Protein AF-A0A954YT23-F1 (afdb_monomer_lite)

Structure (mmCIF, N/CA/C/O backbone):
data_AF-A0A954YT23-F1
#
_entry.id   AF-A0A954YT23-F1
#
loop_
_atom_site.group_PDB
_atom_site.id
_atom_site.type_symbol
_atom_site.label_atom_id
_atom_site.label_alt_id
_atom_site.label_comp_id
_atom_site.label_asym_id
_atom_site.label_entity_id
_atom_site.label_seq_id
_atom_site.pdbx_PDB_ins_code
_atom_site.Cartn_x
_atom_site.Cartn_y
_atom_site.Cartn_z
_atom_site.occupancy
_atom_site.B_iso_or_equiv
_atom_site.auth_seq_id
_atom_site.auth_comp_id
_atom_site.auth_asym_id
_atom_site.auth_atom_id
_atom_site.pdbx_PDB_model_num
ATOM 1 N N . MET A 1 1 ? 59.603 -16.041 28.342 1.00 40.03 1 MET A N 1
ATOM 2 C CA . MET A 1 1 ? 58.237 -16.015 28.901 1.00 40.03 1 MET A CA 1
ATOM 3 C C . MET A 1 1 ? 57.848 -14.550 28.949 1.00 40.03 1 MET A C 1
ATOM 5 O O . MET A 1 1 ? 58.038 -13.895 29.962 1.00 40.03 1 MET A O 1
ATOM 9 N N . GLU A 1 2 ? 57.457 -14.021 27.795 1.00 35.72 2 GLU A N 1
ATOM 10 C CA . GLU A 1 2 ? 57.083 -12.620 27.596 1.00 35.72 2 GLU A CA 1
ATOM 11 C C . GLU A 1 2 ? 55.642 -12.639 27.084 1.00 35.72 2 GLU A C 1
ATOM 13 O O . GLU A 1 2 ? 55.338 -13.296 26.090 1.00 35.72 2 GLU A O 1
ATOM 18 N N . HIS A 1 3 ? 54.739 -12.027 27.849 1.00 39.66 3 HIS A N 1
ATOM 19 C CA . HIS A 1 3 ? 53.342 -11.850 27.477 1.00 39.66 3 HIS A CA 1
ATOM 20 C C . HIS A 1 3 ? 53.241 -10.593 26.612 1.00 39.66 3 HIS A C 1
ATOM 22 O O . HIS A 1 3 ? 53.186 -9.484 27.139 1.00 39.66 3 HIS A O 1
ATOM 28 N N . GLU A 1 4 ? 53.215 -10.764 25.292 1.00 39.84 4 GLU A N 1
ATOM 29 C CA . GLU A 1 4 ? 52.811 -9.695 24.380 1.00 39.84 4 GLU A CA 1
ATOM 30 C C . GLU A 1 4 ? 51.302 -9.467 24.519 1.00 39.84 4 GLU A C 1
ATOM 32 O O . GLU A 1 4 ? 50.469 -10.325 24.213 1.00 39.84 4 GLU A O 1
ATOM 37 N N . GLY A 1 5 ? 50.956 -8.302 25.065 1.00 36.69 5 GLY A N 1
ATOM 38 C CA . GLY A 1 5 ? 49.588 -7.832 25.186 1.00 36.69 5 GLY A CA 1
ATOM 39 C C . GLY A 1 5 ? 49.016 -7.489 23.816 1.00 36.69 5 GLY A C 1
ATOM 40 O O . GLY A 1 5 ? 49.409 -6.504 23.202 1.00 36.69 5 GLY A O 1
ATOM 41 N N . PHE A 1 6 ? 48.037 -8.273 23.369 1.00 34.19 6 PHE A N 1
ATOM 42 C CA . PHE A 1 6 ? 47.130 -7.888 22.293 1.00 34.19 6 PHE A CA 1
ATOM 43 C C . PHE A 1 6 ? 46.220 -6.756 22.791 1.00 34.19 6 PHE A C 1
ATOM 45 O O . PHE A 1 6 ? 45.156 -6.991 23.371 1.00 34.19 6 PHE A O 1
ATOM 52 N N . THR A 1 7 ? 46.624 -5.508 22.571 1.00 37.56 7 THR A N 1
ATOM 53 C CA . THR A 1 7 ? 45.695 -4.379 22.587 1.00 37.56 7 THR A CA 1
ATOM 54 C C . THR A 1 7 ? 44.791 -4.511 21.366 1.00 37.56 7 THR A C 1
ATOM 56 O O . THR A 1 7 ? 45.209 -4.254 20.241 1.00 37.56 7 THR A O 1
ATOM 59 N N . LYS A 1 8 ? 43.549 -4.963 21.581 1.00 36.44 8 LYS A N 1
ATOM 60 C CA . LYS A 1 8 ? 42.469 -4.848 20.593 1.00 36.44 8 LYS A CA 1
ATOM 61 C C . LYS A 1 8 ? 42.242 -3.362 20.323 1.00 36.44 8 LYS A C 1
ATOM 63 O O . LYS A 1 8 ? 41.551 -2.700 21.094 1.00 36.44 8 LYS A O 1
ATOM 68 N N . GLU A 1 9 ? 42.827 -2.849 19.250 1.00 33.59 9 GLU A N 1
ATOM 69 C CA . GLU A 1 9 ? 42.402 -1.582 18.670 1.00 33.59 9 GLU A CA 1
ATOM 70 C C . GLU A 1 9 ? 40.926 -1.730 18.284 1.00 33.59 9 GLU A C 1
ATOM 72 O O . GLU A 1 9 ? 40.556 -2.577 17.468 1.00 33.59 9 GLU A O 1
ATOM 77 N N . GLN A 1 10 ? 40.054 -0.974 18.955 1.00 39.72 10 GLN A N 1
ATOM 78 C CA . GLN A 1 10 ? 38.671 -0.847 18.520 1.00 39.72 10 GLN A CA 1
ATOM 79 C C . GLN A 1 10 ? 38.675 -0.051 17.210 1.00 39.72 10 GLN A C 1
ATOM 81 O O . GLN A 1 10 ? 39.286 1.019 17.172 1.00 39.72 10 GLN A O 1
ATOM 86 N N . PRO A 1 11 ? 38.027 -0.540 16.141 1.00 44.03 11 PRO A N 1
ATOM 87 C CA . PRO A 1 11 ? 37.955 0.205 14.896 1.00 44.03 11 PRO A CA 1
ATOM 88 C C . PRO A 1 11 ? 37.248 1.541 15.147 1.00 44.03 11 PRO A C 1
ATOM 90 O O . PRO A 1 11 ? 36.108 1.583 15.614 1.00 44.03 11 PRO A O 1
ATOM 93 N N . HIS A 1 12 ? 37.942 2.640 14.853 1.00 40.53 12 HIS A N 1
ATOM 94 C CA . HIS A 1 12 ? 37.338 3.963 14.774 1.00 40.53 12 HIS A CA 1
ATOM 95 C C . HIS A 1 12 ? 36.446 4.002 13.532 1.00 40.53 12 HIS A C 1
ATOM 97 O O . HIS A 1 12 ? 36.913 4.294 12.434 1.00 40.53 12 HIS A O 1
ATOM 103 N N . HIS A 1 13 ? 35.171 3.667 13.708 1.00 47.19 13 HIS A N 1
ATOM 104 C CA . HIS A 1 13 ? 34.159 3.876 12.680 1.00 47.19 13 HIS A CA 1
ATOM 105 C C . HIS A 1 13 ? 34.034 5.370 12.380 1.00 47.19 13 HIS A C 1
ATOM 107 O O . HIS A 1 13 ? 33.992 6.192 13.302 1.00 47.19 13 HIS A O 1
ATOM 113 N N . SER A 1 14 ? 33.991 5.723 11.096 1.00 68.38 14 SER A N 1
ATOM 114 C CA . SER A 1 14 ? 33.697 7.096 10.687 1.00 68.38 14 SER A CA 1
ATOM 115 C C . SER A 1 14 ? 32.284 7.487 11.147 1.00 68.38 14 SER A C 1
ATOM 117 O O . SER A 1 14 ? 31.429 6.630 11.386 1.00 68.38 14 SER A O 1
ATOM 119 N N . GLN A 1 15 ? 32.020 8.787 11.294 1.00 54.94 15 GLN A N 1
ATOM 120 C CA . GLN A 1 15 ? 30.695 9.276 11.692 1.00 54.94 15 GLN A CA 1
ATOM 121 C C . GLN A 1 15 ? 29.591 8.773 10.739 1.00 54.94 15 GLN A C 1
ATOM 123 O O . GLN A 1 15 ? 28.539 8.338 11.201 1.00 54.94 15 GLN A O 1
ATOM 128 N N . ASP A 1 16 ? 29.882 8.707 9.439 1.00 53.34 16 ASP A N 1
ATOM 129 C CA . ASP A 1 16 ? 28.967 8.198 8.410 1.00 53.34 16 ASP A CA 1
ATOM 130 C C . ASP A 1 16 ? 28.669 6.695 8.569 1.00 53.34 16 ASP A C 1
ATOM 132 O O . ASP A 1 16 ? 27.544 6.244 8.346 1.00 53.34 16 ASP A O 1
ATOM 136 N N . GLU A 1 17 ? 29.657 5.894 8.984 1.00 51.69 17 GLU A N 1
ATOM 137 C CA . GLU A 1 17 ? 29.453 4.472 9.287 1.00 51.69 17 GLU A CA 1
ATOM 138 C C . GLU A 1 17 ? 28.584 4.284 10.530 1.00 51.69 17 GLU A C 1
ATOM 140 O O . GLU A 1 17 ? 27.690 3.435 10.535 1.00 51.69 17 GLU A O 1
ATOM 145 N N . LEU A 1 18 ? 28.798 5.097 11.567 1.00 45.12 18 LEU A N 1
ATOM 146 C CA . LEU A 1 18 ? 27.980 5.069 12.778 1.00 45.12 18 LEU A CA 1
ATOM 147 C C . LEU A 1 18 ? 26.531 5.473 12.487 1.00 45.12 18 LEU A C 1
ATOM 149 O O . LEU A 1 18 ? 25.611 4.821 12.985 1.00 45.12 18 LEU A O 1
ATOM 153 N N . GLU A 1 19 ? 26.314 6.489 11.651 1.00 55.75 19 GLU A N 1
ATOM 154 C CA . GLU A 1 19 ? 24.978 6.910 11.218 1.00 55.75 19 GLU A CA 1
ATOM 155 C C . GLU A 1 19 ? 24.288 5.824 10.379 1.00 55.75 19 GLU A C 1
ATOM 157 O O . GLU A 1 19 ? 23.130 5.494 10.643 1.00 55.75 19 GLU A O 1
ATOM 162 N N . ARG A 1 20 ? 24.997 5.172 9.447 1.00 63.09 20 ARG A N 1
ATOM 163 C CA . ARG A 1 20 ? 24.467 4.031 8.674 1.00 63.09 20 ARG A CA 1
ATOM 164 C C . ARG A 1 20 ? 24.094 2.843 9.562 1.00 63.09 20 ARG A C 1
ATOM 166 O O . ARG A 1 20 ? 23.020 2.267 9.391 1.00 63.09 20 ARG A O 1
ATOM 173 N N . VAL A 1 21 ? 24.945 2.485 10.526 1.00 59.12 21 VAL A N 1
ATOM 174 C CA . VAL A 1 21 ? 24.665 1.400 11.481 1.00 59.12 21 VAL A CA 1
ATOM 175 C C . VAL A 1 21 ? 23.443 1.735 12.338 1.00 59.12 21 VAL A C 1
ATOM 177 O O . VAL A 1 21 ? 22.537 0.909 12.440 1.00 59.12 21 VAL A O 1
ATOM 180 N N . CYS A 1 22 ? 23.361 2.954 12.880 1.00 59.62 22 CYS A N 1
ATOM 181 C CA . CYS A 1 22 ? 22.203 3.390 13.664 1.00 59.62 22 CYS A CA 1
ATOM 182 C C . CYS A 1 22 ? 20.912 3.388 12.828 1.00 59.62 22 CYS A C 1
ATOM 184 O O . CYS A 1 22 ? 19.882 2.897 13.291 1.00 59.62 22 CYS A O 1
ATOM 186 N N . ASN A 1 23 ? 20.963 3.870 11.583 1.00 71.81 23 ASN A N 1
ATOM 187 C CA . ASN A 1 23 ? 19.810 3.884 10.680 1.00 71.81 23 ASN A CA 1
ATOM 188 C C . ASN A 1 23 ? 19.323 2.465 10.347 1.00 71.81 23 ASN A C 1
ATOM 190 O O . ASN A 1 23 ? 18.116 2.216 10.319 1.00 71.81 23 ASN A O 1
ATOM 194 N N . ASN A 1 24 ? 20.240 1.508 10.189 1.00 79.38 24 ASN A N 1
ATOM 195 C CA . ASN A 1 24 ? 19.895 0.102 9.973 1.00 79.38 24 ASN A CA 1
ATOM 196 C C . ASN A 1 24 ? 19.242 -0.543 11.208 1.00 79.38 24 ASN A C 1
ATOM 198 O O . ASN A 1 24 ? 18.281 -1.302 11.071 1.00 79.38 24 ASN A O 1
ATOM 202 N N . GLU A 1 25 ? 19.720 -0.238 12.417 1.00 88.12 25 GLU A N 1
ATOM 203 C CA . GLU A 1 25 ? 19.132 -0.753 13.663 1.00 88.12 25 GLU A CA 1
ATOM 204 C C . GLU A 1 25 ? 17.726 -0.186 13.915 1.00 88.12 25 GLU A C 1
ATOM 206 O O . GLU A 1 25 ? 16.824 -0.928 14.316 1.00 88.12 25 GLU A O 1
ATOM 211 N N . ILE A 1 26 ? 17.516 1.107 13.633 1.00 89.56 26 ILE A N 1
ATOM 212 C CA . ILE A 1 26 ? 16.189 1.739 13.668 1.00 89.56 26 ILE A CA 1
ATOM 213 C C . ILE A 1 26 ? 15.263 1.065 12.651 1.00 89.56 26 ILE A C 1
ATOM 215 O O . ILE A 1 26 ? 14.151 0.665 13.004 1.00 89.56 26 ILE A O 1
ATOM 219 N N . GLY A 1 27 ? 15.735 0.872 11.414 1.00 87.19 27 GLY A N 1
ATOM 220 C CA . GLY A 1 27 ? 14.993 0.166 10.370 1.00 87.19 27 GLY A CA 1
ATOM 221 C C . GLY A 1 27 ? 14.576 -1.242 10.803 1.00 87.19 27 GLY A C 1
ATOM 222 O O . GLY A 1 27 ? 13.413 -1.616 10.660 1.00 87.19 27 GLY A O 1
ATOM 223 N N . LEU A 1 28 ? 15.478 -2.003 11.431 1.00 89.06 28 LEU A N 1
ATOM 224 C CA . LEU A 1 28 ? 15.169 -3.333 11.960 1.00 89.06 28 LEU A CA 1
ATOM 225 C C . LEU A 1 28 ? 14.103 -3.293 13.067 1.00 89.06 28 LEU A C 1
ATOM 227 O O . LEU A 1 28 ? 13.179 -4.115 13.067 1.00 89.06 28 LEU A O 1
ATOM 231 N N . ALA A 1 29 ? 14.213 -2.356 14.012 1.00 92.69 29 ALA A N 1
ATOM 232 C CA . ALA A 1 29 ? 13.237 -2.197 15.088 1.00 92.69 29 ALA A CA 1
ATOM 233 C C . ALA A 1 29 ? 11.839 -1.865 14.541 1.00 92.69 29 ALA A C 1
ATOM 235 O O . ALA A 1 29 ? 10.851 -2.488 14.939 1.00 92.69 29 ALA A O 1
ATOM 236 N N . LEU A 1 30 ? 11.762 -0.941 13.582 1.00 90.88 30 LEU A N 1
ATOM 237 C CA . LEU A 1 30 ? 10.529 -0.563 12.892 1.00 90.88 30 LEU A CA 1
ATOM 238 C C . LEU A 1 30 ? 9.939 -1.719 12.076 1.00 90.88 30 LEU A C 1
ATOM 240 O O . LEU A 1 30 ? 8.739 -1.988 12.166 1.00 90.88 30 LEU A O 1
ATOM 244 N N . ALA A 1 31 ? 10.777 -2.463 11.353 1.00 89.38 31 ALA A N 1
ATOM 245 C CA . ALA A 1 31 ? 10.349 -3.636 10.602 1.00 89.38 31 ALA A CA 1
ATOM 246 C C . ALA A 1 31 ? 9.742 -4.715 11.518 1.00 89.38 31 ALA A C 1
ATOM 248 O O . ALA A 1 31 ? 8.705 -5.291 11.188 1.00 89.38 31 ALA A O 1
ATOM 249 N N . LYS A 1 32 ? 10.330 -4.956 12.702 1.00 91.56 32 LYS A N 1
ATOM 250 C CA . LYS A 1 32 ? 9.762 -5.868 13.715 1.00 91.56 32 LYS A CA 1
ATOM 251 C C . LYS A 1 32 ? 8.507 -5.311 14.393 1.00 91.56 32 LYS A C 1
ATOM 253 O O . LYS A 1 32 ? 7.656 -6.092 14.822 1.00 91.56 32 LYS A O 1
ATOM 258 N N . LEU A 1 33 ? 8.362 -3.989 14.485 1.00 91.50 33 LEU A N 1
ATOM 259 C CA . LEU A 1 33 ? 7.154 -3.350 15.007 1.00 91.50 33 LEU A CA 1
ATOM 260 C C . LEU A 1 33 ? 5.967 -3.519 14.051 1.00 91.50 33 LEU A C 1
ATOM 262 O O . LEU A 1 33 ? 4.840 -3.684 14.522 1.00 91.50 33 LEU A O 1
ATOM 266 N N . TYR A 1 34 ? 6.197 -3.511 12.733 1.00 88.94 34 TYR A N 1
ATOM 267 C CA . TYR A 1 34 ? 5.129 -3.505 11.730 1.00 88.94 34 TYR A CA 1
ATOM 268 C C . TYR A 1 34 ? 4.072 -4.607 11.932 1.00 88.94 34 TYR A C 1
ATOM 270 O O . TYR A 1 34 ? 2.902 -4.249 12.082 1.00 88.94 34 TYR A O 1
ATOM 278 N N . PRO A 1 35 ? 4.412 -5.907 12.074 1.00 86.25 35 PRO A N 1
ATOM 279 C CA . PRO A 1 35 ? 3.418 -6.956 12.339 1.00 86.25 35 PRO A CA 1
ATOM 280 C C . PRO A 1 35 ? 2.597 -6.745 13.622 1.00 86.25 35 PRO A C 1
ATOM 282 O O . PRO A 1 35 ? 1.466 -7.222 13.725 1.00 86.25 35 PRO A O 1
ATOM 285 N N . LEU A 1 36 ? 3.147 -6.033 14.612 1.00 87.50 36 LEU A N 1
ATOM 286 C CA . LEU A 1 36 ? 2.493 -5.766 15.895 1.00 87.50 36 LEU A CA 1
ATOM 287 C C . LEU A 1 36 ? 1.497 -4.603 15.814 1.00 87.50 36 LEU A C 1
ATOM 289 O O . LEU A 1 36 ? 0.460 -4.637 16.487 1.00 87.50 36 LEU A O 1
ATOM 293 N N . VAL A 1 37 ? 1.806 -3.573 15.017 1.00 83.75 37 VAL A N 1
ATOM 294 C CA . VAL A 1 37 ? 0.975 -2.360 14.866 1.00 83.75 37 VAL A CA 1
ATOM 295 C C . VAL A 1 37 ? -0.003 -2.449 13.703 1.00 83.75 37 VAL A C 1
ATOM 297 O O . VAL A 1 37 ? -1.108 -1.901 13.808 1.00 83.75 37 VAL A O 1
ATOM 300 N N . ALA A 1 38 ? 0.324 -3.245 12.680 1.00 76.50 38 ALA A N 1
ATOM 301 C CA . ALA A 1 38 ? -0.544 -3.637 11.573 1.00 76.50 38 ALA A CA 1
ATOM 302 C C . ALA A 1 38 ? -1.663 -4.592 12.040 1.00 76.50 38 ALA A C 1
ATOM 304 O O . ALA A 1 38 ? -1.987 -5.597 11.407 1.00 76.50 38 ALA A O 1
ATOM 305 N N . LYS A 1 39 ? -2.305 -4.297 13.177 1.00 62.44 39 LYS A N 1
ATOM 306 C CA . LYS A 1 39 ? -3.475 -5.031 13.648 1.00 62.44 39 LYS A CA 1
ATOM 307 C C . LYS A 1 39 ? -4.628 -4.793 12.695 1.00 62.44 39 LYS A C 1
ATOM 309 O O . LYS A 1 39 ? -5.277 -3.752 12.738 1.00 62.44 39 LYS A O 1
ATOM 314 N N . ASN A 1 40 ? -4.923 -5.829 11.919 1.00 46.44 40 ASN A N 1
ATOM 315 C CA . ASN A 1 40 ? -6.188 -6.143 11.270 1.00 46.44 40 ASN A CA 1
ATOM 316 C C . ASN A 1 40 ? -6.784 -5.093 10.321 1.00 46.44 40 ASN A C 1
ATOM 318 O O . ASN A 1 40 ? -7.538 -5.523 9.487 1.00 46.44 40 ASN A O 1
ATOM 322 N N . ARG A 1 41 ? -6.521 -3.779 10.355 1.00 49.91 41 ARG A N 1
ATOM 323 C CA . ARG A 1 41 ? -7.103 -2.815 9.395 1.00 49.91 41 ARG A CA 1
ATOM 324 C C . ARG A 1 41 ? -6.241 -2.587 8.160 1.00 49.91 41 ARG A C 1
ATOM 326 O O . ARG A 1 41 ? -6.817 -2.559 7.088 1.00 49.91 41 ARG A O 1
ATOM 333 N N . ALA A 1 42 ? -4.915 -2.505 8.278 1.00 43.28 42 ALA A N 1
ATOM 334 C CA . ALA A 1 42 ? -4.019 -2.483 7.117 1.00 43.28 42 ALA A CA 1
ATOM 335 C C . ALA A 1 42 ? -3.947 -3.855 6.435 1.00 43.28 42 ALA A C 1
ATOM 337 O O . ALA A 1 42 ? -4.142 -3.931 5.234 1.00 43.28 42 ALA A O 1
ATOM 338 N N . ALA A 1 43 ? -3.837 -4.946 7.204 1.00 37.47 43 ALA A N 1
ATOM 339 C CA . ALA A 1 43 ? -4.014 -6.301 6.677 1.00 37.47 43 ALA A CA 1
ATOM 340 C C . ALA A 1 43 ? -5.440 -6.534 6.141 1.00 37.47 43 ALA A C 1
ATOM 342 O O . ALA A 1 43 ? -5.586 -7.163 5.102 1.00 37.47 43 ALA A O 1
ATOM 343 N N . LYS A 1 44 ? -6.498 -5.980 6.771 1.00 40.75 44 LYS A N 1
ATOM 344 C CA . LYS A 1 44 ? -7.832 -5.949 6.143 1.00 40.75 44 LYS A CA 1
ATOM 345 C C . LYS A 1 44 ? -7.881 -5.040 4.938 1.00 40.75 44 LYS A C 1
ATOM 347 O O . LYS A 1 44 ? -8.734 -5.343 4.144 1.00 40.75 44 LYS A O 1
ATOM 352 N N . LYS A 1 45 ? -7.066 -3.986 4.791 1.00 50.72 45 LYS A N 1
ATOM 353 C CA . LYS A 1 45 ? -6.996 -3.157 3.578 1.00 50.72 45 LYS A CA 1
ATOM 354 C C . LYS A 1 45 ? -6.357 -3.994 2.475 1.00 50.72 45 LYS A C 1
ATOM 356 O O . LYS A 1 45 ? -7.042 -4.292 1.529 1.00 50.72 45 LYS A O 1
ATOM 361 N N . THR A 1 46 ? -5.206 -4.623 2.700 1.00 43.78 46 THR A N 1
ATOM 362 C CA . THR A 1 46 ? -4.599 -5.579 1.752 1.00 43.78 46 THR A CA 1
ATOM 363 C C . THR A 1 46 ? -5.510 -6.774 1.404 1.00 43.78 46 THR A C 1
ATOM 365 O O . THR A 1 46 ? -5.636 -7.139 0.240 1.00 43.78 46 THR A O 1
ATOM 368 N N . VAL A 1 47 ? -6.207 -7.371 2.381 1.00 38.75 47 VAL A N 1
ATOM 369 C CA . VAL A 1 47 ? -7.217 -8.429 2.155 1.00 38.75 47 VAL A CA 1
ATOM 370 C C . VAL A 1 47 ? -8.484 -7.870 1.509 1.00 38.75 47 VAL A C 1
ATOM 372 O O . VAL A 1 47 ? -9.112 -8.558 0.720 1.00 38.75 47 VAL A O 1
ATOM 375 N N . HIS A 1 48 ? -8.869 -6.636 1.816 1.00 45.84 48 HIS A N 1
ATOM 376 C CA . HIS A 1 48 ? -9.952 -5.904 1.169 1.00 45.84 48 HIS A CA 1
ATOM 377 C C . HIS A 1 48 ? -9.601 -5.583 -0.275 1.00 45.84 48 HIS A C 1
ATOM 379 O O . HIS A 1 48 ? -10.478 -5.663 -1.111 1.00 45.84 48 HIS A O 1
ATOM 385 N N . ASP A 1 49 ? -8.347 -5.296 -0.584 1.00 53.22 49 ASP A N 1
ATOM 386 C CA . ASP A 1 49 ? -7.860 -4.999 -1.923 1.00 53.22 49 ASP A CA 1
ATOM 387 C C . ASP A 1 49 ? -7.810 -6.305 -2.734 1.00 53.22 49 ASP A C 1
ATOM 389 O O . ASP A 1 49 ? -8.274 -6.351 -3.872 1.00 53.22 49 ASP A O 1
ATOM 393 N N . ALA A 1 50 ? -7.423 -7.420 -2.098 1.00 45.72 50 ALA A N 1
ATOM 394 C CA . ALA A 1 50 ? -7.627 -8.772 -2.629 1.00 45.72 50 ALA A CA 1
ATOM 395 C C . ALA A 1 50 ? -9.124 -9.156 -2.742 1.00 45.72 50 ALA A C 1
ATOM 397 O O . ALA A 1 50 ? -9.533 -9.910 -3.626 1.00 45.72 50 ALA A O 1
ATOM 398 N N . TRP A 1 51 ? -9.987 -8.623 -1.874 1.00 41.91 51 TRP A N 1
ATOM 399 C CA . TRP A 1 51 ? -11.433 -8.851 -1.901 1.00 41.91 51 TRP A CA 1
ATOM 400 C C . TRP A 1 51 ? -12.141 -7.991 -2.957 1.00 41.91 51 TRP A C 1
ATOM 402 O O . TRP A 1 51 ? -13.063 -8.492 -3.598 1.00 41.91 51 TRP A O 1
ATOM 412 N N . LEU A 1 52 ? -11.687 -6.760 -3.215 1.00 50.56 52 LEU A N 1
ATOM 413 C CA . LEU A 1 52 ? -12.115 -5.892 -4.314 1.00 50.56 52 LEU A CA 1
ATOM 414 C C . LEU A 1 52 ? -11.870 -6.581 -5.654 1.00 50.56 52 LEU A C 1
ATOM 416 O O . LEU A 1 52 ? -12.748 -6.569 -6.515 1.00 50.56 52 LEU A O 1
ATOM 420 N N . GLN A 1 53 ? -10.749 -7.292 -5.794 1.00 51.25 53 GLN A N 1
ATOM 421 C CA . GLN A 1 53 ? -10.487 -8.162 -6.947 1.00 51.25 53 GLN A CA 1
ATOM 422 C C . GLN A 1 53 ? -11.503 -9.309 -7.046 1.00 51.25 53 GLN A C 1
ATOM 424 O O . GLN A 1 53 ? -12.017 -9.606 -8.124 1.00 51.25 53 GLN A O 1
ATOM 429 N N . SER A 1 54 ? -11.836 -9.954 -5.922 1.00 51.19 54 SER A N 1
ATOM 430 C CA . SER A 1 54 ? -12.822 -11.042 -5.910 1.00 51.19 54 SER A CA 1
ATOM 431 C C . SER A 1 54 ? -14.244 -10.560 -6.220 1.00 51.19 54 SER A C 1
ATOM 433 O O . SER A 1 54 ? -15.026 -11.301 -6.816 1.00 51.19 54 SER A O 1
ATOM 435 N N . ARG A 1 55 ? -14.581 -9.321 -5.836 1.00 49.03 55 ARG A N 1
ATOM 436 C CA . ARG A 1 55 ? -15.910 -8.738 -6.010 1.00 49.03 55 ARG A CA 1
ATOM 437 C C . ARG A 1 55 ? -16.087 -8.163 -7.408 1.00 49.03 55 ARG A C 1
ATOM 439 O O . ARG A 1 55 ? -17.055 -8.555 -8.036 1.00 49.03 55 ARG A O 1
ATOM 446 N N . THR A 1 56 ? -15.137 -7.385 -7.938 1.00 53.16 56 THR A N 1
ATOM 447 C CA . THR A 1 56 ? -15.154 -6.939 -9.353 1.00 53.16 56 THR A CA 1
ATOM 448 C C . THR A 1 56 ? -15.322 -8.118 -10.313 1.00 53.16 56 THR A C 1
ATOM 450 O O . THR A 1 56 ? -16.175 -8.076 -11.195 1.00 53.16 56 THR A O 1
ATOM 453 N N . ARG A 1 57 ? -14.619 -9.236 -10.073 1.00 54.50 57 ARG A N 1
ATOM 454 C CA . ARG A 1 57 ? -14.790 -10.468 -10.867 1.00 54.50 57 ARG A CA 1
ATOM 455 C C . ARG A 1 57 ? -16.158 -11.145 -10.704 1.00 54.50 57 ARG A C 1
ATOM 457 O O . ARG A 1 57 ? -16.617 -11.782 -11.643 1.00 54.50 57 ARG A O 1
ATOM 464 N N . LYS A 1 58 ? -16.799 -11.055 -9.533 1.00 54.09 58 LYS A N 1
ATOM 465 C CA . LYS A 1 58 ? -18.089 -11.720 -9.248 1.00 54.09 58 LYS A CA 1
ATOM 466 C C . LYS A 1 58 ? -19.315 -10.866 -9.567 1.00 54.09 58 LYS A C 1
ATOM 468 O O . LYS A 1 58 ? -20.360 -11.426 -9.872 1.00 54.09 58 LYS A O 1
ATOM 473 N N . SER A 1 59 ? -19.218 -9.544 -9.458 1.00 53.84 59 SER A N 1
ATOM 474 C CA . SER A 1 59 ? -20.341 -8.622 -9.648 1.00 53.84 59 SER A CA 1
ATOM 475 C C . SER A 1 59 ? -20.451 -8.080 -11.069 1.00 53.84 59 SER A C 1
ATOM 477 O O . SER A 1 59 ? -21.368 -7.310 -11.331 1.00 53.84 59 SER A O 1
ATOM 479 N N . GLY A 1 60 ? -19.517 -8.427 -11.966 1.00 59.19 60 GLY A N 1
ATOM 480 C CA . GLY A 1 60 ? -19.461 -7.856 -13.316 1.00 59.19 60 GLY A CA 1
ATOM 481 C C . GLY A 1 60 ? -19.260 -6.338 -13.317 1.00 59.19 60 GLY A C 1
ATOM 482 O O . GLY A 1 60 ? -19.532 -5.692 -14.322 1.00 59.19 60 GLY A O 1
ATOM 483 N N . VAL A 1 61 ? -18.825 -5.764 -12.188 1.00 64.44 61 VAL A N 1
ATOM 484 C CA . VAL A 1 61 ? -18.554 -4.330 -12.080 1.00 64.44 61 VAL A CA 1
ATOM 485 C C . VAL A 1 61 ? -17.250 -4.081 -12.811 1.00 64.44 61 VAL A C 1
ATOM 487 O O . VAL A 1 61 ? -16.200 -4.601 -12.421 1.00 64.44 61 VAL A O 1
ATOM 490 N N . GLU A 1 62 ? -17.357 -3.326 -13.898 1.00 69.94 62 GLU A N 1
ATOM 491 C CA . GLU A 1 62 ? -16.220 -2.901 -14.694 1.00 69.94 62 GLU A CA 1
ATOM 492 C C . GLU A 1 62 ? -15.254 -2.110 -13.812 1.00 69.94 62 GLU A C 1
ATOM 494 O O . GLU A 1 62 ? -15.662 -1.339 -12.938 1.00 69.94 62 GLU A O 1
ATOM 499 N N . ARG A 1 63 ? -13.957 -2.361 -13.989 1.00 78.06 63 ARG A N 1
ATOM 500 C CA . ARG A 1 63 ? -12.941 -1.635 -13.234 1.00 78.06 63 ARG A CA 1
ATOM 501 C C . ARG A 1 63 ? -12.973 -0.175 -13.608 1.00 78.06 63 ARG A C 1
ATOM 503 O O . ARG A 1 63 ? -13.182 0.160 -14.770 1.00 78.06 63 ARG A O 1
ATOM 510 N N . TYR A 1 64 ? -12.664 0.665 -12.631 1.00 84.88 64 TYR A N 1
ATOM 511 C CA . TYR A 1 64 ? -12.383 2.050 -12.927 1.00 84.88 64 TYR A CA 1
ATOM 512 C C . TYR A 1 64 ? -11.219 2.150 -13.925 1.00 84.88 64 TYR A C 1
ATOM 514 O O . TYR A 1 64 ? -10.110 1.698 -13.640 1.00 84.88 64 TYR A O 1
ATOM 522 N N . SER A 1 65 ? -11.502 2.739 -15.083 1.00 89.94 65 SER A N 1
ATOM 523 C CA . SER A 1 65 ? -10.518 3.159 -16.077 1.00 89.94 65 SER A CA 1
ATOM 524 C C . SER A 1 65 ? -10.421 4.672 -16.011 1.00 89.94 65 SER A C 1
ATOM 526 O O . SER A 1 65 ? -11.448 5.354 -15.950 1.00 89.94 65 SER A O 1
ATOM 528 N N . LEU A 1 66 ? -9.201 5.205 -16.049 1.00 91.88 66 LEU A N 1
ATOM 529 C CA . LEU A 1 66 ? -9.022 6.652 -16.139 1.00 91.88 66 LEU A CA 1
ATOM 530 C C . LEU A 1 66 ? -9.597 7.198 -17.444 1.00 91.88 66 LEU A C 1
ATOM 532 O O . LEU A 1 66 ? -9.642 6.510 -18.469 1.00 91.88 66 LEU A O 1
ATOM 536 N N . ASP A 1 67 ? -9.975 8.474 -17.401 1.00 94.75 67 ASP A N 1
ATOM 537 C CA . ASP A 1 67 ? -10.265 9.234 -18.608 1.00 94.75 67 ASP A CA 1
ATOM 538 C C . ASP A 1 67 ? -9.038 9.221 -19.549 1.00 94.75 67 ASP A C 1
ATOM 540 O O . ASP A 1 67 ? -7.900 9.371 -19.078 1.00 94.75 67 ASP A O 1
ATOM 544 N N . PRO A 1 68 ? -9.223 9.059 -20.874 1.00 95.88 68 PRO A N 1
ATOM 545 C CA . PRO A 1 68 ? -8.111 8.996 -21.817 1.00 95.88 68 PRO A CA 1
ATOM 546 C C . PRO A 1 68 ? -7.172 10.207 -21.774 1.00 95.88 68 PRO A C 1
ATOM 548 O O . PRO A 1 68 ? -5.976 10.043 -22.021 1.00 95.88 68 PRO A O 1
ATOM 551 N N . GLN A 1 69 ? -7.675 11.407 -21.462 1.00 96.69 69 GLN A N 1
ATOM 552 C CA . GLN A 1 69 ? -6.850 12.614 -21.361 1.00 96.69 69 GLN A CA 1
ATOM 553 C C . GLN A 1 69 ? -5.940 12.551 -20.136 1.00 96.69 69 GLN A C 1
ATOM 555 O O . GLN A 1 69 ? -4.757 12.878 -20.234 1.00 96.69 69 GLN A O 1
ATOM 560 N N . GLU A 1 70 ? -6.458 12.065 -19.010 1.00 95.44 70 GLU A N 1
ATOM 561 C CA . GLU A 1 70 ? -5.679 11.904 -17.782 1.00 95.44 70 GLU A CA 1
ATOM 562 C C . GLU A 1 70 ? -4.636 10.792 -17.927 1.00 95.44 70 GLU A C 1
ATOM 564 O O . GLU A 1 70 ? -3.460 10.982 -17.608 1.00 95.44 70 GLU A O 1
ATOM 569 N N . ALA A 1 71 ? -5.017 9.661 -18.527 1.00 95.94 71 ALA A N 1
ATOM 570 C CA . ALA A 1 71 ? -4.067 8.608 -18.874 1.00 95.94 71 ALA A CA 1
ATOM 571 C C . ALA A 1 71 ? -2.963 9.131 -19.811 1.00 95.94 71 ALA A C 1
ATOM 573 O O . ALA A 1 71 ? -1.787 8.796 -19.649 1.00 95.94 71 ALA A O 1
ATOM 574 N N . GLN A 1 72 ? -3.311 9.988 -20.776 1.00 97.06 72 GLN A N 1
ATOM 575 C CA . GLN A 1 72 ? -2.331 10.608 -21.662 1.00 97.06 72 GLN A CA 1
ATOM 576 C C . GLN A 1 72 ? -1.421 11.600 -20.925 1.00 97.06 72 GLN A C 1
ATOM 578 O O . GLN A 1 72 ? -0.214 11.590 -21.172 1.00 97.06 72 GLN A O 1
ATOM 583 N N . ARG A 1 73 ? -1.948 12.407 -19.993 1.00 97.12 73 ARG A N 1
ATOM 584 C CA . ARG A 1 73 ? -1.150 13.305 -19.139 1.00 97.12 73 ARG A CA 1
ATOM 585 C C . ARG A 1 73 ? -0.079 12.527 -18.377 1.00 97.12 73 ARG A C 1
ATOM 587 O O . ARG A 1 73 ? 1.084 12.922 -18.394 1.00 97.12 73 ARG A O 1
ATOM 594 N N . LEU A 1 74 ? -0.450 11.403 -17.763 1.00 96.75 74 LEU A N 1
ATOM 595 C CA . LEU A 1 74 ? 0.469 10.554 -16.997 1.00 96.75 74 LEU A CA 1
ATOM 596 C C . LEU A 1 74 ? 1.544 9.905 -17.878 1.00 96.75 74 LEU A C 1
ATOM 598 O O . LEU A 1 74 ? 2.711 9.851 -17.489 1.00 96.75 74 LEU A O 1
ATOM 602 N N . ARG A 1 75 ? 1.188 9.470 -19.094 1.00 96.62 75 ARG A N 1
ATOM 603 C CA . ARG A 1 75 ? 2.174 8.978 -20.075 1.00 96.62 75 ARG A CA 1
ATOM 604 C C . ARG A 1 75 ? 3.158 10.068 -20.481 1.00 96.62 75 ARG A C 1
ATOM 606 O O . ARG A 1 75 ? 4.351 9.798 -20.548 1.00 96.62 75 ARG A O 1
ATOM 613 N N . MET A 1 76 ? 2.673 11.285 -20.728 1.00 96.94 76 MET A N 1
ATOM 614 C CA . MET A 1 76 ? 3.524 12.426 -21.080 1.00 96.94 76 MET A CA 1
ATOM 615 C C . MET A 1 76 ? 4.450 12.828 -19.930 1.00 96.94 76 MET A C 1
ATOM 617 O O . MET A 1 76 ? 5.622 13.106 -20.171 1.00 96.94 76 MET A O 1
ATOM 621 N N . LEU A 1 77 ? 3.949 12.809 -18.690 1.00 96.12 77 LEU A N 1
ATOM 622 C CA . LEU A 1 77 ? 4.750 13.047 -17.490 1.00 96.12 77 LEU A CA 1
ATOM 623 C C . LEU A 1 77 ? 5.905 12.042 -17.392 1.00 96.12 77 LEU A C 1
ATOM 625 O O . LEU A 1 77 ? 7.055 12.443 -17.238 1.00 96.12 77 LEU A O 1
ATOM 629 N N . ALA A 1 78 ? 5.607 10.748 -17.537 1.00 94.69 78 ALA A N 1
ATOM 630 C CA . ALA A 1 78 ? 6.621 9.700 -17.483 1.00 94.69 78 ALA A CA 1
ATOM 631 C C . ALA A 1 78 ? 7.612 9.779 -18.656 1.00 94.69 78 ALA A C 1
ATOM 633 O O . ALA A 1 78 ? 8.813 9.643 -18.452 1.00 94.69 78 ALA A O 1
ATOM 634 N N . ALA A 1 79 ? 7.134 10.054 -19.873 1.00 94.06 79 ALA A N 1
ATOM 635 C CA . ALA A 1 79 ? 7.982 10.200 -21.057 1.00 94.06 79 ALA A CA 1
ATOM 636 C C . ALA A 1 79 ? 8.959 11.386 -20.965 1.00 94.06 79 ALA A C 1
ATOM 638 O O . ALA A 1 79 ? 9.993 11.369 -21.628 1.00 94.06 79 ALA A O 1
ATOM 639 N N . GLY A 1 80 ? 8.647 12.402 -20.151 1.00 90.62 80 GLY A N 1
ATOM 640 C CA . GLY A 1 80 ? 9.537 13.534 -19.892 1.00 90.62 80 GLY A CA 1
ATOM 641 C C . GLY A 1 80 ? 10.762 13.189 -19.039 1.00 90.62 80 GLY A C 1
ATOM 642 O O . GLY A 1 80 ? 11.696 13.983 -18.993 1.00 90.62 80 GLY A O 1
ATOM 643 N N . GLY A 1 81 ? 10.771 12.032 -18.368 1.00 88.31 81 GLY A N 1
ATOM 644 C CA . GLY A 1 81 ? 11.905 11.569 -17.565 1.00 88.31 81 GLY A CA 1
ATOM 645 C C . GLY A 1 81 ? 12.182 12.376 -16.288 1.00 88.31 81 GLY A C 1
ATOM 646 O O . GLY A 1 81 ? 13.210 12.170 -15.646 1.00 88.31 81 GLY A O 1
ATOM 647 N N . ASP A 1 82 ? 11.291 13.296 -15.901 1.00 89.75 82 ASP A N 1
ATOM 648 C CA . ASP A 1 82 ? 11.446 14.119 -14.697 1.00 89.75 82 ASP A CA 1
ATOM 649 C C . ASP A 1 82 ? 11.108 13.299 -13.442 1.00 89.75 82 ASP A C 1
ATOM 651 O O . ASP A 1 82 ? 9.957 13.224 -12.998 1.00 89.75 82 ASP A O 1
ATOM 655 N N . VAL A 1 83 ? 12.142 12.685 -12.862 1.00 87.31 83 VAL A N 1
ATOM 656 C CA . VAL A 1 83 ? 12.072 11.871 -11.638 1.00 87.31 83 VAL A CA 1
ATOM 657 C C . VAL A 1 83 ? 11.392 12.622 -10.492 1.00 87.31 83 VAL A C 1
ATOM 659 O O . VAL A 1 83 ? 10.581 12.037 -9.776 1.00 87.31 83 VAL A O 1
ATOM 662 N N . LEU A 1 84 ? 11.660 13.923 -10.330 1.00 85.75 84 LEU A N 1
ATOM 663 C CA . LEU A 1 84 ? 11.085 14.717 -9.244 1.00 85.75 84 LEU A CA 1
ATOM 664 C C . LEU A 1 84 ? 9.594 14.969 -9.466 1.00 85.75 84 LEU A C 1
ATOM 666 O O . LEU A 1 84 ? 8.811 14.916 -8.516 1.00 85.75 84 LEU A O 1
ATOM 670 N N . ALA A 1 85 ? 9.183 15.254 -10.702 1.00 90.06 85 ALA A N 1
ATOM 671 C CA . ALA A 1 85 ? 7.771 15.426 -11.022 1.00 90.06 85 ALA A CA 1
ATOM 672 C C . ALA A 1 85 ? 6.989 14.120 -10.855 1.00 90.06 85 ALA A C 1
ATOM 674 O O . ALA A 1 85 ? 5.893 14.140 -10.296 1.00 90.06 85 ALA A O 1
ATOM 675 N N . ILE A 1 86 ? 7.570 12.988 -11.255 1.00 90.00 86 ILE A N 1
ATOM 676 C CA . ILE A 1 86 ? 6.953 11.674 -11.062 1.00 90.00 86 ILE A CA 1
ATOM 677 C C . ILE A 1 86 ? 6.895 11.314 -9.573 1.00 90.00 86 ILE A C 1
ATOM 679 O O . ILE A 1 86 ? 5.857 10.860 -9.099 1.00 90.00 86 ILE A O 1
ATOM 683 N N . GLY A 1 87 ? 7.961 11.572 -8.812 1.00 84.25 87 GLY A N 1
ATOM 684 C CA . GLY A 1 87 ? 7.980 11.362 -7.364 1.00 84.25 87 GLY A CA 1
ATOM 685 C C . GLY A 1 87 ? 6.896 12.172 -6.647 1.00 84.25 87 GLY A C 1
ATOM 686 O O . GLY A 1 87 ? 6.185 11.632 -5.801 1.00 84.25 87 GLY A O 1
ATOM 687 N N . ARG A 1 88 ? 6.693 13.441 -7.035 1.00 84.88 88 ARG A N 1
ATOM 688 C CA . ARG A 1 88 ? 5.575 14.266 -6.536 1.00 84.88 88 ARG A CA 1
ATOM 689 C C . ARG A 1 88 ? 4.215 13.677 -6.902 1.00 84.88 88 ARG A C 1
ATOM 691 O O . ARG A 1 88 ? 3.325 13.650 -6.061 1.00 84.88 88 ARG A O 1
ATOM 698 N N . GLU A 1 89 ? 4.048 13.193 -8.129 1.00 90.19 89 GLU A N 1
ATOM 699 C CA . GLU A 1 89 ? 2.804 12.552 -8.564 1.00 90.19 89 GLU A CA 1
ATOM 700 C C . GLU A 1 89 ? 2.511 11.289 -7.739 1.00 90.19 89 GLU A C 1
ATOM 702 O O . GLU A 1 89 ? 1.409 11.132 -7.225 1.00 90.19 89 GLU A O 1
ATOM 707 N N . ILE A 1 90 ? 3.508 10.427 -7.524 1.00 84.00 90 ILE A N 1
ATOM 708 C CA . ILE A 1 90 ? 3.380 9.229 -6.680 1.00 84.00 90 ILE A CA 1
ATOM 709 C C . ILE A 1 90 ? 3.030 9.609 -5.241 1.00 84.00 90 ILE A C 1
ATOM 711 O O . ILE A 1 90 ? 2.144 8.993 -4.650 1.00 84.00 90 ILE A O 1
ATOM 715 N N . GLN A 1 91 ? 3.675 10.639 -4.684 1.00 78.00 91 GLN A N 1
ATOM 716 C CA . GLN A 1 91 ? 3.331 11.158 -3.360 1.00 78.00 91 GLN A CA 1
ATOM 717 C C . GLN A 1 91 ? 1.875 11.630 -3.308 1.00 78.00 91 GLN A C 1
ATOM 719 O O . GLN A 1 91 ? 1.159 11.231 -2.397 1.00 78.00 91 GLN A O 1
ATOM 724 N N . ASN A 1 92 ? 1.406 12.379 -4.308 1.00 82.12 92 ASN A N 1
ATOM 725 C CA . ASN A 1 92 ? 0.016 12.835 -4.380 1.00 82.12 92 ASN A CA 1
ATOM 726 C C . ASN A 1 92 ? -0.992 11.675 -4.460 1.00 82.12 92 ASN A C 1
ATOM 728 O O . ASN A 1 92 ? -2.114 11.809 -3.980 1.00 82.12 92 ASN A O 1
ATOM 732 N N . ILE A 1 93 ? -0.620 10.549 -5.079 1.00 80.94 93 ILE A N 1
ATOM 733 C CA . ILE A 1 93 ? -1.501 9.379 -5.202 1.00 80.94 93 ILE A CA 1
ATOM 734 C C . ILE A 1 93 ? -1.512 8.538 -3.918 1.00 80.94 93 ILE A C 1
ATOM 736 O O . ILE A 1 93 ? -2.552 7.990 -3.552 1.00 80.94 93 ILE A O 1
ATOM 740 N N . LEU A 1 94 ? -0.352 8.369 -3.276 1.00 70.81 94 LEU A N 1
ATOM 741 C CA . LEU A 1 94 ? -0.142 7.348 -2.242 1.00 70.81 94 LEU A CA 1
ATOM 742 C C . LEU A 1 94 ? -0.074 7.887 -0.814 1.00 70.81 94 LEU A C 1
ATOM 744 O O . LEU A 1 94 ? -0.280 7.122 0.134 1.00 70.81 94 LEU A O 1
ATOM 748 N N . VAL A 1 95 ? 0.261 9.163 -0.646 1.00 64.69 95 VAL A N 1
ATOM 749 C CA . VAL A 1 95 ? 0.399 9.808 0.656 1.00 64.69 95 VAL A CA 1
ATOM 750 C C . VAL A 1 95 ? -0.849 10.657 0.880 1.00 64.69 95 VAL A C 1
ATOM 752 O O . VAL A 1 95 ? -1.006 11.714 0.276 1.00 64.69 95 VAL A O 1
ATOM 755 N N . ASP A 1 96 ? -1.744 10.180 1.752 1.00 57.16 96 ASP A N 1
ATOM 756 C CA . ASP A 1 96 ? -2.808 11.011 2.338 1.00 57.16 96 ASP A CA 1
ATOM 757 C C . ASP A 1 96 ? -2.196 12.284 2.963 1.00 57.16 96 ASP A C 1
ATOM 759 O O . ASP A 1 96 ? -1.002 12.305 3.268 1.00 57.16 96 ASP A O 1
ATOM 763 N N . GLU A 1 97 ? -2.997 13.331 3.205 1.00 54.66 97 GLU A N 1
ATOM 764 C CA . GLU A 1 97 ? -2.536 14.580 3.836 1.00 54.66 97 GLU A CA 1
ATOM 765 C C . GLU A 1 97 ? -1.575 14.314 5.010 1.00 54.66 97 GLU A C 1
ATOM 767 O O . GLU A 1 97 ? -1.953 13.775 6.057 1.00 54.66 97 GLU A O 1
ATOM 772 N N . LEU A 1 98 ? -0.301 14.688 4.830 1.00 58.44 98 LEU A N 1
ATOM 773 C CA . LEU A 1 98 ? 0.671 14.643 5.913 1.00 58.44 98 LEU A CA 1
ATOM 774 C C . LEU A 1 98 ? 0.198 15.575 7.040 1.00 58.44 98 LEU A C 1
ATOM 776 O O . LEU A 1 98 ? -0.340 16.647 6.752 1.00 58.44 98 LEU A O 1
ATOM 780 N N . PRO A 1 99 ? 0.476 15.244 8.314 1.00 62.19 99 PRO A N 1
ATOM 781 C CA . PRO A 1 99 ? 0.155 16.124 9.427 1.00 62.19 99 PRO A CA 1
ATOM 782 C C . PRO A 1 99 ? 0.688 17.545 9.204 1.00 62.19 99 PRO A C 1
ATOM 784 O O . PRO A 1 99 ? 1.779 17.701 8.624 1.00 62.19 99 PRO A O 1
ATOM 787 N N . PRO A 1 100 ? -0.005 18.569 9.724 1.00 68.44 100 PRO A N 1
ATOM 788 C CA . PRO A 1 100 ? 0.544 19.910 9.877 1.00 68.44 100 PRO A CA 1
ATOM 789 C C . PRO A 1 100 ? 1.924 19.888 10.555 1.00 68.44 100 PRO A C 1
ATOM 791 O O . PRO A 1 100 ? 2.210 19.026 11.389 1.00 68.44 100 PRO A O 1
ATOM 794 N N . ALA A 1 101 ? 2.813 20.811 10.181 1.00 71.31 101 ALA A N 1
ATOM 795 C CA . ALA A 1 101 ? 4.204 20.810 10.647 1.00 71.31 101 ALA A CA 1
ATOM 796 C C . ALA A 1 101 ? 4.336 20.916 12.181 1.00 71.31 101 ALA A C 1
ATOM 798 O O . ALA A 1 101 ? 5.216 20.287 12.769 1.00 71.31 101 ALA A O 1
ATOM 799 N N . ASP A 1 102 ? 3.431 21.648 12.827 1.00 75.56 102 ASP A N 1
ATOM 800 C CA . ASP A 1 102 ? 3.328 21.788 14.282 1.00 75.56 102 ASP A CA 1
ATOM 801 C C . ASP A 1 102 ? 2.937 20.479 14.990 1.00 75.56 102 ASP A C 1
ATOM 803 O O . ASP A 1 102 ? 3.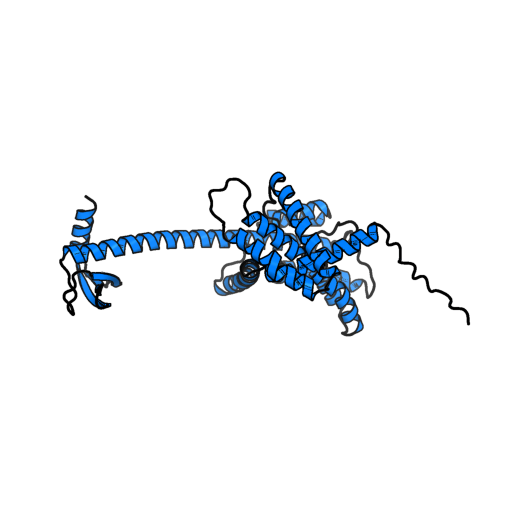302 20.266 16.147 1.00 75.56 102 ASP A O 1
ATOM 807 N N . GLU A 1 103 ? 2.271 19.557 14.291 1.00 70.62 103 GLU A N 1
ATOM 808 C CA 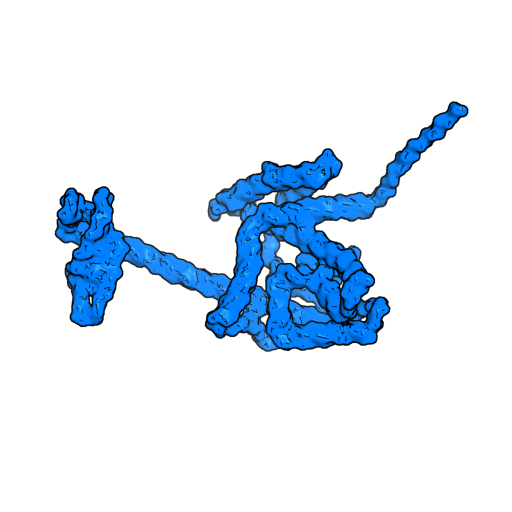. GLU A 1 103 ? 1.983 18.210 14.795 1.00 70.62 103 GLU A CA 1
ATOM 809 C C . GLU A 1 103 ? 3.134 17.219 14.544 1.00 70.62 103 GLU A C 1
ATOM 811 O O . GLU A 1 103 ? 3.245 16.214 15.254 1.00 70.62 103 GLU A O 1
ATOM 816 N N . ARG A 1 104 ? 4.033 17.505 13.587 1.00 75.69 104 ARG A N 1
ATOM 817 C CA . ARG A 1 104 ? 5.184 16.638 13.265 1.00 75.69 104 ARG A CA 1
ATOM 818 C C . ARG A 1 104 ? 6.297 16.712 14.300 1.00 75.69 104 ARG A C 1
ATOM 820 O O . ARG A 1 104 ? 6.913 15.691 14.580 1.00 75.69 104 ARG A O 1
ATOM 827 N N . GLN A 1 105 ? 6.570 17.881 14.879 1.00 82.19 105 GLN A N 1
ATOM 828 C CA . GLN A 1 105 ? 7.669 18.014 15.842 1.00 82.19 105 GLN A CA 1
ATOM 829 C C . GLN A 1 105 ? 7.463 17.137 17.098 1.00 82.19 105 GLN A C 1
ATOM 831 O O . GLN A 1 105 ? 8.348 16.333 17.395 1.00 82.19 105 GLN A O 1
ATOM 836 N N . PRO A 1 106 ? 6.305 17.179 17.790 1.00 78.25 106 PRO A N 1
ATOM 837 C CA . PRO A 1 106 ? 6.054 16.288 18.924 1.00 78.25 106 PRO A CA 1
ATOM 838 C C . PRO A 1 106 ? 6.072 14.805 18.536 1.00 78.25 106 PRO A C 1
ATOM 840 O O . PRO A 1 106 ? 6.430 13.953 19.350 1.00 78.25 106 PRO A O 1
ATOM 843 N N . PHE A 1 107 ? 5.678 14.487 17.295 1.00 81.44 107 PHE A N 1
ATOM 844 C CA . PHE A 1 107 ? 5.815 13.140 16.752 1.00 81.44 107 PHE A CA 1
ATOM 845 C C . PHE A 1 107 ? 7.280 12.725 16.652 1.00 81.44 107 PHE A C 1
ATOM 847 O O . PHE A 1 107 ? 7.642 11.699 17.218 1.00 81.44 107 PHE A O 1
ATOM 854 N N . ASN A 1 108 ? 8.119 13.534 16.007 1.00 84.38 108 ASN A N 1
ATOM 855 C CA . ASN A 1 108 ? 9.537 13.243 15.811 1.00 84.38 108 ASN A CA 1
ATOM 856 C C . ASN A 1 108 ? 10.272 13.058 17.145 1.00 84.38 108 ASN A C 1
ATOM 858 O O . ASN A 1 108 ? 11.081 12.145 17.270 1.00 84.38 108 ASN A O 1
ATOM 862 N N . GLU A 1 109 ? 9.959 13.872 18.156 1.00 86.94 109 GLU A N 1
ATOM 863 C CA . GLU A 1 109 ? 10.541 13.754 19.499 1.00 86.94 109 GLU A CA 1
ATOM 864 C C . GLU A 1 109 ? 10.156 12.426 20.175 1.00 86.94 109 GLU A C 1
ATOM 866 O O . GLU A 1 109 ? 11.024 11.671 20.622 1.00 86.94 109 GLU A O 1
ATOM 871 N N . ALA A 1 110 ? 8.859 12.097 20.216 1.00 86.31 110 ALA A N 1
ATOM 872 C CA . ALA A 1 110 ? 8.382 10.853 20.821 1.00 86.31 110 ALA A CA 1
ATOM 873 C C . ALA A 1 110 ? 8.883 9.614 20.060 1.00 86.31 110 ALA A C 1
ATOM 875 O O . ALA A 1 110 ? 9.338 8.643 20.668 1.00 86.31 110 ALA A O 1
ATOM 876 N N . PHE A 1 111 ? 8.831 9.669 18.729 1.00 87.25 111 PHE A N 1
ATOM 877 C CA . PHE A 1 111 ? 9.326 8.630 17.838 1.00 87.25 111 PHE A CA 1
ATOM 878 C C . PHE A 1 111 ? 10.828 8.406 18.027 1.00 87.25 111 PHE A C 1
ATOM 880 O O . PHE A 1 111 ? 11.252 7.272 18.248 1.00 87.25 111 PHE A O 1
ATOM 887 N N . GLY A 1 112 ? 11.623 9.480 18.033 1.00 89.56 112 GLY A N 1
ATOM 888 C CA . GLY A 1 112 ? 13.065 9.428 18.257 1.00 89.56 112 GLY A CA 1
ATOM 889 C C . GLY A 1 112 ? 13.417 8.800 19.604 1.00 89.56 112 GLY A C 1
ATOM 890 O O . GLY A 1 112 ? 14.286 7.927 19.669 1.00 89.56 112 GLY A O 1
ATOM 891 N N . GLN A 1 113 ? 12.690 9.149 20.671 1.00 91.56 113 GLN A N 1
ATOM 892 C CA . GLN A 1 113 ? 12.895 8.540 21.986 1.00 91.56 113 GLN A CA 1
ATOM 893 C C . GLN A 1 113 ? 12.601 7.034 21.981 1.00 91.56 113 GLN A C 1
ATOM 895 O O . GLN A 1 113 ? 13.360 6.254 22.560 1.00 91.56 113 GLN A O 1
ATOM 900 N N . TRP A 1 114 ? 11.518 6.593 21.336 1.00 91.81 114 TRP A N 1
ATOM 901 C CA . TRP A 1 114 ? 11.220 5.162 21.260 1.00 91.81 114 TRP A CA 1
ATOM 902 C C . TRP A 1 114 ? 12.218 4.397 20.425 1.00 91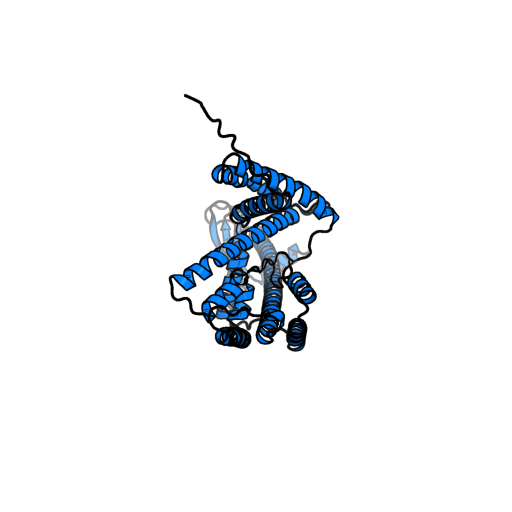.81 114 TRP A C 1
ATOM 904 O O . TRP A 1 114 ? 12.596 3.301 20.825 1.00 91.81 114 TRP A O 1
ATOM 914 N N . MET A 1 115 ? 12.642 4.951 19.291 1.00 92.88 115 MET A N 1
ATOM 915 C CA . MET A 1 115 ? 13.630 4.293 18.446 1.00 92.88 115 MET A CA 1
ATOM 916 C C . MET A 1 115 ? 14.977 4.216 19.161 1.00 92.88 115 MET A C 1
ATOM 918 O O . MET A 1 115 ? 15.595 3.157 19.165 1.00 92.88 115 MET A O 1
ATOM 922 N N . THR A 1 116 ? 15.362 5.259 19.899 1.00 93.31 116 THR A N 1
ATOM 923 C CA . THR A 1 116 ? 16.539 5.223 20.781 1.00 93.31 116 THR A CA 1
ATOM 924 C C . THR A 1 116 ? 16.426 4.103 21.819 1.00 93.31 116 THR A C 1
ATOM 926 O O . THR A 1 116 ? 17.353 3.312 21.988 1.00 93.31 116 THR A O 1
ATOM 929 N N . ASN A 1 117 ? 15.272 3.976 22.482 1.00 94.88 117 ASN A N 1
ATOM 930 C CA . ASN A 1 117 ? 15.043 2.919 23.470 1.00 94.88 117 ASN A CA 1
ATOM 931 C C . ASN A 1 117 ? 15.019 1.518 22.838 1.00 94.88 117 ASN A C 1
ATOM 933 O O . ASN A 1 117 ? 15.543 0.576 23.431 1.00 94.88 117 ASN A O 1
ATOM 937 N N . ALA A 1 118 ? 14.455 1.379 21.636 1.00 94.06 118 ALA A N 1
ATOM 938 C CA . ALA A 1 118 ? 14.423 0.127 20.888 1.00 94.06 118 ALA A CA 1
ATOM 939 C C . ALA A 1 118 ? 15.836 -0.317 20.488 1.00 94.06 118 ALA A C 1
ATOM 941 O O . ALA A 1 118 ? 16.207 -1.468 20.713 1.00 94.06 118 ALA A O 1
ATOM 942 N N . VAL A 1 119 ? 16.650 0.606 19.970 1.00 93.75 119 VAL A N 1
ATOM 943 C CA . VAL A 1 119 ? 18.060 0.357 19.643 1.00 93.75 119 VAL A CA 1
ATOM 944 C C . VAL A 1 119 ? 18.846 -0.002 20.905 1.00 93.75 119 VAL A C 1
ATOM 946 O O . VAL A 1 119 ? 19.612 -0.961 20.903 1.00 93.75 119 VAL A O 1
ATOM 949 N N . HIS A 1 120 ? 18.614 0.689 22.022 1.00 95.19 120 HIS A N 1
ATOM 950 C CA . HIS A 1 120 ? 19.243 0.347 23.299 1.00 95.19 120 HIS A CA 1
ATOM 951 C C . HIS A 1 120 ? 18.840 -1.054 23.798 1.00 95.19 120 HIS A C 1
ATOM 953 O O . HIS A 1 120 ? 19.684 -1.808 24.285 1.00 95.19 120 HIS A O 1
ATOM 959 N N . ALA A 1 121 ? 17.567 -1.438 23.653 1.00 95.38 121 ALA A N 1
ATOM 960 C CA . ALA A 1 121 ? 17.097 -2.786 23.967 1.00 95.38 121 ALA A CA 1
ATOM 961 C C . ALA A 1 121 ? 17.777 -3.843 23.080 1.00 95.38 121 ALA A C 1
ATOM 963 O O . ALA A 1 121 ? 18.254 -4.852 23.604 1.00 95.38 121 ALA A O 1
ATOM 964 N N . LEU A 1 122 ? 17.887 -3.573 21.773 1.00 95.06 122 LEU A N 1
ATOM 965 C CA . LEU A 1 122 ? 18.578 -4.429 20.807 1.00 95.06 122 LEU A CA 1
ATOM 966 C C . LEU A 1 122 ? 20.064 -4.599 21.152 1.00 95.06 122 LEU A C 1
ATOM 968 O O . LEU A 1 122 ? 20.553 -5.724 21.203 1.00 95.06 122 LEU A O 1
ATOM 972 N N . ARG A 1 123 ? 20.780 -3.508 21.440 1.00 93.38 123 ARG A N 1
ATOM 973 C CA . ARG A 1 123 ? 22.220 -3.545 21.744 1.00 93.38 123 ARG A CA 1
ATOM 974 C C . ARG A 1 123 ? 22.534 -4.271 23.055 1.00 93.38 123 ARG A C 1
ATOM 976 O O . ARG A 1 123 ? 23.530 -4.979 23.133 1.00 93.38 123 ARG A O 1
ATOM 983 N N . ASN A 1 124 ? 21.677 -4.140 24.068 1.00 94.75 124 ASN A N 1
ATOM 984 C CA . ASN A 1 124 ? 21.929 -4.718 25.395 1.00 94.75 124 ASN A CA 1
ATOM 985 C C . ASN A 1 124 ? 21.417 -6.147 25.589 1.00 94.75 124 ASN A C 1
ATOM 987 O O . ASN A 1 124 ? 21.791 -6.797 26.563 1.00 94.75 124 ASN A O 1
ATOM 991 N N . GLY A 1 125 ? 20.499 -6.621 24.748 1.00 91.81 125 GLY A N 1
ATOM 992 C CA . GLY A 1 125 ? 19.888 -7.940 24.929 1.00 91.81 125 GLY A CA 1
ATOM 993 C C . GLY A 1 125 ? 19.466 -8.625 23.637 1.00 91.81 125 GLY A C 1
ATOM 994 O O . GLY A 1 125 ? 18.662 -9.554 23.680 1.00 91.81 125 GLY A O 1
ATOM 995 N N . GLY A 1 126 ? 19.974 -8.167 22.495 1.00 94.06 126 GLY A N 1
ATOM 996 C CA . GLY A 1 126 ? 19.693 -8.750 21.193 1.00 94.06 126 GLY A CA 1
ATOM 997 C C . GLY A 1 126 ? 18.222 -8.660 20.788 1.00 94.06 126 GLY A C 1
ATOM 998 O O . GLY A 1 126 ? 17.451 -7.820 21.262 1.00 94.06 126 GLY A O 1
ATOM 999 N N . GLN A 1 127 ? 17.830 -9.547 19.872 1.00 93.94 127 GLN A N 1
ATOM 1000 C CA . GLN A 1 127 ? 16.479 -9.554 19.310 1.00 93.94 127 GLN A CA 1
ATOM 1001 C C . GLN A 1 127 ? 15.400 -9.859 20.354 1.00 93.94 127 GLN A C 1
ATOM 1003 O O . GLN A 1 127 ? 14.323 -9.277 20.279 1.00 93.94 127 GLN A O 1
ATOM 1008 N N . GLU A 1 128 ? 15.681 -10.721 21.333 1.00 95.25 128 GLU A N 1
ATOM 1009 C CA . GLU A 1 128 ? 14.715 -11.087 22.377 1.00 95.25 128 GLU A CA 1
ATOM 1010 C C . GLU A 1 128 ? 14.302 -9.870 23.208 1.00 95.25 128 GLU A C 1
ATOM 1012 O O . GLU A 1 128 ? 13.113 -9.620 23.414 1.00 95.25 128 GLU A O 1
ATOM 1017 N N . ARG A 1 129 ? 15.278 -9.057 23.631 1.00 96.00 129 ARG A N 1
ATOM 1018 C CA . ARG A 1 129 ? 15.006 -7.858 24.428 1.00 96.00 129 ARG A CA 1
ATOM 1019 C C . ARG A 1 129 ? 14.348 -6.750 23.615 1.00 96.00 129 ARG A C 1
ATOM 1021 O O . ARG A 1 129 ? 13.486 -6.051 24.145 1.00 96.00 129 ARG A O 1
ATOM 1028 N N . LEU A 1 130 ? 14.709 -6.609 22.337 1.00 96.12 130 LEU A N 1
ATOM 1029 C CA . LEU A 1 130 ? 13.982 -5.739 21.413 1.00 96.12 130 LEU A CA 1
ATOM 1030 C C . LEU A 1 130 ? 12.514 -6.170 21.306 1.00 96.12 130 LEU A C 1
ATOM 1032 O O . LEU A 1 130 ? 11.620 -5.340 21.425 1.00 96.12 130 LEU A O 1
ATOM 1036 N N . GLU A 1 131 ? 12.244 -7.460 21.110 1.00 94.69 131 GLU A N 1
ATOM 1037 C CA . GLU A 1 131 ? 10.875 -7.957 20.986 1.00 94.69 131 GLU A CA 1
ATOM 1038 C C . GLU A 1 131 ? 10.049 -7.758 22.254 1.00 94.69 131 GLU A C 1
ATOM 1040 O O . GLU A 1 131 ? 8.886 -7.370 22.140 1.00 94.69 131 GLU A O 1
ATOM 1045 N N . ALA A 1 132 ? 10.640 -7.975 23.432 1.00 96.50 132 ALA A N 1
ATOM 1046 C CA . ALA A 1 132 ? 10.003 -7.670 24.709 1.00 96.50 132 ALA A CA 1
ATOM 1047 C C . ALA A 1 132 ? 9.648 -6.178 24.799 1.00 96.50 132 ALA A C 1
ATOM 1049 O O . ALA A 1 132 ? 8.486 -5.840 24.993 1.00 96.50 132 ALA A O 1
ATOM 1050 N N . PHE A 1 133 ? 10.595 -5.275 24.518 1.00 97.00 133 PHE A N 1
ATOM 1051 C CA . PHE A 1 133 ? 10.327 -3.831 24.503 1.00 97.00 133 PHE A CA 1
ATOM 1052 C C . PHE A 1 133 ? 9.185 -3.454 23.541 1.00 97.00 133 PHE A C 1
ATOM 1054 O O . PHE A 1 133 ? 8.260 -2.718 23.896 1.00 97.00 133 PHE A O 1
ATOM 1061 N N . LEU A 1 134 ? 9.204 -3.980 22.311 1.00 95.19 134 LEU A N 1
ATOM 1062 C CA . LEU A 1 134 ? 8.166 -3.679 21.324 1.00 95.19 134 LEU A CA 1
ATOM 1063 C C . LEU A 1 134 ? 6.785 -4.199 21.761 1.00 95.19 134 LEU A C 1
ATOM 1065 O O . LEU A 1 134 ? 5.789 -3.496 21.574 1.00 95.19 134 LEU A O 1
ATOM 1069 N N . LYS A 1 135 ? 6.706 -5.414 22.322 1.00 93.94 135 LYS A N 1
ATOM 1070 C CA . LYS A 1 135 ? 5.445 -6.080 22.702 1.00 93.94 135 LYS A CA 1
ATOM 1071 C C . LYS A 1 135 ? 4.881 -5.591 24.034 1.00 93.94 135 LYS A C 1
ATOM 1073 O O . LYS A 1 135 ? 3.664 -5.422 24.123 1.00 93.94 135 LYS A O 1
ATOM 1078 N N . ASP A 1 136 ? 5.741 -5.357 25.017 1.00 94.88 136 ASP A N 1
ATOM 1079 C CA . ASP A 1 136 ? 5.353 -5.143 26.412 1.00 94.88 136 ASP A CA 1
ATOM 1080 C C . ASP A 1 136 ? 5.336 -3.656 26.790 1.00 94.88 136 ASP A C 1
ATOM 1082 O O . ASP A 1 136 ? 4.503 -3.246 27.598 1.00 94.88 136 ASP A O 1
ATOM 1086 N N . ASP A 1 137 ? 6.158 -2.822 26.142 1.00 93.19 137 ASP A N 1
ATOM 1087 C CA . ASP A 1 137 ? 6.233 -1.386 26.440 1.00 93.19 137 ASP A CA 1
ATOM 1088 C C . ASP A 1 137 ? 5.575 -0.535 25.345 1.00 93.19 137 ASP A C 1
ATOM 1090 O O . ASP A 1 137 ? 4.603 0.194 25.587 1.00 93.19 137 ASP A O 1
ATOM 1094 N N . LEU A 1 138 ? 6.076 -0.633 24.108 1.00 90.94 138 LEU A N 1
ATOM 1095 C CA . LEU A 1 138 ? 5.673 0.268 23.025 1.00 90.94 138 LEU A CA 1
ATOM 1096 C C . LEU A 1 138 ? 4.260 -0.034 22.508 1.00 90.94 138 LEU A C 1
ATOM 1098 O O . LEU A 1 138 ? 3.438 0.871 22.338 1.00 90.94 138 LEU A O 1
ATOM 1102 N N . LEU A 1 139 ? 3.937 -1.304 22.266 1.00 90.31 139 LEU A N 1
ATOM 1103 C CA . LEU A 1 139 ? 2.640 -1.686 21.717 1.00 90.31 139 LEU A CA 1
ATOM 1104 C C . LEU A 1 139 ? 1.460 -1.340 22.655 1.00 90.31 139 LEU A C 1
ATOM 1106 O O . LEU A 1 139 ? 0.462 -0.804 22.153 1.00 90.31 139 LEU A O 1
ATOM 1110 N N . PRO A 1 140 ? 1.503 -1.593 23.980 1.00 89.38 140 PRO A N 1
ATOM 1111 C CA . PRO A 1 140 ? 0.432 -1.188 24.891 1.00 89.38 140 PRO A CA 1
ATOM 1112 C C . PRO A 1 140 ? 0.265 0.329 24.949 1.00 89.38 140 PRO A C 1
ATOM 1114 O O . PRO A 1 140 ? -0.870 0.819 24.983 1.00 89.38 140 PRO A O 1
ATOM 1117 N N . TRP A 1 141 ? 1.372 1.075 24.877 1.00 85.25 141 TRP A N 1
ATOM 1118 C CA . TRP A 1 141 ? 1.341 2.529 24.756 1.00 85.25 141 TRP A CA 1
ATOM 1119 C C . TRP A 1 141 ? 0.562 2.939 23.501 1.00 85.25 141 TRP A C 1
ATOM 1121 O O . TRP A 1 141 ? -0.458 3.617 23.617 1.00 85.25 141 TRP A O 1
ATOM 1131 N N . LEU A 1 142 ? 0.933 2.438 22.317 1.00 84.56 142 LEU A N 1
ATOM 1132 C CA . LEU A 1 142 ? 0.248 2.757 21.054 1.00 84.56 142 LEU A CA 1
ATOM 1133 C C . LEU A 1 142 ? -1.244 2.378 21.086 1.00 84.56 142 LEU A C 1
ATOM 1135 O O . LEU A 1 142 ? -2.105 3.131 20.621 1.00 84.56 142 LEU A O 1
ATOM 1139 N N . GLN A 1 143 ? -1.590 1.239 21.694 1.00 83.19 143 GLN A N 1
ATOM 1140 C CA . GLN A 1 143 ? -2.983 0.806 21.844 1.00 83.19 143 GLN A CA 1
ATOM 1141 C C . GLN A 1 143 ? -3.808 1.731 22.748 1.00 83.19 143 GLN A C 1
ATOM 1143 O O . GLN A 1 143 ? -4.988 1.965 22.464 1.00 83.19 143 GLN A O 1
ATOM 1148 N N . LYS A 1 144 ? -3.210 2.276 23.814 1.00 79.25 144 LYS A N 1
ATOM 1149 C CA . LYS A 1 144 ? -3.869 3.234 24.714 1.00 79.25 144 LYS A CA 1
ATOM 1150 C C . LYS A 1 144 ? -4.310 4.490 23.962 1.00 79.25 144 LYS A C 1
ATOM 1152 O O . LYS A 1 144 ? -5.430 4.956 24.175 1.00 79.25 144 LYS A O 1
ATOM 1157 N N . TYR A 1 145 ? -3.479 4.998 23.053 1.00 71.31 145 TYR A N 1
ATOM 1158 C CA . TYR A 1 145 ? -3.816 6.167 22.232 1.00 71.31 145 TYR A CA 1
ATOM 1159 C C . TYR A 1 145 ? -4.845 5.851 21.145 1.00 71.31 145 TYR A C 1
ATOM 1161 O O . TYR A 1 145 ? -5.713 6.678 20.876 1.00 71.31 145 TYR A O 1
ATOM 1169 N N . ARG A 1 146 ? -4.850 4.625 20.603 1.00 70.00 146 ARG A N 1
ATOM 1170 C CA . ARG A 1 146 ? -5.852 4.190 19.612 1.00 70.00 146 ARG A CA 1
ATOM 1171 C C . ARG A 1 146 ? -7.278 4.110 20.179 1.00 70.00 146 ARG A C 1
ATOM 1173 O O . ARG A 1 146 ? -8.233 4.325 19.441 1.00 70.00 146 ARG A O 1
ATOM 1180 N N . ARG A 1 147 ? -7.438 3.790 21.473 1.00 64.19 147 ARG A N 1
ATOM 1181 C CA . ARG A 1 147 ? -8.754 3.618 22.134 1.00 64.19 147 ARG A CA 1
ATOM 1182 C C . ARG A 1 147 ? -9.409 4.924 22.597 1.00 64.19 147 ARG A C 1
ATOM 1184 O O . ARG A 1 147 ? -10.623 4.954 22.740 1.00 64.19 147 ARG A O 1
ATOM 1191 N N . ARG A 1 148 ? -8.641 5.993 22.828 1.00 57.72 148 ARG A N 1
ATOM 1192 C CA . ARG A 1 148 ? -9.131 7.276 23.381 1.00 57.72 148 ARG A CA 1
ATOM 1193 C C . ARG A 1 148 ? -9.636 8.265 22.320 1.00 57.72 148 ARG A C 1
ATOM 1195 O O . ARG A 1 148 ? -9.606 9.466 22.555 1.00 57.72 148 ARG A O 1
ATOM 1202 N N . GLY A 1 149 ? -10.056 7.778 21.152 1.00 48.62 149 GLY A N 1
ATOM 1203 C CA . GLY A 1 149 ? -10.567 8.602 20.053 1.00 48.62 149 GLY A CA 1
ATOM 1204 C C . GLY A 1 149 ? -11.924 9.229 20.374 1.00 48.62 149 GLY A C 1
ATOM 1205 O O . GLY A 1 149 ? -12.928 8.821 19.803 1.00 48.62 149 GLY A O 1
ATOM 1206 N N . ASP A 1 150 ? -11.943 10.194 21.287 1.00 42.88 150 ASP A N 1
ATOM 1207 C CA . ASP A 1 150 ? -13.102 11.017 21.602 1.00 42.88 150 ASP A CA 1
ATOM 1208 C C . ASP A 1 150 ? -13.000 12.338 20.819 1.00 42.88 150 ASP A C 1
ATOM 1210 O O . ASP A 1 150 ? -11.994 13.048 20.880 1.00 42.88 150 ASP A O 1
ATOM 1214 N N . GLN A 1 151 ? -14.031 12.641 20.027 1.00 48.75 151 GLN A N 1
ATOM 1215 C CA . GLN A 1 151 ? -14.043 13.618 18.920 1.00 48.75 151 GLN A CA 1
ATOM 1216 C C . GLN A 1 151 ? -13.935 15.103 19.332 1.00 48.75 151 GLN A C 1
ATOM 1218 O O . GLN A 1 151 ? -14.106 15.987 18.495 1.00 48.75 151 GLN A O 1
ATOM 1223 N N . LYS A 1 152 ? -13.674 15.416 20.607 1.00 46.06 152 LYS A N 1
ATOM 1224 C CA . LYS A 1 152 ? -13.761 16.791 21.137 1.00 46.06 152 LYS A CA 1
ATOM 1225 C C . LYS A 1 152 ? -12.420 17.464 21.437 1.00 46.06 152 LYS A C 1
ATOM 1227 O O . LYS A 1 152 ? -12.402 18.666 21.701 1.00 46.06 152 LYS A O 1
ATOM 1232 N N . ALA A 1 153 ? -11.299 16.748 21.377 1.00 45.72 153 ALA A N 1
ATOM 1233 C CA . ALA A 1 153 ? -9.988 17.351 21.608 1.00 45.72 153 ALA A CA 1
ATOM 1234 C C . ALA A 1 153 ? -9.464 18.012 20.321 1.00 45.72 153 ALA A C 1
ATOM 1236 O O . ALA A 1 153 ? -8.896 17.356 19.455 1.00 45.72 153 ALA A O 1
ATOM 1237 N N . LYS A 1 154 ? -9.640 19.336 20.218 1.00 47.47 154 LYS A N 1
ATOM 1238 C CA . LYS A 1 154 ? -9.078 20.207 19.164 1.00 47.47 154 LYS A CA 1
ATOM 1239 C C . LYS A 1 154 ? -7.540 20.268 19.135 1.00 47.47 154 LYS A C 1
ATOM 1241 O O . LYS A 1 154 ? -6.988 21.024 18.349 1.00 47.47 154 LYS A O 1
ATOM 1246 N N . SER A 1 155 ? -6.838 19.517 19.976 1.00 48.09 155 SER A N 1
ATOM 1247 C CA . SER A 1 155 ? -5.380 19.495 19.998 1.00 48.09 155 SER A CA 1
ATOM 1248 C C . SER A 1 155 ? -4.875 18.057 20.080 1.00 48.09 155 SER A C 1
ATOM 1250 O O . SER A 1 155 ? -5.134 17.348 21.051 1.00 48.09 155 SER A O 1
ATOM 1252 N N . ARG A 1 156 ? -4.113 17.661 19.052 1.00 56.62 156 ARG A N 1
ATOM 1253 C CA . ARG A 1 156 ? -3.335 16.415 18.945 1.00 56.62 156 ARG A CA 1
ATOM 1254 C C . ARG A 1 156 ? -4.185 15.171 18.740 1.00 56.62 156 ARG A C 1
ATOM 1256 O O . ARG A 1 156 ? -4.535 14.480 19.690 1.00 56.62 156 ARG A O 1
ATOM 1263 N N . ASN A 1 157 ? -4.463 14.856 17.478 1.00 65.56 157 ASN A N 1
ATOM 1264 C CA . ASN A 1 157 ? -5.172 13.648 17.074 1.00 65.56 157 ASN A CA 1
ATOM 1265 C C . ASN A 1 157 ? -4.300 12.393 17.317 1.00 65.56 157 ASN A C 1
ATOM 1267 O O . ASN A 1 157 ? -3.424 12.087 16.505 1.00 65.56 157 ASN A O 1
ATOM 1271 N N . PRO A 1 158 ? -4.530 11.597 18.381 1.00 68.25 158 PRO A N 1
ATOM 1272 C CA . PRO A 1 158 ? -3.674 10.451 18.689 1.00 68.25 158 PRO A CA 1
ATOM 1273 C C . PRO A 1 158 ? -3.750 9.353 17.628 1.00 68.25 158 PRO A C 1
ATOM 1275 O O . PRO A 1 158 ? -2.849 8.527 17.505 1.00 68.25 158 PRO A O 1
ATOM 1278 N N . ARG A 1 159 ? -4.828 9.350 16.835 1.00 69.69 159 ARG A N 1
ATOM 1279 C CA . ARG A 1 159 ? -4.990 8.449 15.699 1.00 69.69 159 ARG A CA 1
ATOM 1280 C C . ARG A 1 159 ? -3.996 8.778 14.590 1.00 69.69 159 ARG A C 1
ATOM 1282 O O . ARG A 1 159 ? -3.405 7.851 14.045 1.00 69.69 159 ARG A O 1
ATOM 1289 N N . LEU A 1 160 ? -3.795 10.064 14.292 1.00 71.12 160 LEU A N 1
ATOM 1290 C CA . LEU A 1 160 ? -2.821 10.506 13.294 1.00 71.12 160 LEU A CA 1
ATOM 1291 C C . LEU A 1 160 ? -1.416 10.065 13.696 1.00 71.12 160 LEU A C 1
ATOM 1293 O O . LEU A 1 160 ? -0.726 9.422 12.915 1.00 71.12 160 LEU A O 1
ATOM 1297 N N . PHE A 1 161 ? -1.074 10.274 14.965 1.00 75.25 161 PHE A N 1
ATOM 1298 C CA . PHE A 1 161 ? 0.177 9.805 15.540 1.00 75.25 161 PHE A CA 1
ATOM 1299 C C . PHE A 1 161 ? 0.363 8.285 15.340 1.00 75.25 161 PHE A C 1
ATOM 1301 O O . PHE A 1 161 ? 1.389 7.841 14.831 1.00 75.25 161 PHE A O 1
ATOM 1308 N N . THR A 1 162 ? -0.635 7.460 15.691 1.00 77.94 162 THR A N 1
ATOM 1309 C CA . THR A 1 162 ? -0.525 6.002 15.489 1.00 77.94 162 THR A CA 1
ATOM 1310 C C . THR A 1 162 ? -0.429 5.600 14.017 1.00 77.94 162 THR A C 1
ATOM 1312 O O . THR A 1 162 ? 0.244 4.620 13.711 1.00 77.94 162 THR A O 1
ATOM 1315 N N . ASN A 1 163 ? -1.070 6.346 13.111 1.00 75.81 163 ASN A N 1
ATOM 1316 C CA . ASN A 1 163 ? -0.993 6.094 11.674 1.00 75.81 163 ASN A CA 1
ATOM 1317 C C . ASN A 1 163 ? 0.409 6.394 11.129 1.00 75.81 163 ASN A C 1
ATOM 1319 O O . ASN A 1 163 ? 0.904 5.632 10.307 1.00 75.81 163 ASN A O 1
ATOM 1323 N N . MET A 1 164 ? 1.059 7.459 11.608 1.00 77.44 164 MET A N 1
ATOM 1324 C CA . MET A 1 164 ? 2.434 7.786 11.222 1.00 77.44 164 MET A CA 1
ATOM 1325 C C . MET A 1 164 ? 3.417 6.702 11.672 1.00 77.44 164 MET A C 1
ATOM 1327 O O . MET A 1 164 ? 4.219 6.242 10.870 1.00 77.44 164 MET A O 1
ATOM 1331 N N . VAL A 1 165 ? 3.315 6.217 12.918 1.00 83.69 165 VAL A N 1
ATOM 1332 C CA . VAL A 1 165 ? 4.157 5.094 13.381 1.00 83.69 165 VAL A CA 1
ATOM 1333 C C . VAL A 1 165 ? 3.928 3.843 12.530 1.00 83.69 165 VAL A C 1
ATOM 1335 O O . VAL A 1 165 ? 4.879 3.155 12.171 1.00 83.69 165 VAL A O 1
ATOM 1338 N N . GLU A 1 166 ? 2.670 3.534 12.200 1.00 81.56 166 GLU A N 1
ATOM 1339 C CA . GLU A 1 166 ? 2.325 2.398 11.338 1.00 81.56 166 GLU A CA 1
ATOM 1340 C C . GLU A 1 166 ? 2.906 2.560 9.921 1.00 81.56 166 GLU A C 1
ATOM 1342 O O . GLU A 1 166 ? 3.387 1.580 9.350 1.00 81.56 166 GLU A O 1
ATOM 1347 N N . TYR A 1 167 ? 2.914 3.783 9.382 1.00 77.75 167 TYR A N 1
ATOM 1348 C CA . TYR A 1 167 ? 3.533 4.115 8.099 1.00 77.75 167 TYR A CA 1
ATOM 1349 C C . TYR A 1 167 ? 5.051 3.899 8.121 1.00 77.75 167 TYR A C 1
ATOM 1351 O O . TYR A 1 167 ? 5.553 3.150 7.286 1.00 77.75 167 TYR A O 1
ATOM 1359 N N . GLU A 1 168 ? 5.764 4.473 9.093 1.00 81.06 168 GLU A N 1
ATOM 1360 C CA . GLU A 1 168 ? 7.223 4.318 9.229 1.00 81.06 168 GLU A CA 1
ATOM 1361 C C . GLU A 1 168 ? 7.618 2.847 9.415 1.00 81.06 168 GLU A C 1
ATOM 1363 O O . GLU A 1 168 ? 8.527 2.339 8.759 1.00 81.06 168 GLU A O 1
ATOM 1368 N N . ALA A 1 169 ? 6.871 2.117 10.251 1.00 85.69 169 ALA A N 1
ATOM 1369 C CA . ALA A 1 169 ? 7.068 0.685 10.447 1.00 85.69 169 ALA A CA 1
ATOM 1370 C C . ALA A 1 169 ? 6.877 -0.106 9.142 1.00 85.69 169 ALA A C 1
ATOM 1372 O O . ALA A 1 169 ? 7.669 -0.998 8.835 1.00 85.69 169 ALA A O 1
ATOM 1373 N N . ARG A 1 170 ? 5.849 0.235 8.352 1.00 81.94 170 ARG A N 1
ATOM 1374 C CA . ARG A 1 170 ? 5.595 -0.380 7.043 1.00 81.94 170 ARG A CA 1
ATOM 1375 C C . ARG A 1 170 ? 6.733 -0.110 6.067 1.00 81.94 170 ARG A C 1
ATOM 1377 O O . ARG A 1 170 ? 7.189 -1.052 5.429 1.00 81.94 170 ARG A O 1
ATOM 1384 N N . VAL A 1 171 ? 7.172 1.144 5.947 1.00 77.50 171 VAL A N 1
ATOM 1385 C CA . VAL A 1 171 ? 8.275 1.525 5.054 1.00 77.50 171 VAL A CA 1
ATOM 1386 C C . VAL A 1 171 ? 9.528 0.748 5.432 1.00 77.50 171 VAL A C 1
ATOM 1388 O O . VAL A 1 171 ? 10.084 0.075 4.574 1.00 77.50 171 VAL A O 1
ATOM 1391 N N . ALA A 1 172 ? 9.904 0.727 6.712 1.00 83.31 172 ALA A N 1
ATOM 1392 C CA . ALA A 1 172 ? 11.067 -0.024 7.175 1.00 83.31 172 ALA A CA 1
ATOM 1393 C C . ALA A 1 172 ? 10.952 -1.535 6.906 1.00 83.31 172 ALA A C 1
ATOM 1395 O O . ALA A 1 172 ? 11.903 -2.153 6.427 1.00 83.31 172 ALA A O 1
ATOM 1396 N N . PHE A 1 173 ? 9.780 -2.136 7.151 1.00 84.81 173 PHE A N 1
ATOM 1397 C CA . PHE A 1 173 ? 9.527 -3.538 6.807 1.00 84.81 173 PHE A CA 1
ATOM 1398 C C . PHE A 1 173 ? 9.695 -3.787 5.304 1.00 84.81 173 PHE A C 1
ATOM 1400 O O . PHE A 1 173 ? 10.313 -4.772 4.904 1.00 84.81 173 PHE A O 1
ATOM 1407 N N . TYR A 1 174 ? 9.182 -2.876 4.476 1.00 80.69 174 TYR A N 1
ATOM 1408 C CA . TYR A 1 174 ? 9.321 -2.932 3.028 1.00 80.69 174 TYR A CA 1
ATOM 1409 C C . TYR A 1 174 ? 10.797 -2.827 2.636 1.00 80.69 174 TYR A C 1
ATOM 1411 O O . TYR A 1 174 ? 11.285 -3.725 1.961 1.00 80.69 174 TYR A O 1
ATOM 1419 N N . CYS A 1 175 ? 11.548 -1.857 3.153 1.00 78.12 175 CYS A N 1
ATOM 1420 C CA . CYS A 1 175 ? 12.991 -1.752 2.924 1.00 78.12 175 CYS A CA 1
ATOM 1421 C C . CYS A 1 175 ? 13.732 -3.054 3.262 1.00 78.12 175 CYS A C 1
ATOM 1423 O O . CYS A 1 175 ? 14.500 -3.561 2.445 1.00 78.12 175 CYS A O 1
ATOM 1425 N N . CYS A 1 176 ? 13.464 -3.656 4.426 1.00 81.00 176 CYS A N 1
ATOM 1426 C CA . CYS A 1 176 ? 14.058 -4.943 4.793 1.00 81.00 176 CYS A CA 1
ATOM 1427 C C . CYS A 1 176 ? 13.679 -6.065 3.812 1.00 81.00 176 CYS A C 1
ATOM 1429 O O . CYS A 1 176 ? 14.528 -6.883 3.458 1.00 81.00 176 CYS A O 1
ATOM 1431 N N . PHE A 1 177 ? 12.422 -6.104 3.364 1.00 82.94 177 PHE A N 1
ATOM 1432 C CA . PHE A 1 177 ? 11.949 -7.075 2.380 1.00 82.94 177 PHE A CA 1
ATOM 1433 C C . PHE A 1 177 ? 12.631 -6.892 1.017 1.00 82.94 177 PHE A C 1
ATOM 1435 O O . PHE A 1 177 ? 13.119 -7.870 0.458 1.00 82.94 177 PHE A O 1
ATOM 1442 N N . ALA A 1 178 ? 12.731 -5.661 0.508 1.00 81.06 178 ALA A N 1
ATOM 1443 C CA . ALA A 1 178 ? 13.458 -5.340 -0.723 1.00 81.06 178 ALA A CA 1
ATOM 1444 C C . ALA A 1 178 ? 14.932 -5.759 -0.639 1.00 81.06 178 ALA A C 1
ATOM 1446 O O . ALA A 1 178 ? 15.436 -6.456 -1.519 1.00 81.06 178 ALA A O 1
ATOM 1447 N N . ASN A 1 179 ? 15.605 -5.423 0.464 1.00 80.44 179 ASN A N 1
ATOM 1448 C CA . ASN A 1 179 ? 17.006 -5.787 0.685 1.00 80.44 179 ASN A CA 1
ATOM 1449 C C . ASN A 1 179 ? 17.222 -7.308 0.703 1.00 80.44 179 ASN A C 1
ATOM 1451 O O . ASN A 1 179 ? 18.246 -7.791 0.222 1.00 80.44 179 ASN A O 1
ATOM 1455 N N . ALA A 1 180 ? 16.256 -8.085 1.204 1.00 84.31 180 ALA A N 1
ATOM 1456 C CA . ALA A 1 180 ? 16.327 -9.542 1.126 1.00 84.31 180 ALA A CA 1
ATOM 1457 C C . ALA A 1 180 ? 16.327 -10.036 -0.332 1.00 84.31 180 ALA A C 1
ATOM 1459 O O . ALA A 1 180 ? 17.060 -10.968 -0.664 1.00 84.31 180 ALA A O 1
ATOM 1460 N N . TRP A 1 181 ? 15.564 -9.393 -1.220 1.00 86.38 181 TRP A N 1
ATOM 1461 C CA . TRP A 1 181 ? 15.549 -9.724 -2.647 1.00 86.38 181 TRP A CA 1
ATOM 1462 C C . TRP A 1 181 ? 16.827 -9.326 -3.378 1.00 86.38 181 TRP A C 1
ATOM 1464 O O . TRP A 1 181 ? 17.262 -10.078 -4.246 1.00 86.38 181 TRP A O 1
ATOM 1474 N N . VAL A 1 182 ? 17.481 -8.231 -2.982 1.00 82.50 182 VAL A N 1
ATOM 1475 C CA . VAL A 1 182 ? 18.811 -7.862 -3.507 1.00 82.50 182 VAL A CA 1
ATOM 1476 C C . VAL A 1 182 ? 19.829 -8.988 -3.285 1.00 82.50 182 VAL A C 1
ATOM 1478 O O . VAL A 1 182 ? 20.678 -9.226 -4.138 1.00 82.5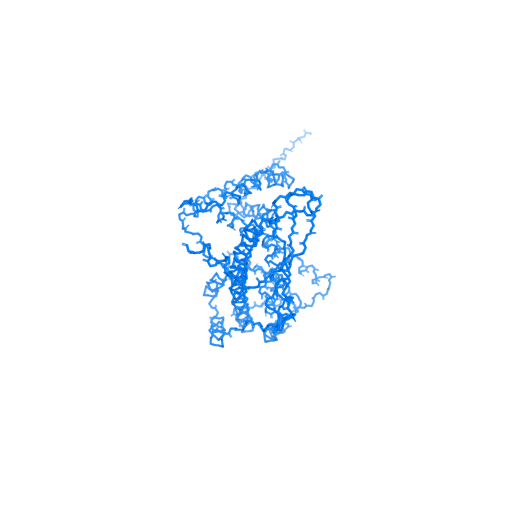0 182 VAL A O 1
ATOM 1481 N N . LEU A 1 183 ? 19.721 -9.724 -2.174 1.00 84.25 183 LEU A N 1
ATOM 1482 C CA . LEU A 1 183 ? 20.565 -10.892 -1.895 1.00 84.25 183 LEU A CA 1
ATOM 1483 C C . LEU A 1 183 ? 20.052 -12.171 -2.576 1.00 84.25 183 LEU A C 1
ATOM 1485 O O . LEU A 1 183 ? 20.843 -12.993 -3.041 1.00 84.25 183 LEU A O 1
ATOM 1489 N N . LEU A 1 184 ? 18.731 -12.355 -2.636 1.00 88.19 184 LEU A N 1
ATOM 1490 C CA . LEU A 1 184 ? 18.116 -13.577 -3.151 1.00 88.19 184 LEU A CA 1
ATOM 1491 C C . LEU A 1 184 ? 18.184 -13.683 -4.679 1.00 88.19 184 LEU A C 1
ATOM 1493 O O . LEU A 1 184 ? 18.374 -14.781 -5.196 1.00 88.19 184 LEU A O 1
ATOM 1497 N N . VAL A 1 185 ? 18.039 -12.576 -5.410 1.00 87.75 185 VAL A N 1
ATOM 1498 C CA . VAL A 1 185 ? 18.044 -12.579 -6.881 1.00 87.75 185 VAL A CA 1
ATOM 1499 C C . VAL A 1 185 ? 19.375 -13.105 -7.448 1.00 87.75 185 VAL A C 1
ATOM 1501 O O . VAL A 1 185 ? 19.326 -14.052 -8.239 1.00 87.75 185 VAL A O 1
ATOM 1504 N N . PRO A 1 186 ? 20.559 -12.621 -7.014 1.00 86.06 186 PRO A N 1
ATOM 1505 C CA . PRO A 1 186 ? 21.837 -13.200 -7.428 1.00 86.06 186 PRO A CA 1
ATOM 1506 C C . PRO A 1 186 ? 21.956 -14.688 -7.088 1.00 86.06 186 PRO A C 1
ATOM 1508 O O . PRO A 1 186 ? 22.424 -15.467 -7.918 1.00 86.06 186 PRO A O 1
ATOM 1511 N N . TRP A 1 187 ? 21.485 -15.098 -5.905 1.00 9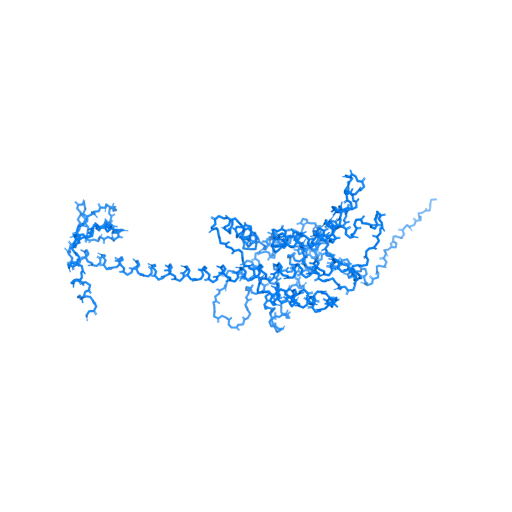2.25 187 TRP A N 1
ATOM 1512 C CA . TRP A 1 187 ? 21.507 -16.503 -5.498 1.00 92.25 187 TRP A CA 1
ATOM 1513 C C . TRP A 1 187 ? 20.643 -17.378 -6.416 1.00 92.25 187 TRP A C 1
ATOM 1515 O O . TRP A 1 187 ? 21.089 -18.440 -6.845 1.00 92.25 187 TRP A O 1
ATOM 1525 N N . LEU A 1 188 ? 19.431 -16.928 -6.762 1.00 92.44 188 LEU A N 1
ATOM 1526 C CA . LEU A 1 188 ? 18.531 -17.621 -7.689 1.00 92.44 188 LEU A CA 1
ATOM 1527 C C . LEU A 1 188 ? 19.128 -17.718 -9.097 1.00 92.44 188 LEU A C 1
ATOM 1529 O O . LEU A 1 188 ? 18.997 -18.753 -9.746 1.00 92.44 188 LEU A O 1
ATOM 1533 N N . ARG A 1 189 ? 19.805 -16.668 -9.563 1.00 90.44 189 ARG A N 1
ATOM 1534 C CA . ARG A 1 189 ? 20.533 -16.689 -10.835 1.00 90.44 189 ARG A CA 1
ATOM 1535 C C . ARG A 1 189 ? 21.632 -17.745 -10.844 1.00 90.44 189 ARG A C 1
ATOM 1537 O O . ARG A 1 189 ? 21.723 -18.503 -11.799 1.00 90.44 189 ARG A O 1
ATOM 1544 N N . GLU A 1 190 ? 22.430 -17.814 -9.784 1.00 91.81 190 GLU A N 1
ATOM 1545 C CA . GLU A 1 190 ? 23.552 -18.753 -9.688 1.00 91.81 190 GLU A CA 1
ATOM 1546 C C . GLU A 1 190 ? 23.102 -20.208 -9.467 1.00 91.81 190 GLU A C 1
ATOM 1548 O O . GLU A 1 190 ? 23.702 -21.126 -10.017 1.00 91.81 190 GLU A O 1
ATOM 1553 N N . HIS A 1 191 ? 22.041 -20.432 -8.685 1.00 96.12 191 HIS A N 1
ATOM 1554 C CA . HIS A 1 191 ? 21.688 -21.772 -8.196 1.00 96.12 191 HIS A CA 1
ATOM 1555 C C . HIS A 1 191 ? 20.402 -22.356 -8.798 1.00 96.12 191 HIS A C 1
ATOM 1557 O O . HIS A 1 191 ? 20.096 -23.524 -8.548 1.00 96.12 191 HIS A O 1
ATOM 1563 N N . ARG A 1 192 ? 19.591 -21.561 -9.509 1.00 94.50 192 ARG A N 1
ATOM 1564 C CA . ARG A 1 192 ? 18.245 -21.952 -9.979 1.00 94.50 192 ARG A CA 1
ATOM 1565 C C . ARG A 1 192 ? 17.960 -21.582 -11.438 1.00 94.50 192 ARG A C 1
ATOM 1567 O O . ARG A 1 192 ? 16.792 -21.578 -11.819 1.00 94.50 192 ARG A O 1
ATOM 1574 N N . ASP A 1 193 ? 18.987 -21.281 -12.233 1.00 90.25 193 ASP A N 1
ATOM 1575 C CA . ASP A 1 193 ? 18.868 -20.936 -13.661 1.00 90.25 193 ASP A CA 1
ATOM 1576 C C . ASP A 1 193 ? 17.827 -19.834 -13.938 1.00 90.25 193 ASP A C 1
ATOM 1578 O O . ASP A 1 193 ? 17.046 -19.896 -14.899 1.00 90.25 193 ASP A O 1
ATOM 1582 N N . LEU A 1 194 ? 17.782 -18.822 -13.061 1.00 90.19 194 LEU A N 1
ATOM 1583 C CA . LEU A 1 194 ? 16.853 -17.704 -13.190 1.00 90.19 194 LEU A CA 1
ATOM 1584 C C . LEU A 1 194 ? 17.076 -16.996 -14.533 1.00 90.19 194 LEU A C 1
ATOM 1586 O O . LEU A 1 194 ? 18.149 -16.462 -14.803 1.00 90.19 194 LEU A O 1
ATOM 1590 N N . GLN A 1 195 ? 16.044 -16.993 -15.375 1.00 87.75 195 GLN A N 1
ATOM 1591 C CA . GLN A 1 195 ? 16.116 -16.378 -16.697 1.00 87.75 195 GLN A CA 1
ATOM 1592 C C . GLN A 1 195 ? 16.284 -14.854 -16.578 1.00 87.75 195 GLN A C 1
ATOM 1594 O O . GLN A 1 195 ? 15.663 -14.261 -15.692 1.00 87.75 195 GLN A O 1
ATOM 1599 N N . PRO A 1 196 ? 17.003 -14.186 -17.502 1.00 84.06 196 PRO A N 1
ATOM 1600 C CA . PRO A 1 196 ? 17.226 -12.738 -17.435 1.00 84.06 196 PRO A CA 1
ATOM 1601 C C . PRO A 1 196 ? 15.933 -11.919 -17.317 1.00 84.06 196 PRO A C 1
ATOM 1603 O O . PRO A 1 196 ? 15.848 -10.992 -16.520 1.00 84.06 196 PRO A O 1
ATOM 1606 N N . ALA A 1 197 ? 14.878 -12.289 -18.049 1.00 84.31 197 ALA A N 1
ATOM 1607 C CA . ALA A 1 197 ? 13.583 -11.618 -17.934 1.00 84.31 197 ALA A CA 1
ATOM 1608 C C . ALA A 1 197 ? 12.952 -11.775 -16.535 1.00 84.31 197 ALA A C 1
ATOM 1610 O O . ALA A 1 197 ? 12.315 -10.849 -16.039 1.00 84.31 197 ALA A O 1
ATOM 1611 N N . SER A 1 198 ? 13.132 -12.932 -15.889 1.00 88.25 198 SER A N 1
ATOM 1612 C CA . SER A 1 198 ? 12.635 -13.199 -14.536 1.00 88.25 198 SER A CA 1
ATOM 1613 C C . SER A 1 198 ? 13.461 -12.484 -13.470 1.00 88.25 198 SER A C 1
ATOM 1615 O O . SER A 1 198 ? 12.875 -11.916 -12.557 1.00 88.25 198 SER A O 1
ATOM 1617 N N . GLU A 1 199 ? 14.790 -12.453 -13.609 1.00 86.88 199 GLU A N 1
ATOM 1618 C CA . GLU A 1 199 ? 15.694 -11.641 -12.780 1.00 86.88 199 GLU A CA 1
ATOM 1619 C C . GLU A 1 199 ? 15.244 -10.182 -12.772 1.00 86.88 199 GLU A C 1
ATOM 1621 O O . GLU A 1 199 ? 14.989 -9.616 -11.716 1.00 86.88 199 GLU A O 1
ATOM 1626 N N . ARG A 1 200 ? 15.012 -9.611 -13.954 1.00 82.25 200 ARG A N 1
ATOM 1627 C CA . ARG A 1 200 ? 14.617 -8.207 -14.105 1.00 82.25 200 ARG A CA 1
ATOM 1628 C C . ARG A 1 200 ? 13.206 -7.918 -13.630 1.00 82.25 200 ARG A C 1
ATOM 1630 O O . ARG A 1 200 ? 12.951 -6.842 -13.099 1.00 82.25 200 ARG A O 1
ATOM 1637 N N . LEU A 1 201 ? 12.287 -8.867 -13.798 1.00 87.50 201 LEU A N 1
ATOM 1638 C CA . LEU A 1 201 ? 10.964 -8.753 -13.201 1.00 87.50 201 LEU A CA 1
ATOM 1639 C C . LEU A 1 201 ? 11.063 -8.739 -11.674 1.00 87.50 201 LEU A C 1
ATOM 1641 O O . LEU A 1 201 ? 10.421 -7.907 -11.048 1.00 87.50 201 LEU A O 1
ATOM 1645 N N . LEU A 1 202 ? 11.861 -9.627 -11.076 1.00 87.94 202 LEU A N 1
ATOM 1646 C CA . LEU A 1 202 ? 12.054 -9.664 -9.626 1.00 87.94 202 LEU A CA 1
ATOM 1647 C C . LEU A 1 202 ? 12.736 -8.393 -9.121 1.00 87.94 202 LEU A C 1
ATOM 1649 O O . LEU A 1 202 ? 12.276 -7.823 -8.139 1.00 87.94 202 LEU A O 1
ATOM 1653 N N . GLU A 1 203 ? 13.763 -7.906 -9.814 1.00 82.62 203 GLU A N 1
ATOM 1654 C CA . GLU A 1 203 ? 14.387 -6.621 -9.502 1.00 82.62 203 GLU A CA 1
ATOM 1655 C C . GLU A 1 203 ? 13.373 -5.482 -9.578 1.00 82.62 203 GLU A C 1
ATOM 1657 O O . GLU A 1 203 ? 13.220 -4.776 -8.602 1.00 82.62 203 GLU A O 1
ATOM 1662 N N . LEU A 1 204 ? 12.602 -5.343 -10.659 1.00 83.69 204 LEU A N 1
ATOM 1663 C CA . LEU A 1 204 ? 11.558 -4.315 -10.764 1.00 83.69 204 LEU A CA 1
ATOM 1664 C C . LEU A 1 204 ? 10.508 -4.422 -9.645 1.00 83.69 204 LEU A C 1
ATOM 1666 O O . LEU A 1 204 ? 10.013 -3.419 -9.141 1.00 83.69 204 LEU A O 1
ATOM 1670 N N . MET A 1 205 ? 10.113 -5.646 -9.298 1.00 84.75 205 MET A N 1
ATOM 1671 C CA . MET A 1 205 ? 9.038 -5.899 -8.341 1.00 84.75 205 MET A CA 1
ATOM 1672 C C . MET A 1 205 ? 9.461 -5.682 -6.893 1.00 84.75 205 MET A C 1
ATOM 1674 O O . MET A 1 205 ? 8.611 -5.385 -6.046 1.00 84.75 205 MET A O 1
ATOM 1678 N N . HIS A 1 206 ? 10.749 -5.864 -6.615 1.00 80.56 206 HIS A N 1
ATOM 1679 C CA . HIS A 1 206 ? 11.298 -5.891 -5.268 1.00 80.56 206 HIS A CA 1
ATOM 1680 C C . HIS A 1 206 ? 12.355 -4.824 -5.011 1.00 80.56 206 HIS A C 1
ATOM 1682 O O . HIS A 1 206 ? 12.769 -4.682 -3.862 1.00 80.56 206 HIS A O 1
ATOM 1688 N N . SER A 1 207 ? 12.788 -4.070 -6.020 1.00 71.19 207 SER A N 1
ATOM 1689 C CA . SER A 1 207 ? 13.714 -2.974 -5.807 1.00 71.19 207 SER A CA 1
ATOM 1690 C C . SER A 1 207 ? 13.020 -1.852 -5.047 1.00 71.19 207 SER A C 1
ATOM 1692 O O . SER A 1 207 ? 11.911 -1.414 -5.347 1.00 71.19 207 SER A O 1
ATOM 1694 N N . GLN A 1 208 ? 13.713 -1.392 -4.020 1.00 65.19 208 GLN A N 1
ATOM 1695 C CA . GLN A 1 208 ? 13.766 0.021 -3.710 1.00 65.19 208 GLN A CA 1
ATOM 1696 C C . GLN A 1 208 ? 15.152 0.408 -4.197 1.00 65.19 208 GLN A C 1
ATOM 1698 O O . GLN A 1 208 ? 16.129 -0.119 -3.662 1.00 65.19 208 GLN A O 1
ATOM 1703 N N . ASN A 1 209 ? 15.275 1.190 -5.267 1.00 53.12 209 ASN A N 1
ATOM 1704 C CA . ASN A 1 209 ? 16.593 1.584 -5.747 1.00 53.12 209 ASN A CA 1
ATOM 1705 C C . ASN A 1 209 ? 17.185 2.537 -4.705 1.00 53.12 209 ASN A C 1
ATOM 1707 O O . ASN A 1 209 ? 17.002 3.749 -4.744 1.00 53.12 209 ASN A O 1
ATOM 1711 N N . ALA A 1 210 ? 17.884 1.977 -3.725 1.00 44.50 210 ALA A N 1
ATOM 1712 C CA . ALA A 1 210 ? 18.749 2.719 -2.835 1.00 44.50 210 ALA A CA 1
ATOM 1713 C C . ALA A 1 210 ? 19.983 3.135 -3.632 1.00 44.50 210 ALA A C 1
ATOM 1715 O O . ALA A 1 210 ? 21.059 2.563 -3.493 1.00 44.50 210 ALA A O 1
ATOM 1716 N N . ASN A 1 211 ? 19.818 4.127 -4.502 1.00 44.75 211 ASN A N 1
ATOM 1717 C CA . ASN A 1 211 ? 20.947 4.979 -4.809 1.00 44.75 211 ASN A CA 1
ATOM 1718 C C . ASN A 1 211 ? 21.175 5.847 -3.570 1.00 44.75 211 ASN A C 1
ATOM 1720 O O . ASN A 1 211 ? 20.221 6.406 -3.026 1.00 44.75 211 ASN A O 1
ATOM 1724 N N . ASP A 1 212 ? 22.432 5.993 -3.150 1.00 40.78 212 ASP A N 1
ATOM 1725 C CA . ASP A 1 212 ? 22.841 6.887 -2.055 1.00 40.78 212 ASP A CA 1
ATOM 1726 C C . ASP A 1 212 ? 22.366 8.351 -2.271 1.00 40.78 212 ASP A C 1
ATOM 1728 O O . ASP A 1 212 ? 22.386 9.150 -1.339 1.00 40.78 212 ASP A O 1
ATOM 1732 N N . SER A 1 213 ? 21.898 8.704 -3.480 1.00 48.88 213 SER A N 1
ATOM 1733 C CA . SER A 1 213 ? 21.306 10.001 -3.835 1.00 48.88 213 SER A CA 1
ATOM 1734 C C . SER A 1 213 ? 19.803 10.151 -3.542 1.00 48.88 213 SER A C 1
ATOM 1736 O O . SER A 1 213 ? 19.293 11.265 -3.624 1.00 48.88 213 SER A O 1
ATOM 1738 N N . GLY A 1 214 ? 19.071 9.080 -3.205 1.00 47.91 214 GLY A N 1
ATOM 1739 C CA . GLY A 1 214 ? 17.629 9.150 -2.914 1.00 47.91 214 GLY A CA 1
ATOM 1740 C C . GLY A 1 214 ? 16.717 9.405 -4.128 1.00 47.91 214 GLY A C 1
ATOM 1741 O O . GLY A 1 214 ? 15.544 9.725 -3.953 1.00 47.91 214 GLY A O 1
ATOM 1742 N N . GLU A 1 215 ? 17.224 9.261 -5.355 1.00 54.12 215 GLU A N 1
ATOM 1743 C CA . GLU A 1 215 ? 16.512 9.596 -6.602 1.00 54.12 215 GLU A CA 1
ATOM 1744 C C . GLU A 1 215 ? 15.834 8.383 -7.268 1.00 54.12 215 GLU A C 1
ATOM 1746 O O . GLU A 1 215 ? 15.900 8.210 -8.485 1.00 54.12 215 GLU A O 1
ATOM 1751 N N . ASP A 1 216 ? 15.183 7.515 -6.487 1.00 69.19 216 ASP A N 1
ATOM 1752 C CA . ASP A 1 216 ? 14.320 6.476 -7.058 1.00 69.19 216 ASP A CA 1
ATOM 1753 C C . ASP A 1 216 ? 12.878 6.956 -7.178 1.00 69.19 216 ASP A C 1
ATOM 1755 O O . ASP A 1 216 ? 12.266 7.419 -6.214 1.00 69.19 216 ASP A O 1
ATOM 1759 N N . ILE A 1 217 ? 12.310 6.765 -8.364 1.00 75.00 217 ILE A N 1
ATOM 1760 C CA . ILE A 1 217 ? 10.926 7.112 -8.676 1.00 75.00 217 ILE A CA 1
ATOM 1761 C C . ILE A 1 217 ? 9.959 6.338 -7.771 1.00 75.00 217 ILE A C 1
ATOM 1763 O O . ILE A 1 217 ? 8.945 6.884 -7.343 1.00 75.00 217 ILE A O 1
ATOM 1767 N N . PHE A 1 218 ? 10.276 5.081 -7.447 1.00 73.88 218 PHE A N 1
ATOM 1768 C CA . PHE A 1 218 ? 9.427 4.215 -6.624 1.00 73.88 218 PHE A CA 1
ATOM 1769 C C . PHE A 1 218 ? 9.924 4.081 -5.181 1.00 73.88 218 PHE A C 1
ATOM 1771 O O . PHE A 1 218 ? 9.601 3.105 -4.502 1.00 73.88 218 PHE A O 1
ATOM 1778 N N . TRP A 1 219 ? 10.679 5.061 -4.674 1.00 69.50 219 TRP A N 1
ATOM 1779 C CA . TRP A 1 219 ? 11.187 5.020 -3.304 1.00 69.50 219 TRP A CA 1
ATOM 1780 C C . TRP A 1 219 ? 10.070 4.771 -2.274 1.00 69.50 219 TRP A C 1
ATOM 1782 O O . TRP A 1 219 ? 9.031 5.436 -2.261 1.00 69.50 219 TRP A O 1
ATOM 1792 N N . GLY A 1 220 ? 10.275 3.776 -1.405 1.00 64.69 220 GLY A N 1
ATOM 1793 C CA . GLY A 1 220 ? 9.283 3.347 -0.413 1.00 64.69 220 GLY A CA 1
ATOM 1794 C C . GLY A 1 220 ? 8.091 2.557 -0.977 1.00 64.69 220 GLY A C 1
ATOM 1795 O O . GLY A 1 220 ? 7.258 2.092 -0.196 1.00 64.69 220 GLY A O 1
ATOM 1796 N N . GLN A 1 221 ? 8.014 2.349 -2.297 1.00 74.25 221 GLN A N 1
ATOM 1797 C CA . GLN A 1 221 ? 6.931 1.641 -2.983 1.00 74.25 221 GLN A CA 1
ATOM 1798 C C . GLN A 1 221 ? 7.419 0.319 -3.570 1.00 74.25 221 GLN A C 1
ATOM 1800 O O . GLN A 1 221 ? 7.904 0.246 -4.693 1.00 74.25 221 GLN A O 1
ATOM 1805 N N . ILE A 1 222 ? 7.234 -0.765 -2.818 1.00 77.38 222 ILE A N 1
ATOM 1806 C CA . ILE A 1 222 ? 7.532 -2.106 -3.326 1.00 77.38 222 ILE A CA 1
ATOM 1807 C C . ILE A 1 222 ? 6.341 -2.597 -4.124 1.00 77.38 222 ILE A C 1
ATOM 1809 O O . ILE A 1 222 ? 5.316 -2.963 -3.541 1.00 77.38 222 ILE A O 1
ATOM 1813 N N . LEU A 1 223 ? 6.484 -2.642 -5.448 1.00 80.31 223 LEU A N 1
ATOM 1814 C CA . LEU A 1 223 ? 5.413 -3.069 -6.346 1.00 80.31 223 LEU A CA 1
ATOM 1815 C C . LEU A 1 223 ? 4.868 -4.448 -5.958 1.00 80.31 223 LEU A C 1
ATOM 1817 O O . LEU A 1 223 ? 3.656 -4.621 -5.912 1.00 80.31 223 LEU A O 1
ATOM 1821 N N . SER A 1 224 ? 5.715 -5.402 -5.558 1.00 79.56 224 SER A N 1
ATOM 1822 C CA . SER A 1 224 ? 5.260 -6.737 -5.137 1.00 79.56 224 SER A CA 1
ATOM 1823 C C . SER A 1 224 ? 4.344 -6.764 -3.916 1.00 79.56 224 SER A C 1
ATOM 1825 O O . SER A 1 224 ? 3.709 -7.783 -3.656 1.00 79.56 224 SER A O 1
ATOM 1827 N N . MET A 1 225 ? 4.318 -5.695 -3.124 1.00 76.12 225 MET A N 1
ATOM 1828 C CA . MET A 1 225 ? 3.468 -5.584 -1.938 1.00 76.12 225 MET A CA 1
ATOM 1829 C C . MET A 1 225 ? 2.441 -4.463 -2.050 1.00 76.12 225 MET A C 1
ATOM 1831 O O . MET A 1 225 ? 1.518 -4.402 -1.236 1.00 76.12 225 MET A O 1
ATOM 1835 N N . HIS A 1 226 ? 2.571 -3.590 -3.048 1.00 77.62 226 HIS A N 1
ATOM 1836 C CA . HIS A 1 226 ? 1.629 -2.513 -3.260 1.00 77.62 226 HIS A CA 1
ATOM 1837 C C . HIS A 1 226 ? 0.375 -3.045 -3.979 1.00 77.62 226 HIS A C 1
ATOM 1839 O O . HIS A 1 226 ? 0.501 -3.625 -5.060 1.00 77.62 226 HIS A O 1
ATOM 1845 N N . PRO A 1 227 ? -0.845 -2.840 -3.443 1.00 75.00 227 PRO A N 1
ATOM 1846 C CA . PRO A 1 227 ? -2.070 -3.384 -4.035 1.00 75.00 227 PRO A CA 1
ATOM 1847 C C . PRO A 1 227 ? -2.323 -2.962 -5.489 1.00 75.00 227 PRO A C 1
ATOM 1849 O O . PRO A 1 227 ? -2.853 -3.746 -6.275 1.00 75.00 227 PRO A O 1
ATOM 1852 N N . SER A 1 228 ? -1.899 -1.755 -5.872 1.00 81.06 228 SER A N 1
ATOM 1853 C CA . SER A 1 228 ? -2.029 -1.254 -7.250 1.00 81.06 228 SER A CA 1
ATOM 1854 C C . SER A 1 228 ? -1.223 -2.052 -8.282 1.00 81.06 228 SER A C 1
ATOM 1856 O O . SER A 1 228 ? -1.534 -1.983 -9.468 1.00 81.06 228 SER A O 1
ATOM 1858 N N . SER A 1 229 ? -0.225 -2.848 -7.874 1.00 83.50 229 SER A N 1
ATOM 1859 C CA . SER A 1 229 ? 0.491 -3.731 -8.806 1.00 83.50 229 SER A CA 1
ATOM 1860 C C . SER A 1 229 ? -0.461 -4.677 -9.526 1.00 83.50 229 SER A C 1
ATOM 1862 O O . SER A 1 229 ? -0.266 -5.002 -10.692 1.00 83.50 229 SER A O 1
ATOM 1864 N N . VAL A 1 230 ? -1.566 -5.048 -8.885 1.00 83.50 230 VAL A N 1
ATOM 1865 C CA . VAL A 1 230 ? -2.580 -5.891 -9.505 1.00 83.50 230 VAL A CA 1
ATOM 1866 C C . VAL A 1 230 ? -3.254 -5.206 -10.706 1.00 83.50 230 VAL A C 1
ATOM 1868 O O . VAL A 1 230 ? -3.506 -5.864 -11.715 1.00 83.50 230 VAL A O 1
ATOM 1871 N N . TRP A 1 231 ? -3.444 -3.883 -10.678 1.00 86.69 231 TRP A N 1
ATOM 1872 C CA . TRP A 1 231 ? -3.945 -3.114 -11.827 1.00 86.69 231 TRP A CA 1
ATOM 1873 C C . TRP A 1 231 ? -2.942 -3.104 -12.983 1.00 86.69 231 TRP A C 1
ATOM 1875 O O . TRP A 1 23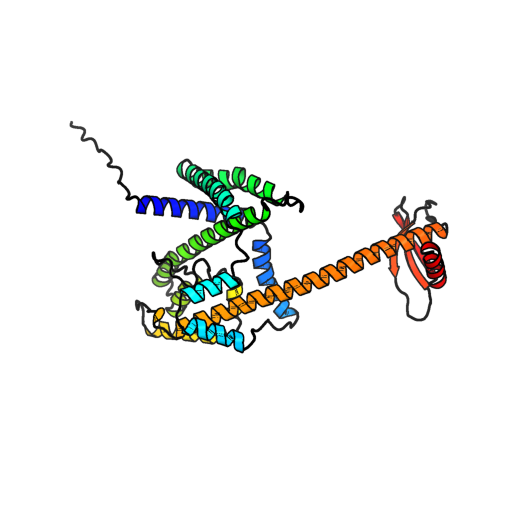1 ? -3.331 -3.203 -14.150 1.00 86.69 231 TRP A O 1
ATOM 1885 N N . LEU A 1 232 ? -1.647 -3.067 -12.667 1.00 88.56 232 LEU A N 1
ATOM 1886 C CA . LEU A 1 232 ? -0.587 -3.211 -13.661 1.00 88.56 232 LEU A CA 1
ATOM 1887 C C . LEU A 1 232 ? -0.608 -4.612 -14.305 1.00 88.56 232 LEU A C 1
ATOM 1889 O O . LEU A 1 232 ? -0.485 -4.732 -15.521 1.00 88.56 232 LEU A O 1
ATOM 1893 N N . PHE A 1 233 ? -0.796 -5.676 -13.517 1.00 87.94 233 PHE A N 1
ATOM 1894 C CA . PHE A 1 233 ? -0.730 -7.056 -14.018 1.00 87.94 233 PHE A CA 1
ATOM 1895 C C . PHE A 1 233 ? -2.003 -7.569 -14.683 1.00 87.94 233 PHE A C 1
ATOM 1897 O O . PHE A 1 233 ? -1.937 -8.519 -15.460 1.00 87.94 233 PHE A O 1
ATOM 1904 N N . GLU A 1 234 ? -3.168 -7.005 -14.396 1.00 86.75 234 GLU A N 1
ATOM 1905 C CA . GLU A 1 234 ? -4.414 -7.507 -14.981 1.00 86.75 234 GLU A CA 1
ATOM 1906 C C . GLU A 1 234 ? -4.823 -6.764 -16.251 1.00 86.75 234 GLU A C 1
ATOM 1908 O O . GLU A 1 234 ? -5.450 -7.374 -17.120 1.00 86.75 234 GLU A O 1
ATOM 1913 N N . SER A 1 235 ? -4.408 -5.505 -16.420 1.00 89.56 235 SER A N 1
ATOM 1914 C CA . SER A 1 235 ? -4.614 -4.774 -17.672 1.00 89.56 235 SER A CA 1
ATOM 1915 C C . SER A 1 235 ? -3.778 -5.396 -18.808 1.00 89.56 235 SER A C 1
ATOM 1917 O O . SER A 1 235 ? -2.552 -5.510 -18.685 1.00 89.56 235 SER A O 1
ATOM 1919 N N . PRO A 1 236 ? -4.396 -5.832 -19.927 1.00 92.81 236 PRO A N 1
ATOM 1920 C CA . PRO A 1 236 ? -3.662 -6.336 -21.089 1.00 92.81 236 PRO A CA 1
ATOM 1921 C C . PRO A 1 236 ? -2.675 -5.308 -21.654 1.00 92.81 236 PRO A C 1
ATOM 1923 O O . PRO A 1 236 ? -1.551 -5.671 -22.002 1.00 92.81 236 PRO A O 1
ATOM 1926 N N . ASP A 1 237 ? -3.061 -4.033 -21.672 1.00 93.25 237 ASP A N 1
ATOM 1927 C CA . ASP A 1 237 ? -2.236 -2.949 -22.201 1.00 93.25 237 ASP A CA 1
ATOM 1928 C C . ASP A 1 237 ? -1.012 -2.699 -21.317 1.00 93.25 237 ASP A C 1
ATOM 1930 O O . ASP A 1 237 ? 0.113 -2.606 -21.816 1.00 93.25 237 ASP A O 1
ATOM 1934 N N . HIS A 1 238 ? -1.205 -2.673 -19.995 1.00 93.69 238 HIS A N 1
ATOM 1935 C CA . HIS A 1 238 ? -0.107 -2.536 -19.036 1.00 93.69 238 HIS A CA 1
ATOM 1936 C C . HIS A 1 238 ? 0.845 -3.736 -19.094 1.00 93.69 238 HIS A C 1
ATOM 1938 O O . HIS A 1 238 ? 2.063 -3.558 -19.138 1.00 93.69 238 HIS A O 1
ATOM 1944 N N . ARG A 1 239 ? 0.315 -4.961 -19.204 1.00 93.56 239 ARG A N 1
ATOM 1945 C CA . ARG A 1 239 ? 1.140 -6.161 -19.411 1.00 93.56 239 ARG A CA 1
ATOM 1946 C C . ARG A 1 239 ? 1.929 -6.118 -20.712 1.00 93.56 239 ARG A C 1
ATOM 1948 O O . ARG A 1 239 ? 3.076 -6.559 -20.731 1.00 93.56 239 ARG A O 1
ATOM 1955 N N . ALA A 1 240 ? 1.352 -5.588 -21.788 1.00 95.50 240 ALA A N 1
ATOM 1956 C CA . ALA A 1 240 ? 2.065 -5.429 -23.048 1.00 95.50 240 ALA A CA 1
ATOM 1957 C C . ALA A 1 240 ? 3.227 -4.429 -22.912 1.00 95.50 240 ALA A C 1
ATOM 1959 O O . ALA A 1 240 ? 4.305 -4.669 -23.454 1.00 95.50 240 ALA A O 1
ATOM 1960 N N . VAL A 1 241 ? 3.042 -3.337 -22.160 1.00 95.31 241 VAL A N 1
ATOM 1961 C CA . VAL A 1 241 ? 4.120 -2.388 -21.827 1.00 95.31 241 VAL A CA 1
ATOM 1962 C C . VAL A 1 241 ? 5.217 -3.067 -21.004 1.00 95.31 241 VAL A C 1
ATOM 1964 O O . VAL A 1 241 ? 6.386 -2.994 -21.383 1.00 95.31 241 VAL A O 1
ATOM 1967 N N . LEU A 1 242 ? 4.848 -3.776 -19.934 1.00 92.94 242 LEU A N 1
ATOM 1968 C CA . LEU A 1 242 ? 5.790 -4.520 -19.096 1.00 92.94 242 LEU A CA 1
ATOM 1969 C C . LEU A 1 242 ? 6.577 -5.552 -19.916 1.00 92.94 242 LEU A C 1
ATOM 1971 O O . LEU A 1 242 ? 7.799 -5.613 -19.822 1.00 92.94 242 LEU A O 1
ATOM 1975 N N . GLY A 1 243 ? 5.899 -6.320 -20.771 1.00 92.69 243 GLY A N 1
ATOM 1976 C CA . GLY A 1 243 ? 6.533 -7.295 -21.656 1.00 92.69 243 GLY A CA 1
ATOM 1977 C C . GLY A 1 243 ? 7.528 -6.654 -22.625 1.00 92.69 243 GLY A C 1
ATOM 1978 O O . GLY A 1 243 ? 8.625 -7.180 -22.800 1.00 92.69 243 GLY A O 1
ATOM 1979 N N . ARG A 1 244 ? 7.197 -5.489 -23.205 1.00 92.69 244 ARG A N 1
ATOM 1980 C CA . ARG A 1 244 ? 8.128 -4.727 -24.059 1.00 92.69 244 ARG A CA 1
ATOM 1981 C C . ARG A 1 244 ? 9.357 -4.253 -23.292 1.00 92.69 244 ARG A C 1
ATOM 1983 O O . ARG A 1 244 ? 10.461 -4.354 -23.820 1.00 92.69 244 ARG A O 1
ATOM 1990 N N . TYR A 1 245 ? 9.181 -3.775 -22.061 1.00 91.12 245 TYR A N 1
ATOM 1991 C CA . TYR A 1 245 ? 10.304 -3.424 -21.197 1.00 91.12 245 TYR A CA 1
ATOM 1992 C C . TYR A 1 245 ? 11.192 -4.645 -20.943 1.00 91.12 245 TYR A C 1
ATOM 1994 O O . TYR A 1 245 ? 12.353 -4.625 -21.339 1.00 91.12 245 TYR A O 1
ATOM 2002 N N . LEU A 1 246 ? 10.645 -5.747 -20.425 1.00 89.62 246 LEU A N 1
ATOM 2003 C CA . LEU A 1 246 ? 11.409 -6.974 -20.152 1.00 89.62 246 LEU A CA 1
ATOM 2004 C C . LEU A 1 246 ? 12.118 -7.523 -21.406 1.00 89.62 246 LEU A C 1
ATOM 2006 O O . LEU A 1 246 ? 13.258 -7.989 -21.326 1.00 89.62 246 LEU A O 1
ATOM 2010 N N . ALA A 1 247 ? 11.485 -7.422 -22.579 1.00 88.06 247 ALA A N 1
ATOM 2011 C CA . ALA A 1 247 ? 12.087 -7.801 -23.855 1.00 88.06 247 ALA A CA 1
ATOM 2012 C C . ALA A 1 247 ? 13.253 -6.881 -24.262 1.00 88.06 247 ALA A C 1
ATOM 2014 O O . ALA A 1 247 ? 14.293 -7.390 -24.672 1.00 88.06 247 ALA A O 1
ATOM 2015 N N . SER A 1 248 ? 13.120 -5.555 -24.098 1.00 84.94 248 SER A N 1
ATOM 2016 C CA . SER A 1 248 ? 14.199 -4.586 -24.388 1.00 84.94 248 SER A CA 1
ATOM 2017 C C . SER A 1 248 ? 15.451 -4.813 -23.542 1.00 84.94 248 SER A C 1
ATOM 2019 O O . SER A 1 248 ? 16.566 -4.505 -23.953 1.00 84.94 248 SER A O 1
ATOM 2021 N N . VAL A 1 249 ? 15.261 -5.378 -22.353 1.00 74.50 249 VAL A N 1
ATOM 2022 C CA . VAL A 1 249 ? 16.346 -5.687 -21.431 1.00 74.50 249 VAL A CA 1
ATOM 2023 C C . VAL A 1 249 ? 17.009 -7.017 -21.777 1.00 74.50 249 VAL A C 1
ATOM 2025 O O . VAL A 1 249 ? 18.228 -7.150 -21.695 1.00 74.50 249 VAL A O 1
ATOM 2028 N N . SER A 1 250 ? 16.216 -8.002 -22.201 1.00 70.44 250 SER A N 1
ATOM 2029 C CA . SER A 1 250 ? 16.706 -9.347 -22.525 1.00 70.44 250 SER A CA 1
ATOM 2030 C C . SER A 1 250 ? 17.725 -9.350 -23.675 1.00 70.44 250 SER A C 1
ATOM 2032 O O . SER A 1 250 ? 18.558 -10.249 -23.748 1.00 70.44 250 SER A O 1
ATOM 2034 N N . SER A 1 251 ? 17.719 -8.327 -24.538 1.00 69.25 251 SER A N 1
ATOM 2035 C CA . SER A 1 251 ? 18.700 -8.159 -25.619 1.00 69.25 251 SER A CA 1
ATOM 2036 C C . SER A 1 251 ? 20.100 -7.713 -25.170 1.00 69.25 251 SER A C 1
ATOM 2038 O O . SER A 1 251 ? 21.019 -7.760 -25.982 1.00 69.25 251 SER A O 1
ATOM 2040 N N . LEU A 1 252 ? 20.289 -7.295 -23.912 1.00 63.53 252 LEU A N 1
ATOM 2041 C CA . LEU A 1 252 ? 21.575 -6.783 -23.405 1.00 63.53 252 LEU A CA 1
ATOM 2042 C C . LEU A 1 252 ? 22.516 -7.877 -22.858 1.00 63.53 252 LEU A C 1
ATOM 2044 O O . LEU A 1 252 ? 23.676 -7.594 -22.570 1.00 63.53 252 LEU A O 1
ATOM 2048 N N . GLY A 1 253 ? 22.049 -9.128 -22.749 1.00 63.31 253 GLY A N 1
ATOM 2049 C CA . GLY A 1 253 ? 22.836 -10.257 -22.236 1.00 63.31 253 GLY A CA 1
ATOM 2050 C C . GLY A 1 253 ? 23.058 -10.242 -20.714 1.00 63.31 253 GLY A C 1
ATOM 2051 O O . GLY A 1 253 ? 22.657 -9.318 -20.004 1.00 63.31 253 GLY A O 1
ATOM 2052 N N . ALA A 1 254 ? 23.685 -11.303 -20.194 1.00 57.12 254 ALA A N 1
ATOM 2053 C CA . ALA A 1 254 ? 24.009 -11.426 -18.773 1.00 57.12 254 ALA A CA 1
ATOM 2054 C C . ALA A 1 254 ? 25.138 -10.447 -18.397 1.00 57.12 254 ALA A C 1
ATOM 2056 O O . ALA A 1 254 ? 26.267 -10.598 -18.856 1.00 57.12 254 ALA A O 1
ATOM 2057 N N . GLY A 1 255 ? 24.828 -9.441 -17.574 1.00 57.88 255 GLY A N 1
ATOM 2058 C CA . GLY A 1 255 ? 25.797 -8.451 -17.080 1.00 57.88 255 GLY A CA 1
ATOM 2059 C C . GLY A 1 255 ? 25.714 -7.061 -17.719 1.00 57.88 255 GLY A C 1
ATOM 2060 O O . GLY A 1 255 ? 26.440 -6.168 -17.291 1.00 57.88 255 GLY A O 1
ATOM 2061 N N . GLY A 1 256 ? 24.821 -6.842 -18.690 1.00 62.62 256 GLY A N 1
ATOM 2062 C CA . GLY A 1 256 ? 24.551 -5.500 -19.206 1.00 62.62 256 GLY A CA 1
ATOM 2063 C C . GLY A 1 256 ? 23.919 -4.609 -18.131 1.00 62.62 256 GLY A C 1
ATOM 2064 O O . GLY A 1 256 ? 22.865 -4.945 -17.581 1.00 62.62 256 GLY A O 1
ATOM 2065 N N . THR A 1 257 ? 24.553 -3.476 -17.828 1.00 65.69 257 THR A N 1
ATOM 2066 C CA . THR A 1 257 ? 23.925 -2.390 -17.070 1.00 65.69 257 THR A CA 1
ATOM 2067 C C . THR A 1 257 ? 22.961 -1.646 -17.981 1.00 65.69 257 THR A C 1
ATOM 2069 O O . THR A 1 257 ? 23.295 -1.264 -19.102 1.00 65.69 257 THR A O 1
ATOM 2072 N N . ILE A 1 258 ? 21.732 -1.472 -17.507 1.00 68.12 258 ILE A N 1
ATOM 2073 C CA . ILE A 1 258 ? 20.688 -0.773 -18.248 1.00 68.12 258 ILE A CA 1
ATOM 2074 C C . ILE A 1 258 ? 20.712 0.664 -17.784 1.00 68.12 258 ILE A C 1
ATOM 2076 O O . ILE A 1 258 ? 20.493 0.944 -16.606 1.00 68.12 258 ILE A O 1
ATOM 2080 N N . ASP A 1 259 ? 20.928 1.570 -18.722 1.00 78.94 259 ASP A N 1
ATOM 2081 C CA . ASP A 1 259 ? 20.605 2.961 -18.488 1.00 78.94 259 ASP A CA 1
ATOM 2082 C C . ASP A 1 259 ? 19.084 3.138 -18.607 1.00 78.94 259 ASP A C 1
ATOM 2084 O O . ASP A 1 259 ? 18.543 3.387 -19.687 1.00 78.94 259 ASP A O 1
ATOM 2088 N N . ASN A 1 260 ? 18.382 2.945 -17.486 1.00 81.75 260 ASN A N 1
ATOM 2089 C CA . ASN A 1 260 ? 16.934 3.143 -17.415 1.00 81.75 260 ASN A CA 1
ATOM 2090 C C . ASN A 1 260 ? 16.539 4.571 -17.816 1.00 81.75 260 ASN A C 1
ATOM 2092 O O . ASN A 1 260 ? 15.482 4.747 -18.421 1.00 81.75 260 ASN A O 1
ATOM 2096 N N . ALA A 1 261 ? 17.391 5.570 -17.554 1.00 82.00 261 ALA A N 1
ATOM 2097 C CA . ALA A 1 261 ? 17.110 6.957 -17.912 1.00 82.00 261 ALA A CA 1
ATOM 2098 C C . ALA A 1 261 ? 17.035 7.147 -19.434 1.00 82.00 261 ALA A C 1
ATOM 2100 O O . ALA A 1 261 ? 16.204 7.915 -19.918 1.00 82.00 261 ALA A O 1
ATOM 2101 N N . SER A 1 262 ? 17.821 6.383 -20.193 1.00 83.75 262 SER A N 1
ATOM 2102 C CA . SER A 1 262 ? 17.818 6.418 -21.659 1.00 83.75 262 SER A CA 1
ATOM 2103 C C . SER A 1 262 ? 16.891 5.385 -22.313 1.00 83.75 262 SER A C 1
ATOM 2105 O O . SER A 1 262 ? 16.817 5.342 -23.540 1.00 83.75 262 SER A O 1
ATOM 2107 N N . ASN A 1 263 ? 16.178 4.545 -21.549 1.00 87.62 263 ASN A N 1
ATOM 2108 C CA . ASN A 1 263 ? 15.333 3.479 -22.098 1.00 87.62 263 ASN A CA 1
ATOM 2109 C C . ASN A 1 263 ? 13.859 3.925 -22.242 1.00 87.62 263 ASN A C 1
ATOM 2111 O O . ASN A 1 263 ? 13.135 3.996 -21.247 1.00 87.62 263 ASN A O 1
ATOM 2115 N N . PRO A 1 264 ? 13.324 4.123 -23.465 1.00 92.00 264 PRO A N 1
ATOM 2116 C CA . PRO A 1 264 ? 11.924 4.514 -23.645 1.00 92.00 264 PRO A CA 1
ATOM 2117 C C . PRO A 1 264 ? 10.927 3.469 -23.128 1.00 92.00 264 PRO A C 1
ATOM 2119 O O . PRO A 1 264 ? 9.819 3.810 -22.713 1.00 92.00 264 PRO A O 1
ATOM 2122 N N . ALA A 1 265 ? 11.287 2.182 -23.145 1.00 91.88 265 ALA A N 1
ATOM 2123 C CA . ALA A 1 265 ? 10.425 1.128 -22.622 1.00 91.88 265 ALA A CA 1
ATOM 2124 C C . ALA A 1 265 ? 10.291 1.208 -21.093 1.00 91.88 265 ALA A C 1
ATOM 2126 O O . ALA A 1 265 ? 9.215 0.912 -20.572 1.00 91.88 265 ALA A O 1
ATOM 2127 N N . TYR A 1 266 ? 11.338 1.666 -20.397 1.00 90.94 266 TYR A N 1
ATOM 2128 C CA . TYR A 1 266 ? 11.295 1.938 -18.961 1.00 90.94 266 TYR A CA 1
ATOM 2129 C C . TYR A 1 266 ? 10.322 3.080 -18.648 1.00 90.94 266 TYR A C 1
ATOM 2131 O O . TYR A 1 266 ? 9.409 2.906 -17.847 1.00 90.94 266 TYR A O 1
ATOM 2139 N N . TRP A 1 267 ? 10.425 4.214 -19.344 1.00 93.44 267 TRP A N 1
ATOM 2140 C CA . TRP A 1 267 ? 9.517 5.347 -19.119 1.00 93.44 267 TRP A CA 1
ATOM 2141 C C . TRP A 1 267 ? 8.060 5.035 -19.467 1.00 93.44 267 TRP A C 1
ATOM 2143 O O . TRP A 1 267 ? 7.144 5.448 -18.756 1.00 93.44 267 TRP A O 1
ATOM 2153 N N . ASN A 1 268 ? 7.825 4.226 -20.502 1.00 95.31 268 ASN A N 1
ATOM 2154 C CA . ASN A 1 268 ? 6.486 3.715 -20.792 1.00 95.31 268 ASN A CA 1
ATOM 2155 C C . ASN A 1 268 ? 5.940 2.855 -19.644 1.00 95.31 268 ASN A C 1
ATOM 2157 O O . ASN A 1 268 ? 4.763 2.974 -19.300 1.00 95.31 268 ASN A O 1
ATOM 2161 N N . LEU A 1 269 ? 6.781 2.004 -19.046 1.00 93.81 269 LEU A N 1
ATOM 2162 C CA . LEU A 1 269 ? 6.416 1.211 -17.874 1.00 93.81 269 LEU A CA 1
ATOM 2163 C C . LEU A 1 269 ? 6.109 2.108 -16.671 1.00 93.81 269 LEU A C 1
ATOM 2165 O O . LEU A 1 269 ? 5.087 1.897 -16.027 1.00 93.81 269 LEU A O 1
ATOM 2169 N N . VAL A 1 270 ? 6.920 3.135 -16.407 1.00 92.81 270 VAL A N 1
ATOM 2170 C CA . VAL A 1 270 ? 6.641 4.119 -15.348 1.00 92.81 270 VAL A CA 1
ATOM 2171 C C . VAL A 1 270 ? 5.268 4.766 -15.561 1.00 92.81 270 VAL A C 1
ATOM 2173 O O . VAL A 1 270 ? 4.461 4.801 -14.635 1.00 92.81 270 VAL A O 1
ATOM 2176 N N . GLY A 1 271 ? 4.949 5.189 -16.788 1.00 95.50 271 GLY A N 1
ATOM 2177 C CA . GLY A 1 271 ? 3.635 5.745 -17.126 1.00 95.50 271 GLY A CA 1
ATOM 2178 C C . GLY A 1 271 ? 2.479 4.763 -16.904 1.00 95.50 271 GLY A C 1
ATOM 2179 O O . GLY A 1 271 ? 1.455 5.140 -16.336 1.00 95.50 271 GLY A O 1
ATOM 2180 N N . ALA A 1 272 ? 2.642 3.495 -17.294 1.00 95.50 272 ALA A N 1
ATOM 2181 C CA . ALA A 1 272 ? 1.649 2.447 -17.037 1.00 95.50 272 ALA A CA 1
ATOM 2182 C C . ALA A 1 272 ? 1.442 2.201 -15.531 1.00 95.50 272 ALA A C 1
ATOM 2184 O O . ALA A 1 272 ? 0.312 2.027 -15.078 1.00 95.50 272 ALA A O 1
ATOM 2185 N N . THR A 1 273 ? 2.517 2.245 -14.742 1.00 92.31 273 THR A N 1
ATOM 2186 C CA . THR A 1 273 ? 2.453 2.124 -13.281 1.00 92.31 273 THR A CA 1
ATOM 2187 C C . THR A 1 273 ? 1.714 3.305 -12.647 1.00 92.31 273 THR A C 1
ATOM 2189 O O . THR A 1 273 ? 0.860 3.086 -11.791 1.00 92.31 273 THR A O 1
ATOM 2192 N N . LEU A 1 274 ? 1.963 4.543 -13.094 1.00 93.38 274 LEU A N 1
ATOM 2193 C CA . LEU A 1 274 ? 1.231 5.726 -12.615 1.00 93.38 274 LEU A CA 1
ATOM 2194 C C . LEU A 1 274 ? -0.271 5.637 -12.905 1.00 93.38 274 LEU A C 1
ATOM 2196 O O . LEU A 1 274 ? -1.082 5.931 -12.027 1.00 93.38 274 LEU A O 1
ATOM 2200 N N . ILE A 1 275 ? -0.642 5.199 -14.112 1.00 95.12 275 ILE A N 1
ATOM 2201 C CA . ILE A 1 275 ? -2.044 4.963 -14.486 1.00 95.12 275 ILE A CA 1
ATOM 2202 C C . ILE A 1 275 ? -2.664 3.931 -13.543 1.00 95.12 275 ILE A C 1
ATOM 2204 O O . ILE A 1 275 ? -3.685 4.212 -12.923 1.00 95.12 275 ILE A O 1
ATOM 2208 N N . ALA A 1 276 ? -2.009 2.782 -13.355 1.00 92.19 276 ALA A N 1
ATOM 2209 C CA . ALA A 1 276 ? -2.483 1.735 -12.454 1.00 92.19 276 ALA A CA 1
ATOM 2210 C C . ALA A 1 276 ? -2.656 2.232 -11.004 1.00 92.19 276 ALA A C 1
ATOM 2212 O O . ALA A 1 276 ? -3.587 1.824 -10.309 1.00 92.19 276 ALA A O 1
ATOM 2213 N N . PHE A 1 277 ? -1.778 3.123 -10.533 1.00 89.69 277 PHE A N 1
ATOM 2214 C CA . PHE A 1 277 ? -1.870 3.714 -9.196 1.00 89.69 277 PHE A CA 1
ATOM 2215 C C . PHE A 1 277 ? -3.088 4.638 -9.069 1.00 89.69 277 PHE A C 1
ATOM 2217 O O . PHE A 1 277 ? -3.818 4.556 -8.080 1.00 89.69 277 PHE A O 1
ATOM 2224 N N . HIS A 1 278 ? -3.336 5.481 -10.071 1.00 92.00 278 HIS A N 1
ATOM 2225 C CA . HIS A 1 278 ? -4.505 6.363 -10.103 1.00 92.00 278 HIS A CA 1
ATOM 2226 C C . HIS A 1 278 ? -5.816 5.596 -10.245 1.00 92.00 278 HIS A C 1
ATOM 2228 O O . HIS A 1 278 ? -6.744 5.851 -9.485 1.00 92.00 278 HIS A O 1
ATOM 2234 N N . GLU A 1 279 ? -5.888 4.619 -11.149 1.00 90.69 279 GLU A N 1
ATOM 2235 C CA . GLU A 1 279 ? -7.068 3.760 -11.313 1.00 90.69 279 GLU A CA 1
ATOM 2236 C C . GLU A 1 279 ? -7.418 3.042 -10.012 1.00 90.69 279 GLU A C 1
ATOM 2238 O O . GLU A 1 279 ? -8.583 2.990 -9.612 1.00 90.69 279 GLU A O 1
ATOM 2243 N N . TYR A 1 280 ? -6.399 2.536 -9.315 1.00 87.00 280 TYR A N 1
ATOM 2244 C CA . TYR A 1 280 ? -6.569 1.940 -8.001 1.00 87.00 280 TYR A CA 1
ATOM 2245 C C . TYR A 1 280 ? -7.136 2.937 -6.979 1.00 87.00 280 TYR A C 1
ATOM 2247 O O . TYR A 1 280 ? -8.107 2.620 -6.290 1.00 87.00 280 TYR A O 1
ATOM 2255 N N . ARG A 1 281 ? -6.573 4.149 -6.895 1.00 86.12 281 ARG A N 1
ATOM 2256 C CA . ARG A 1 281 ? -7.061 5.199 -5.985 1.00 86.12 281 ARG A CA 1
ATOM 2257 C C . ARG A 1 281 ? -8.515 5.574 -6.283 1.00 86.12 281 ARG A C 1
ATOM 2259 O O . ARG A 1 281 ? -9.338 5.574 -5.373 1.00 86.12 281 ARG A O 1
ATOM 2266 N N . CYS A 1 282 ? -8.851 5.828 -7.545 1.00 87.31 282 CYS A N 1
ATOM 2267 C CA . CYS A 1 282 ? -10.215 6.162 -7.951 1.00 87.31 282 CYS A CA 1
ATOM 2268 C C . CYS A 1 282 ? -11.195 5.022 -7.650 1.00 87.31 282 CYS A C 1
ATOM 2270 O O . CYS A 1 282 ? -12.307 5.269 -7.186 1.00 87.31 282 CYS A O 1
ATOM 2272 N N . GLN A 1 283 ? -10.781 3.766 -7.839 1.00 85.31 283 GLN A N 1
ATOM 2273 C CA . GLN A 1 283 ? -11.596 2.614 -7.462 1.00 85.31 283 GLN A CA 1
ATOM 2274 C C . GLN A 1 283 ? -11.890 2.597 -5.953 1.00 85.31 283 GLN A C 1
ATOM 2276 O O . GLN A 1 283 ? -13.039 2.386 -5.564 1.00 85.31 283 GLN A O 1
ATOM 2281 N N . LEU A 1 284 ? -10.892 2.876 -5.104 1.00 80.69 284 LEU A N 1
ATOM 2282 C CA . LEU A 1 284 ? -11.105 2.982 -3.656 1.00 80.69 284 LEU A CA 1
ATOM 2283 C C . LEU A 1 284 ? -12.134 4.066 -3.307 1.00 80.69 284 LEU A C 1
ATOM 2285 O O . LEU A 1 284 ? -13.018 3.817 -2.489 1.00 80.69 284 LEU A O 1
ATOM 2289 N N . GLU A 1 285 ? -12.061 5.235 -3.943 1.00 82.31 285 GLU A N 1
ATOM 2290 C CA . GLU A 1 285 ? -13.012 6.335 -3.726 1.00 82.31 285 GLU A CA 1
ATOM 2291 C C . GLU A 1 285 ? -14.446 5.943 -4.140 1.00 82.31 285 GLU A C 1
ATOM 2293 O O . GLU A 1 285 ? -15.415 6.203 -3.414 1.00 82.31 285 GLU A O 1
ATOM 2298 N N . VAL A 1 286 ? -14.604 5.255 -5.274 1.00 81.62 286 VAL A N 1
ATOM 2299 C CA . VAL A 1 286 ? -15.902 4.723 -5.727 1.00 81.62 286 VAL A CA 1
ATOM 2300 C C . VAL A 1 286 ? -16.463 3.713 -4.720 1.00 81.62 286 VAL A C 1
ATOM 2302 O O . VAL A 1 286 ? -17.636 3.782 -4.346 1.00 81.62 286 VAL A O 1
ATOM 2305 N N . ASP A 1 287 ? -15.632 2.804 -4.217 1.00 76.62 287 ASP A N 1
ATOM 2306 C CA . ASP A 1 287 ? -16.067 1.790 -3.256 1.00 76.62 287 ASP A CA 1
ATOM 2307 C C . ASP A 1 287 ? -16.404 2.383 -1.879 1.00 76.62 287 ASP A C 1
ATOM 2309 O O . ASP A 1 287 ? -17.369 1.965 -1.228 1.00 76.62 287 ASP A O 1
ATOM 2313 N N . GLU A 1 288 ? -15.643 3.377 -1.421 1.00 75.56 288 GLU A N 1
ATOM 2314 C CA . GLU A 1 288 ? -15.926 4.099 -0.181 1.00 75.56 288 GLU A CA 1
ATOM 2315 C C . GLU A 1 288 ? -17.223 4.908 -0.278 1.00 75.56 288 GLU A C 1
ATOM 2317 O O . GLU A 1 288 ? -18.052 4.870 0.638 1.00 75.56 288 GLU A O 1
ATOM 2322 N N . THR A 1 289 ? -17.456 5.593 -1.400 1.00 74.75 289 THR A N 1
ATOM 2323 C CA . THR A 1 289 ? -18.708 6.330 -1.622 1.00 74.75 289 THR A CA 1
ATOM 2324 C C . THR A 1 289 ? -19.916 5.398 -1.702 1.00 74.75 289 THR A C 1
ATOM 2326 O O . THR A 1 289 ? -20.942 5.696 -1.081 1.00 74.75 289 THR A O 1
ATOM 2329 N N . ALA A 1 290 ? -19.798 4.244 -2.368 1.00 73.44 290 ALA A N 1
ATOM 2330 C CA . ALA A 1 290 ? -20.844 3.220 -2.398 1.00 73.44 290 ALA A CA 1
ATOM 2331 C C . ALA A 1 290 ? -21.179 2.710 -0.987 1.00 73.44 290 ALA A C 1
ATOM 2333 O O . ALA A 1 290 ? -22.341 2.701 -0.583 1.00 73.44 290 ALA A O 1
ATOM 2334 N N . ARG A 1 291 ? -20.165 2.401 -0.171 1.00 68.06 291 ARG A N 1
ATOM 2335 C CA . ARG A 1 291 ? -20.375 1.972 1.224 1.00 68.06 291 ARG A CA 1
ATOM 2336 C C . ARG A 1 291 ? -21.009 3.029 2.098 1.00 68.06 291 ARG A C 1
ATOM 2338 O O . ARG A 1 291 ? -21.813 2.694 2.965 1.00 68.06 291 ARG A O 1
ATOM 2345 N N . ASN A 1 292 ? -20.635 4.289 1.913 1.00 67.12 292 ASN A N 1
ATOM 2346 C CA . ASN A 1 292 ? -21.221 5.385 2.670 1.00 67.12 292 ASN A CA 1
ATOM 2347 C C . ASN A 1 292 ? -22.698 5.578 2.308 1.00 67.12 292 ASN A C 1
ATOM 2349 O O . ASN A 1 292 ? -23.497 5.894 3.190 1.00 67.12 292 ASN A O 1
ATOM 2353 N N . ARG A 1 293 ? -23.081 5.339 1.047 1.00 67.75 293 ARG A N 1
ATOM 2354 C CA . ARG A 1 293 ? -24.491 5.309 0.628 1.00 67.75 293 ARG A CA 1
ATOM 2355 C C . ARG A 1 293 ? -25.234 4.135 1.260 1.00 67.75 293 ARG A C 1
ATOM 2357 O O . ARG A 1 293 ? -26.261 4.366 1.889 1.00 67.75 293 ARG A O 1
ATOM 2364 N N . ASP A 1 294 ? -24.676 2.928 1.197 1.00 61.94 294 ASP A N 1
ATOM 2365 C CA . ASP A 1 294 ? -25.281 1.730 1.798 1.00 61.94 294 ASP A CA 1
ATOM 2366 C C . ASP A 1 294 ? -25.424 1.859 3.320 1.00 61.94 294 ASP A C 1
ATOM 2368 O O . ASP A 1 294 ? -26.455 1.515 3.892 1.00 61.94 294 ASP A O 1
ATOM 2372 N N . SER A 1 295 ? -24.411 2.410 3.991 1.00 58.25 295 SER A N 1
ATOM 2373 C CA . SER A 1 295 ? -24.427 2.622 5.442 1.00 58.25 295 SER A CA 1
ATOM 2374 C C . SER A 1 295 ? -25.453 3.679 5.845 1.00 58.25 295 SER A C 1
ATOM 2376 O O . SER A 1 295 ? -26.136 3.510 6.853 1.00 58.25 295 SER A O 1
ATOM 2378 N N . LYS A 1 296 ? -25.603 4.747 5.048 1.00 56.09 296 LYS A N 1
ATOM 2379 C CA . LYS A 1 296 ? -26.665 5.742 5.246 1.00 56.09 296 LYS A CA 1
ATOM 2380 C C . LYS A 1 296 ? -28.044 5.116 5.039 1.00 56.09 296 LYS A C 1
ATOM 2382 O O . LYS A 1 296 ? -28.883 5.257 5.922 1.00 56.09 296 LYS A O 1
ATOM 2387 N N . ALA A 1 297 ? -28.249 4.357 3.963 1.00 53.66 297 ALA A N 1
ATOM 2388 C CA . ALA A 1 297 ? -29.502 3.646 3.707 1.00 53.66 297 ALA A CA 1
ATOM 2389 C C . ALA A 1 297 ? -29.848 2.649 4.832 1.00 53.66 297 ALA A C 1
ATOM 2391 O O . ALA A 1 297 ? -30.979 2.620 5.308 1.00 53.66 297 ALA A O 1
ATOM 2392 N N . GLN A 1 298 ? -28.864 1.902 5.343 1.00 49.06 298 GLN A N 1
ATOM 2393 C CA . GLN A 1 298 ? -29.049 1.007 6.491 1.00 49.06 298 GLN A CA 1
ATOM 2394 C C . GLN A 1 298 ? -29.306 1.753 7.805 1.00 49.06 298 GLN A C 1
ATOM 2396 O O . GLN A 1 298 ? -30.037 1.250 8.652 1.00 49.06 298 GLN A O 1
ATOM 2401 N N . SER A 1 299 ? -28.712 2.932 8.011 1.00 48.22 299 SER A N 1
ATOM 2402 C CA . SER A 1 299 ? -28.972 3.742 9.209 1.00 48.22 299 SER A CA 1
ATOM 2403 C C . SER A 1 299 ? -30.376 4.350 9.208 1.00 48.22 299 SER A C 1
ATOM 2405 O O . SER A 1 299 ? -31.012 4.383 10.257 1.00 48.22 299 SER A O 1
ATOM 2407 N N . VAL A 1 300 ? -30.882 4.740 8.031 1.00 54.62 300 VAL A N 1
ATOM 2408 C CA . VAL A 1 300 ? -32.270 5.184 7.839 1.00 54.62 300 VAL A CA 1
ATOM 2409 C C . VAL A 1 300 ? -33.218 4.012 8.105 1.00 54.62 300 VAL A C 1
ATOM 2411 O O . VAL A 1 300 ? -34.040 4.099 9.007 1.00 54.62 300 VAL A O 1
ATOM 2414 N N . SER A 1 301 ? -32.977 2.853 7.480 1.00 55.72 301 SER A N 1
ATOM 2415 C CA . SER A 1 301 ? -33.764 1.631 7.711 1.00 55.72 301 SER A CA 1
ATOM 2416 C C . SER A 1 301 ? -33.757 1.150 9.172 1.00 55.72 301 SER A C 1
ATOM 2418 O O . SER A 1 301 ? -34.757 0.617 9.642 1.00 55.72 301 SER A O 1
ATOM 2420 N N . LYS A 1 302 ? -32.661 1.337 9.923 1.00 55.38 302 LYS A N 1
ATOM 2421 C CA . LYS A 1 302 ? -32.617 1.002 11.357 1.00 55.38 302 LYS A CA 1
ATOM 2422 C C . LYS A 1 302 ? -33.435 1.957 12.213 1.00 55.38 302 LYS A C 1
ATOM 2424 O O . LYS A 1 302 ? -34.059 1.496 13.161 1.00 55.38 302 LYS A O 1
ATOM 2429 N N . ASN A 1 303 ? -33.415 3.252 11.911 1.00 57.66 303 ASN A N 1
ATOM 2430 C CA . ASN A 1 303 ? -34.261 4.210 12.617 1.00 57.66 303 ASN A CA 1
ATOM 2431 C C . ASN A 1 303 ? -35.736 3.931 12.324 1.00 57.66 303 ASN A C 1
ATOM 2433 O O . ASN A 1 303 ? -36.522 3.872 13.264 1.00 57.66 303 ASN A O 1
ATOM 2437 N N . ASP A 1 304 ? -36.076 3.639 11.069 1.00 62.12 304 ASP A N 1
ATOM 2438 C CA . ASP A 1 304 ? -37.434 3.261 10.674 1.00 62.12 304 ASP A CA 1
ATOM 2439 C C . ASP A 1 304 ? -37.878 1.965 11.367 1.00 62.12 304 ASP A C 1
ATOM 2441 O O . ASP A 1 304 ? -38.968 1.917 11.919 1.00 62.12 304 ASP A O 1
ATOM 2445 N N . ALA A 1 305 ? -37.007 0.953 11.464 1.00 65.44 305 ALA A N 1
ATOM 2446 C CA . ALA A 1 305 ? -37.303 -0.286 12.188 1.00 65.44 305 ALA A CA 1
ATOM 2447 C C . ALA A 1 305 ? -37.456 -0.087 13.711 1.00 65.44 305 ALA A C 1
ATOM 2449 O O . ALA A 1 305 ? -38.204 -0.820 14.359 1.00 65.44 305 ALA A O 1
ATOM 2450 N N . ILE A 1 306 ? -36.750 0.884 14.306 1.00 69.56 306 ILE A N 1
ATOM 2451 C CA . ILE A 1 306 ? -36.912 1.247 15.725 1.00 69.56 306 ILE A CA 1
ATOM 2452 C C . ILE A 1 306 ? -38.249 1.967 15.940 1.00 69.56 306 ILE A C 1
ATOM 2454 O O . ILE A 1 306 ? -38.957 1.648 16.894 1.00 69.56 306 ILE A O 1
ATOM 2458 N N . LEU A 1 307 ? -38.607 2.895 15.049 1.00 77.31 307 LEU A N 1
ATOM 2459 C CA . LEU A 1 307 ? -39.896 3.595 15.053 1.00 77.31 307 LEU A CA 1
ATOM 2460 C C . LEU A 1 307 ? -41.067 2.631 14.829 1.00 77.31 307 LEU A C 1
ATOM 2462 O O . LEU A 1 307 ? -42.071 2.700 15.529 1.00 77.31 307 LEU A O 1
ATOM 2466 N N . GLU A 1 308 ? -40.928 1.696 13.894 1.00 81.62 308 GLU A N 1
ATOM 2467 C CA . GLU A 1 308 ? -41.929 0.675 13.593 1.00 81.62 308 GLU A CA 1
ATOM 2468 C C . GLU A 1 308 ? -42.124 -0.288 14.770 1.00 81.62 308 GLU A C 1
ATOM 2470 O O . GLU A 1 308 ? -43.256 -0.569 15.162 1.00 81.62 308 GLU A O 1
ATOM 2475 N N . LYS A 1 309 ? -41.028 -0.712 15.413 1.00 88.44 309 LYS A N 1
ATOM 2476 C CA . LYS A 1 309 ? -41.086 -1.499 16.647 1.00 88.44 309 LYS A CA 1
ATOM 2477 C C . LYS A 1 309 ? -41.865 -0.774 17.752 1.00 88.44 309 LYS A C 1
ATOM 2479 O O . LYS A 1 309 ? -42.748 -1.385 18.347 1.00 88.44 309 LYS A O 1
ATOM 2484 N N . ASP A 1 310 ? -41.544 0.492 18.029 1.00 88.25 310 ASP A N 1
ATOM 2485 C CA . ASP A 1 310 ? -42.219 1.274 19.081 1.00 88.25 310 ASP A CA 1
ATOM 2486 C C . ASP A 1 310 ? -43.717 1.442 18.775 1.00 88.25 310 ASP A C 1
ATOM 2488 O O . ASP A 1 310 ? -44.557 1.275 19.657 1.00 88.25 310 ASP A O 1
ATOM 2492 N N . ARG A 1 311 ? -44.072 1.669 17.503 1.00 89.12 311 ARG A N 1
ATOM 2493 C CA . ARG A 1 311 ? -45.470 1.763 17.053 1.00 89.12 311 ARG A CA 1
ATOM 2494 C C . ARG A 1 311 ? -46.256 0.482 17.320 1.00 89.12 311 ARG A C 1
ATOM 2496 O O . ARG A 1 311 ? -47.341 0.559 17.890 1.00 89.12 311 ARG A O 1
ATOM 2503 N N . PHE A 1 312 ? -45.719 -0.686 16.970 1.00 92.81 312 PHE A N 1
ATOM 2504 C CA . PHE A 1 312 ? -46.412 -1.955 17.220 1.00 92.81 312 PHE A CA 1
ATOM 2505 C C . PHE A 1 312 ? -46.486 -2.317 18.708 1.00 92.81 312 PHE A C 1
ATOM 2507 O O . PHE A 1 312 ? -47.497 -2.863 19.143 1.00 92.81 312 PHE A O 1
ATOM 2514 N N . GLU A 1 313 ? -45.457 -2.010 19.502 1.00 93.62 313 GLU A N 1
ATOM 2515 C CA . GLU A 1 313 ? -45.485 -2.249 20.953 1.00 93.62 313 GLU A CA 1
ATOM 2516 C C . GLU A 1 313 ? -46.543 -1.382 21.647 1.00 93.62 313 GLU A C 1
ATOM 2518 O O . GLU A 1 313 ? -47.328 -1.896 22.444 1.00 93.62 313 GLU A O 1
ATOM 2523 N N . ARG A 1 314 ? -46.639 -0.097 21.285 1.00 92.44 314 ARG A N 1
ATOM 2524 C CA . ARG A 1 314 ? -47.693 0.791 21.798 1.00 92.44 314 ARG A CA 1
ATOM 2525 C C . ARG A 1 314 ? -49.079 0.422 21.276 1.00 92.44 314 ARG A C 1
ATOM 2527 O O . ARG A 1 314 ? -50.054 0.581 22.003 1.00 92.44 314 ARG A O 1
ATOM 2534 N N . PHE A 1 315 ? -49.181 -0.070 20.040 1.00 93.75 315 PHE A N 1
ATOM 2535 C CA . PHE A 1 315 ? -50.440 -0.582 19.497 1.00 93.75 315 PHE A CA 1
ATOM 2536 C C . PHE A 1 315 ? -50.932 -1.781 20.315 1.00 93.75 315 PHE A C 1
ATOM 2538 O O . PHE A 1 315 ? -52.086 -1.816 20.728 1.00 93.75 315 PHE A O 1
ATOM 2545 N N . ALA A 1 316 ? -50.050 -2.733 20.628 1.00 93.75 316 ALA A N 1
ATOM 2546 C CA . ALA A 1 316 ? -50.406 -3.865 21.479 1.00 93.75 316 ALA A CA 1
ATOM 2547 C C . ALA A 1 316 ? -50.861 -3.416 22.880 1.00 93.75 316 ALA A C 1
ATOM 2549 O O . ALA A 1 316 ? -51.827 -3.956 23.419 1.00 93.75 316 ALA A O 1
ATOM 2550 N N . GLU A 1 317 ? -50.204 -2.402 23.449 1.00 93.69 317 GLU A N 1
ATOM 2551 C CA . GLU A 1 317 ? -50.593 -1.812 24.733 1.00 93.69 317 GLU A CA 1
ATOM 2552 C C . GLU A 1 317 ? -51.965 -1.119 24.667 1.00 93.69 317 GLU A C 1
ATOM 2554 O O . GLU A 1 317 ? -52.793 -1.326 25.555 1.00 93.69 317 GLU A O 1
ATOM 2559 N N . SER A 1 318 ? -52.255 -0.362 23.602 1.00 93.56 318 SER A N 1
ATOM 2560 C CA . SER A 1 318 ? -53.539 0.339 23.438 1.00 93.56 318 SER A CA 1
ATOM 2561 C C . SER A 1 318 ? -54.718 -0.608 23.212 1.00 93.56 318 SER A C 1
ATOM 2563 O O . SER A 1 318 ? -55.826 -0.327 23.664 1.00 93.56 318 SER A O 1
ATOM 2565 N N . GLN A 1 319 ? -54.469 -1.758 22.582 1.00 94.25 319 GLN A N 1
ATOM 2566 C CA . GLN A 1 319 ? -55.446 -2.839 22.433 1.00 94.25 319 GLN A CA 1
ATOM 2567 C C . GLN A 1 319 ? -55.580 -3.709 23.696 1.00 94.25 319 GLN A C 1
ATOM 2569 O O . GLN A 1 319 ? -56.383 -4.641 23.719 1.00 94.25 319 GLN A O 1
ATOM 2574 N N . GLY A 1 320 ? -54.805 -3.433 24.754 1.00 94.69 320 GLY A N 1
ATOM 2575 C CA . GLY A 1 320 ? -54.834 -4.206 25.996 1.00 94.69 320 GLY A CA 1
ATOM 2576 C C . GLY A 1 320 ? -54.362 -5.651 25.823 1.00 94.69 320 GLY A C 1
ATOM 2577 O O . GLY A 1 320 ? -54.825 -6.540 26.538 1.00 94.69 320 GLY A O 1
ATOM 2578 N N . MET A 1 321 ? -53.469 -5.908 24.864 1.00 95.44 321 MET A N 1
ATOM 2579 C CA . MET A 1 321 ? -52.984 -7.255 24.583 1.00 95.44 321 MET A CA 1
ATOM 2580 C C . MET A 1 321 ? -52.168 -7.816 25.750 1.00 95.44 321 MET A C 1
ATOM 2582 O O . MET A 1 321 ? -51.252 -7.173 26.261 1.00 95.44 321 MET A O 1
ATOM 2586 N N . SER A 1 322 ? -52.437 -9.067 26.119 1.00 96.38 322 SER A N 1
ATOM 2587 C CA . SER A 1 322 ? -51.675 -9.809 27.124 1.00 96.38 322 SER A CA 1
ATOM 2588 C C . SER A 1 322 ? -51.242 -11.175 26.599 1.00 96.38 322 SER A C 1
ATOM 2590 O O . SER A 1 322 ? -51.790 -11.714 25.635 1.00 96.38 322 SER A O 1
ATOM 2592 N N . CYS A 1 323 ? -50.211 -11.742 27.224 1.00 95.69 323 CYS A N 1
ATOM 2593 C CA . CYS A 1 323 ? -49.716 -13.060 26.855 1.00 95.69 323 CYS A CA 1
ATOM 2594 C C . CYS A 1 323 ? -50.720 -14.157 27.224 1.00 95.69 323 CYS A C 1
ATOM 2596 O O . CYS A 1 323 ? -50.968 -14.384 28.403 1.00 95.69 323 CYS A O 1
ATOM 2598 N N . GLN A 1 324 ? -51.162 -14.940 26.239 1.00 95.19 324 GLN A N 1
ATOM 2599 C CA . GLN A 1 324 ? -52.108 -16.051 26.437 1.00 95.19 324 GLN A CA 1
ATOM 2600 C C . GLN A 1 324 ? -51.621 -17.175 27.379 1.00 95.19 324 GLN A C 1
ATOM 2602 O O . GLN A 1 324 ? -52.415 -18.024 27.774 1.00 95.19 324 GLN A O 1
ATOM 2607 N N . LEU A 1 325 ? -50.323 -17.231 27.716 1.00 95.19 325 LEU A N 1
ATOM 2608 C CA . LEU A 1 325 ? -49.764 -18.267 28.598 1.00 95.19 325 LEU A CA 1
ATOM 2609 C C . LEU A 1 325 ? -49.575 -17.823 30.051 1.00 95.19 325 LEU A C 1
ATOM 2611 O O . LEU A 1 325 ? -49.566 -18.674 30.938 1.00 95.19 325 LEU A O 1
ATOM 2615 N N . CYS A 1 326 ? -49.338 -16.535 30.307 1.00 95.19 326 CYS A N 1
ATOM 2616 C CA . CYS A 1 326 ? -49.019 -16.045 31.655 1.00 95.19 326 CYS A CA 1
ATOM 2617 C C . CYS A 1 326 ? -49.700 -14.722 32.025 1.00 95.19 326 CYS A C 1
ATOM 2619 O O . CYS A 1 326 ? -49.318 -14.115 33.024 1.00 95.19 326 CYS A O 1
ATOM 2621 N N . ASP A 1 327 ? -50.640 -14.254 31.202 1.00 94.38 327 ASP A N 1
ATOM 2622 C CA . ASP A 1 327 ? -51.408 -13.012 31.352 1.00 94.38 327 ASP A CA 1
ATOM 2623 C C . ASP A 1 327 ? -50.566 -11.734 31.500 1.00 94.38 327 ASP A C 1
ATOM 2625 O O . ASP A 1 327 ? -51.062 -10.672 31.873 1.00 94.38 327 ASP A O 1
ATOM 2629 N N . HIS A 1 328 ? -49.271 -11.794 31.184 1.00 93.62 328 HIS A N 1
ATOM 2630 C CA . HIS A 1 328 ? -48.392 -10.640 31.307 1.00 93.62 328 HIS A CA 1
ATOM 2631 C C . HIS A 1 328 ? -48.737 -9.582 30.238 1.00 93.62 328 HIS A C 1
ATOM 2633 O O . HIS A 1 328 ? -48.765 -9.927 29.053 1.00 93.62 328 HIS A O 1
ATOM 2639 N N . PRO A 1 329 ? -48.927 -8.298 30.607 1.00 91.44 329 PRO A N 1
ATOM 2640 C CA . PRO A 1 329 ? -49.453 -7.266 29.702 1.00 91.44 329 PRO A CA 1
ATOM 2641 C C . PRO A 1 329 ? -48.411 -6.707 28.724 1.00 91.44 329 PRO A C 1
ATOM 2643 O O . PRO A 1 329 ? -48.739 -6.057 27.743 1.00 91.44 329 PRO A O 1
ATOM 2646 N N . LYS A 1 330 ? -47.118 -6.930 28.984 1.00 93.50 330 LYS A N 1
ATOM 2647 C CA . LYS A 1 330 ? -46.052 -6.414 28.117 1.00 93.50 330 LYS A CA 1
ATOM 2648 C C . LYS A 1 330 ? -45.765 -7.360 26.951 1.00 93.50 330 LYS A C 1
ATOM 2650 O O . LYS A 1 330 ? -45.053 -8.357 27.134 1.00 93.50 330 LYS A O 1
ATOM 2655 N N . MET A 1 331 ? -46.256 -6.997 25.771 1.00 95.88 331 MET A N 1
ATOM 2656 C CA . MET A 1 331 ? -45.994 -7.668 24.496 1.00 95.88 331 MET A CA 1
ATOM 2657 C C . MET A 1 331 ? -44.969 -6.864 23.682 1.00 95.88 331 MET A C 1
ATOM 2659 O O . MET A 1 331 ? -45.130 -5.668 23.479 1.00 95.88 331 MET A O 1
ATOM 2663 N N . MET A 1 332 ? -43.883 -7.507 23.253 1.00 93.31 332 MET A N 1
ATOM 2664 C CA . MET A 1 332 ? -42.795 -6.883 22.488 1.00 93.31 332 MET A CA 1
ATOM 2665 C C . MET A 1 332 ? -42.887 -7.266 21.015 1.00 93.31 332 MET A C 1
ATOM 2667 O O . MET A 1 332 ? -43.061 -8.444 20.698 1.00 93.31 332 MET A O 1
ATOM 2671 N N . PHE A 1 333 ? -42.721 -6.311 20.107 1.00 93.19 333 PHE A N 1
ATOM 2672 C CA . PHE A 1 333 ? -42.756 -6.582 18.672 1.00 93.19 333 PHE A CA 1
ATOM 2673 C C . PHE A 1 333 ? -41.531 -7.402 18.245 1.00 93.19 333 PHE A C 1
ATOM 2675 O O . PHE A 1 333 ? -40.393 -7.103 18.626 1.00 93.19 333 PHE A O 1
ATOM 2682 N N . ARG A 1 334 ? -41.756 -8.443 17.433 1.00 90.75 334 ARG A N 1
ATOM 2683 C CA . ARG A 1 334 ? -40.692 -9.298 16.886 1.00 90.75 334 ARG A CA 1
ATOM 2684 C C . ARG A 1 334 ? -40.508 -9.113 15.387 1.00 90.75 334 ARG A C 1
ATOM 2686 O O . ARG A 1 334 ? -39.380 -8.933 14.935 1.00 90.75 334 ARG A O 1
ATOM 2693 N N . LYS A 1 335 ? -41.585 -9.280 14.623 1.00 90.94 335 LYS A N 1
ATOM 2694 C CA . LYS A 1 335 ? -41.588 -9.198 13.159 1.00 90.94 335 LYS A CA 1
ATOM 2695 C C . LYS A 1 335 ? -43.010 -9.013 12.647 1.00 90.94 335 LYS A C 1
ATOM 2697 O O . LYS A 1 335 ? -43.952 -9.463 13.295 1.00 90.94 335 LYS A O 1
ATOM 2702 N N . GLN A 1 336 ? -43.126 -8.447 11.457 1.00 87.75 336 GLN A N 1
ATOM 2703 C CA . GLN A 1 336 ? -44.344 -8.459 10.658 1.00 87.75 336 GLN A CA 1
ATOM 2704 C C . GLN A 1 336 ? -44.098 -9.250 9.374 1.00 87.75 336 GLN A C 1
ATOM 2706 O O . GLN A 1 336 ? -42.997 -9.211 8.819 1.00 87.75 336 GLN A O 1
ATOM 2711 N N . GLU A 1 337 ? -45.111 -9.963 8.909 1.00 84.81 337 GLU A N 1
ATOM 2712 C CA . GLU A 1 337 ? -45.120 -10.596 7.596 1.00 84.81 337 GLU A CA 1
ATOM 2713 C C . GLU A 1 337 ? -46.199 -9.910 6.760 1.00 84.81 337 GLU A C 1
ATOM 2715 O O . GLU A 1 337 ? -47.371 -9.892 7.140 1.00 84.81 337 GLU A O 1
ATOM 2720 N N . LEU A 1 338 ? -45.784 -9.296 5.648 1.00 70.94 338 LEU A N 1
ATOM 2721 C CA . LEU A 1 338 ? -46.708 -8.692 4.690 1.00 70.94 338 LEU A CA 1
ATOM 2722 C C . LEU A 1 338 ? -47.503 -9.811 4.011 1.00 70.94 338 LEU A C 1
ATOM 2724 O O . LEU A 1 338 ? -46.901 -10.746 3.477 1.00 70.94 338 LEU A O 1
ATOM 2728 N N . TYR A 1 339 ? -48.832 -9.705 4.035 1.00 65.31 339 TYR A N 1
ATOM 2729 C CA . TYR A 1 339 ? -49.710 -10.583 3.267 1.00 65.31 339 TYR A CA 1
ATOM 2730 C C . TYR A 1 339 ? -49.943 -10.049 1.847 1.00 65.31 339 TYR A C 1
ATOM 2732 O O . TYR A 1 339 ? -49.605 -8.907 1.526 1.00 65.31 339 TYR A O 1
ATOM 2740 N N . ASP A 1 340 ? -50.444 -10.935 0.986 1.00 49.62 340 ASP A N 1
ATOM 2741 C CA . ASP A 1 340 ? -50.662 -10.698 -0.442 1.00 49.62 340 ASP A CA 1
ATOM 2742 C C . ASP A 1 340 ? -51.679 -9.566 -0.696 1.00 49.62 340 ASP A C 1
ATOM 2744 O O . ASP A 1 340 ? -52.552 -9.299 0.127 1.00 49.62 340 ASP A O 1
ATOM 2748 N N . ARG A 1 341 ? -51.533 -8.881 -1.834 1.00 50.62 341 ARG A N 1
ATOM 2749 C CA . ARG A 1 341 ? -51.935 -7.480 -2.111 1.00 50.62 341 ARG A CA 1
ATOM 2750 C C . ARG A 1 341 ? -53.418 -7.088 -1.966 1.00 50.62 341 ARG A C 1
ATOM 2752 O O . ARG A 1 341 ? -53.720 -5.915 -2.179 1.00 50.62 341 ARG A O 1
ATOM 2759 N N . ASP A 1 342 ? -54.307 -8.001 -1.599 1.00 58.44 342 ASP A N 1
ATOM 2760 C CA . ASP A 1 342 ? -55.758 -7.783 -1.647 1.00 58.44 342 ASP A CA 1
ATOM 2761 C C . ASP A 1 342 ? -56.443 -7.682 -0.268 1.00 58.44 342 ASP A C 1
ATOM 2763 O O . ASP A 1 342 ? -57.616 -7.312 -0.207 1.00 58.44 342 ASP A O 1
ATOM 2767 N N . GLU A 1 343 ? -55.738 -7.921 0.847 1.00 60.28 343 GLU A N 1
ATOM 2768 C CA . GLU A 1 343 ? -56.310 -7.818 2.201 1.00 60.28 343 GLU A CA 1
ATOM 2769 C C . GLU A 1 343 ? -55.561 -6.775 3.054 1.00 60.28 343 GLU A C 1
ATOM 2771 O O . GLU A 1 343 ? -54.352 -6.864 3.250 1.00 60.28 343 GLU A O 1
ATOM 2776 N N . ASP A 1 344 ? -56.280 -5.773 3.582 1.00 80.81 344 ASP A N 1
ATOM 2777 C CA . ASP A 1 344 ? -55.757 -4.677 4.427 1.00 80.81 344 ASP A CA 1
ATOM 2778 C C . ASP A 1 344 ? -55.454 -5.161 5.861 1.00 80.81 344 ASP A C 1
ATOM 2780 O O . ASP A 1 344 ? -55.909 -4.583 6.848 1.00 80.81 344 ASP A O 1
ATOM 2784 N N . THR A 1 345 ? -54.749 -6.288 5.990 1.00 85.06 345 THR A N 1
ATOM 2785 C CA . THR A 1 345 ? -54.380 -6.906 7.270 1.00 85.06 345 THR A CA 1
ATOM 2786 C C . THR A 1 345 ? -52.923 -7.375 7.271 1.00 85.06 345 THR A C 1
ATOM 2788 O O . THR A 1 345 ? -52.352 -7.732 6.241 1.00 85.06 345 THR A O 1
ATOM 2791 N N . LEU A 1 346 ? -52.292 -7.343 8.444 1.00 88.31 346 LEU A N 1
ATOM 2792 C CA . LEU A 1 346 ? -50.879 -7.643 8.665 1.00 88.31 346 LEU A CA 1
ATOM 2793 C C . LEU A 1 346 ? -50.746 -8.725 9.735 1.00 88.31 346 LEU A C 1
ATOM 2795 O O . LEU A 1 346 ? -51.309 -8.591 10.818 1.00 88.31 346 LEU A O 1
ATOM 2799 N N . ASN A 1 347 ? -49.946 -9.763 9.482 1.00 89.69 347 ASN A N 1
ATOM 2800 C CA . ASN A 1 347 ? -49.592 -10.720 10.529 1.00 89.69 347 ASN A CA 1
ATOM 2801 C C . ASN A 1 347 ? -48.410 -10.183 11.332 1.00 89.69 347 ASN A C 1
ATOM 2803 O O . ASN A 1 347 ? -47.279 -10.120 10.840 1.00 89.69 347 ASN A O 1
ATOM 2807 N N . VAL A 1 348 ? -48.662 -9.828 12.586 1.00 92.69 348 VAL A N 1
ATOM 2808 C CA . VAL A 1 348 ? -47.664 -9.266 13.491 1.00 92.69 348 VAL A CA 1
ATOM 2809 C C . VAL A 1 348 ? -47.355 -10.275 14.584 1.00 92.69 348 VAL A C 1
ATOM 2811 O O . VAL A 1 348 ? -48.226 -10.734 15.314 1.00 92.69 348 VAL A O 1
ATOM 2814 N N . THR A 1 349 ? -46.083 -10.646 14.702 1.00 95.12 349 THR A N 1
ATOM 2815 C CA . THR A 1 349 ? -45.614 -11.521 15.776 1.00 95.12 349 THR A CA 1
ATOM 2816 C C . THR A 1 349 ? -45.139 -10.687 16.959 1.00 95.12 349 THR A C 1
ATOM 2818 O O . THR A 1 349 ? -44.164 -9.936 16.846 1.00 95.12 349 THR A O 1
ATOM 2821 N N . PHE A 1 350 ? -45.752 -10.912 18.114 1.00 95.94 350 PHE A N 1
ATOM 2822 C CA . PHE A 1 350 ? -45.344 -10.376 19.406 1.00 95.94 350 PHE A CA 1
ATOM 2823 C C . PHE A 1 350 ? -44.686 -11.455 20.274 1.00 95.94 350 PHE A C 1
ATOM 2825 O O . PHE A 1 350 ? -44.934 -12.649 20.110 1.00 95.94 350 PHE A O 1
ATOM 2832 N N . ILE A 1 351 ? -43.829 -11.046 21.208 1.00 96.12 351 ILE A N 1
ATOM 2833 C CA . ILE A 1 351 ? -43.217 -11.902 22.226 1.00 96.12 351 ILE A CA 1
ATOM 2834 C C . ILE A 1 351 ? -43.558 -11.353 23.609 1.00 96.12 351 ILE A C 1
ATOM 2836 O O . ILE A 1 351 ? -43.345 -10.175 23.886 1.00 96.12 351 ILE A O 1
ATOM 2840 N N . CYS A 1 352 ? -43.998 -12.219 24.515 1.00 95.62 352 CYS A N 1
ATOM 2841 C CA . CYS A 1 352 ? -44.179 -11.858 25.913 1.00 95.62 352 CYS A CA 1
ATOM 2842 C C . CYS A 1 352 ? -42.850 -11.466 26.577 1.00 95.62 352 CYS A C 1
ATOM 2844 O O . CYS A 1 352 ? -41.896 -12.248 26.590 1.00 95.62 352 CYS A O 1
ATOM 2846 N N . GLY A 1 353 ? -42.813 -10.295 27.217 1.00 89.50 353 GLY A N 1
ATOM 2847 C CA . GLY A 1 353 ? -41.637 -9.820 27.951 1.00 89.50 353 GLY A CA 1
ATOM 2848 C C . GLY A 1 353 ? -41.245 -10.656 29.177 1.00 89.50 353 GLY A C 1
ATOM 2849 O O . GLY A 1 353 ? -40.103 -10.557 29.617 1.00 89.50 353 GLY A O 1
ATOM 2850 N N . ALA A 1 354 ? -42.153 -11.474 29.722 1.00 93.31 354 ALA A N 1
ATOM 2851 C CA . ALA A 1 354 ? -41.902 -12.279 30.920 1.00 93.31 354 ALA A CA 1
ATOM 2852 C C . ALA A 1 354 ? -41.530 -13.736 30.612 1.00 93.31 354 ALA A C 1
ATOM 2854 O O . ALA A 1 354 ? -40.516 -14.226 31.100 1.00 93.31 354 ALA A O 1
ATOM 2855 N N . CYS A 1 355 ? -42.341 -14.440 29.814 1.00 92.44 355 CYS A N 1
ATOM 2856 C CA . CYS A 1 355 ? -42.145 -15.870 29.546 1.00 92.44 355 CYS A CA 1
ATOM 2857 C C . CYS A 1 355 ? -41.529 -16.164 28.168 1.00 92.44 355 CYS A C 1
ATOM 2859 O O . CYS A 1 355 ? -41.200 -17.312 27.880 1.00 92.44 355 CYS A O 1
ATOM 2861 N N . GLY A 1 356 ? -41.379 -15.153 27.304 1.00 92.06 356 GLY A N 1
ATOM 2862 C CA . GLY A 1 356 ? -40.801 -15.312 25.967 1.00 92.06 356 GLY A CA 1
ATOM 2863 C C . GLY A 1 356 ? -41.699 -16.028 24.951 1.00 92.06 356 GLY A C 1
ATOM 2864 O O . GLY A 1 356 ? -41.255 -16.282 23.831 1.00 92.06 356 GLY A O 1
ATOM 2865 N N . ALA A 1 357 ? -42.946 -16.349 25.307 1.00 94.38 357 ALA A N 1
ATOM 2866 C CA . ALA A 1 357 ? -43.902 -16.967 24.394 1.00 94.38 357 ALA A CA 1
ATOM 2867 C C . ALA A 1 357 ? -44.234 -16.035 23.223 1.00 94.38 357 ALA A C 1
ATOM 2869 O O . ALA A 1 357 ? -44.423 -14.834 23.422 1.00 94.38 357 ALA A O 1
ATOM 2870 N N . ALA A 1 358 ? -44.293 -16.591 22.012 1.00 94.12 358 ALA A N 1
ATOM 2871 C CA . ALA A 1 358 ? -44.643 -15.851 20.808 1.00 94.12 358 ALA A CA 1
ATOM 2872 C C . ALA A 1 358 ? -46.141 -15.980 20.508 1.00 94.12 358 ALA A C 1
ATOM 2874 O O . ALA A 1 358 ? -46.703 -17.066 20.632 1.00 94.12 358 ALA A O 1
ATOM 2875 N N . GLN A 1 359 ? -46.751 -14.882 20.075 1.00 95.12 359 GLN A N 1
ATOM 2876 C CA . GLN A 1 359 ? -48.156 -14.787 19.692 1.00 95.12 359 GLN A CA 1
ATOM 2877 C C . GLN A 1 359 ? -48.236 -14.057 18.353 1.00 95.12 359 GLN A C 1
ATOM 2879 O O . GLN A 1 359 ? -47.526 -13.073 18.148 1.00 95.12 359 GLN A O 1
ATOM 2884 N N . ILE A 1 360 ? -49.036 -14.576 17.425 1.00 94.00 360 ILE A N 1
ATOM 2885 C CA . ILE A 1 360 ? -49.253 -13.967 16.111 1.00 94.00 360 ILE A CA 1
ATOM 2886 C C . ILE A 1 360 ? -50.637 -13.339 16.144 1.00 94.00 360 ILE A C 1
ATOM 2888 O O . ILE A 1 360 ? -51.604 -14.038 16.429 1.00 94.00 360 ILE A O 1
ATOM 2892 N N . GLU A 1 361 ? -50.706 -12.047 15.852 1.00 93.56 361 GLU A N 1
ATOM 2893 C CA . GLU A 1 361 ? -51.952 -11.302 15.738 1.00 93.56 361 GLU A CA 1
ATOM 2894 C C . GLU A 1 361 ? -52.159 -10.801 14.319 1.00 93.56 361 GLU A C 1
ATOM 2896 O O . GLU A 1 361 ? -51.210 -10.387 13.648 1.00 93.56 361 GLU A O 1
ATOM 2901 N N . LEU A 1 362 ? -53.419 -10.808 13.895 1.00 92.06 362 LEU A N 1
ATOM 2902 C CA . LEU A 1 362 ? -53.837 -10.204 12.643 1.00 92.06 362 LEU A CA 1
ATOM 2903 C C . LEU A 1 362 ? -54.243 -8.754 12.920 1.00 92.06 362 LEU A C 1
ATOM 2905 O O . LEU A 1 362 ? -55.269 -8.490 13.542 1.00 92.06 362 LEU A O 1
ATOM 2909 N N . VAL A 1 363 ? -53.419 -7.813 12.475 1.00 90.81 363 VAL A N 1
ATOM 2910 C CA . VAL A 1 363 ? -53.616 -6.378 12.681 1.00 90.81 363 VAL A CA 1
ATOM 2911 C C . VAL A 1 363 ? -54.227 -5.770 11.424 1.00 90.81 363 VAL A C 1
ATOM 2913 O O . VAL A 1 363 ? -53.624 -5.823 10.355 1.00 90.81 363 VAL A O 1
ATOM 2916 N N . SER A 1 364 ? -55.411 -5.174 11.543 1.00 89.81 364 SER A N 1
ATOM 2917 C CA . SER A 1 364 ? -56.026 -4.398 10.461 1.00 89.81 364 SER A CA 1
ATOM 2918 C C . SER A 1 364 ? -55.186 -3.160 10.147 1.00 89.81 364 SER A C 1
ATOM 2920 O O . SER A 1 364 ? -54.814 -2.396 11.042 1.00 89.81 364 SER A O 1
ATOM 2922 N N . GLY A 1 365 ? -54.910 -2.930 8.866 1.00 83.94 365 GLY A N 1
ATOM 2923 C CA . GLY A 1 365 ? -54.192 -1.748 8.410 1.00 83.94 365 GLY A CA 1
ATOM 2924 C C . GLY A 1 365 ? -54.969 -0.454 8.654 1.00 83.94 365 GLY A C 1
ATOM 2925 O O . GLY A 1 365 ? -54.344 0.600 8.780 1.00 83.94 365 GLY A O 1
ATOM 2926 N N . ILE A 1 366 ? -56.301 -0.511 8.767 1.00 86.94 366 ILE A N 1
ATOM 2927 C CA . ILE A 1 366 ? -57.139 0.635 9.153 1.00 86.94 366 ILE A CA 1
ATOM 2928 C C . ILE A 1 366 ? -56.930 0.962 10.634 1.00 86.94 366 ILE A C 1
ATOM 2930 O O . ILE A 1 366 ? -56.620 2.106 10.958 1.00 86.94 366 ILE A O 1
ATOM 2934 N N . ASP A 1 367 ? -57.016 -0.038 11.515 1.00 87.69 367 ASP A N 1
ATOM 2935 C CA . ASP A 1 367 ? -56.886 0.158 12.967 1.00 87.69 367 ASP A CA 1
ATOM 2936 C C . ASP A 1 367 ? -55.488 0.661 13.339 1.00 87.69 367 ASP A C 1
ATOM 2938 O O . ASP A 1 367 ? -55.339 1.568 14.159 1.00 87.69 367 ASP A O 1
ATOM 2942 N N . LEU A 1 368 ? -54.455 0.123 12.681 1.00 85.75 368 LEU A N 1
ATOM 2943 C CA . LEU A 1 368 ? -53.081 0.575 12.868 1.00 85.75 368 LEU A CA 1
ATOM 2944 C C . LEU A 1 368 ? -52.886 2.024 12.400 1.00 85.75 368 LEU A C 1
ATOM 2946 O O . LEU A 1 368 ? -52.207 2.791 13.078 1.00 85.75 368 LEU A O 1
ATOM 2950 N N . ARG A 1 369 ? -53.487 2.418 11.268 1.00 85.00 369 ARG A N 1
ATOM 2951 C CA . ARG A 1 369 ? -53.426 3.802 10.766 1.00 85.00 369 ARG A CA 1
ATOM 2952 C C . ARG A 1 369 ? -54.144 4.772 11.697 1.00 85.00 369 ARG A C 1
ATOM 2954 O O . ARG A 1 369 ? -53.540 5.751 12.109 1.00 85.00 369 ARG A O 1
ATOM 2961 N N . THR A 1 370 ? -55.373 4.452 12.104 1.00 88.56 370 THR A N 1
ATOM 2962 C CA . THR A 1 370 ? -56.129 5.260 13.075 1.00 88.56 370 THR A CA 1
ATOM 2963 C C . THR A 1 370 ? -55.369 5.421 14.394 1.00 88.56 370 THR A C 1
ATOM 2965 O O . THR A 1 370 ? -55.362 6.504 14.974 1.00 88.56 370 THR A O 1
ATOM 2968 N N . PHE A 1 371 ? -54.687 4.371 14.855 1.00 89.69 371 PHE A N 1
ATOM 2969 C CA . PHE A 1 371 ? -53.839 4.446 16.040 1.00 89.69 371 PHE A CA 1
ATOM 2970 C C . PHE A 1 371 ? -52.612 5.350 15.849 1.00 89.69 371 PHE A C 1
ATOM 2972 O O . PHE A 1 371 ? -52.322 6.160 16.727 1.00 89.69 371 PHE A O 1
ATOM 2979 N N . ILE A 1 372 ? -51.902 5.233 14.722 1.00 84.56 372 ILE A N 1
ATOM 2980 C CA . ILE A 1 372 ? -50.735 6.078 14.424 1.00 84.56 372 ILE A CA 1
ATOM 2981 C C . ILE A 1 372 ? -51.148 7.552 14.369 1.00 84.56 372 ILE A C 1
ATOM 2983 O O . ILE A 1 372 ? -50.520 8.369 15.039 1.00 84.56 372 ILE A O 1
ATOM 2987 N N . ASP A 1 373 ? -52.240 7.866 13.668 1.00 86.12 373 ASP A N 1
ATOM 2988 C CA . ASP A 1 373 ? -52.760 9.234 13.561 1.00 86.12 373 ASP A CA 1
ATOM 2989 C C . ASP A 1 373 ? -53.114 9.812 14.948 1.00 86.12 373 ASP A C 1
ATOM 2991 O O . ASP A 1 373 ? -52.886 10.986 15.205 1.00 86.12 373 ASP A O 1
ATOM 2995 N N . SER A 1 374 ? -53.580 8.976 15.887 1.00 87.25 374 SER A N 1
ATOM 2996 C CA . SER A 1 374 ? -53.916 9.407 17.256 1.00 87.25 374 SER A CA 1
ATOM 2997 C C . SER A 1 374 ? -52.721 9.692 18.177 1.00 87.25 374 SER A C 1
ATOM 2999 O O . SER A 1 374 ? -52.916 10.222 19.269 1.00 87.25 374 SER A O 1
ATOM 3001 N N . ILE A 1 375 ? -51.505 9.290 17.790 1.00 82.56 375 ILE A N 1
ATOM 3002 C CA . ILE A 1 375 ? -50.271 9.523 18.563 1.00 82.56 375 ILE A CA 1
ATOM 3003 C C . ILE A 1 375 ? -49.496 10.732 18.033 1.00 82.56 375 ILE A C 1
ATOM 3005 O O . ILE A 1 375 ? -48.730 11.335 18.789 1.00 82.56 375 ILE A O 1
ATOM 3009 N N . ASP A 1 376 ? -49.656 11.042 16.745 1.00 73.44 376 ASP A N 1
ATOM 3010 C CA . ASP A 1 376 ? -48.944 12.129 16.070 1.00 73.44 376 ASP A CA 1
ATOM 3011 C C . ASP A 1 376 ? -49.678 13.495 16.171 1.00 73.44 376 ASP A C 1
ATOM 3013 O O . ASP A 1 376 ? -49.065 14.522 15.865 1.00 73.44 376 ASP A O 1
ATOM 3017 N N . ASP A 1 377 ? -50.932 13.514 16.649 1.00 59.69 377 ASP A N 1
ATOM 3018 C CA . ASP A 1 377 ? -51.699 14.702 17.089 1.00 59.69 377 ASP A CA 1
ATOM 3019 C C . ASP A 1 377 ? -51.445 15.044 18.574 1.00 59.69 377 ASP A C 1
ATOM 3021 O O . ASP A 1 377 ? -51.315 16.254 18.898 1.00 59.69 377 ASP A O 1
#

Radius of gyration: 31.36 Å; chains: 1; bounding box: 115×44×57 Å

Secondary structure (DSSP, 8-state):
--------------HHHHHHHHHHHHHHHHHHHHHHH--SHHHHHHHHHHHHHHHHHHH--PPP---HHHHHHHHHHHHTT-HHHHHHHHHHHH---PPPHHHHHHHHHHHHHHHHHHHHHHHHHHHHHHHHIIIIIIHHHHHHHHH---TT-SS--HHHHHHHHHHHHHHHHHHHHHHHHHHHHHHHHHHS---HHHHHHHHHHH-----TT---TTTT--TTTSTTHHHHHH-HHHHHHHHHHHHHHHTT-TTPPP-GGG-HHHHHHHHHHHHHHHHHHHHHHHHHHHHHHHHHHHHHHHHHHHHHHHHHHHHHHHTT---TTT--S-EEEEEEEEPPTT-SEEEEEEEETTT--EEEEEEEHHHHHHHHHHHH-

pLDDT: mean 78.1, std 17.08, range [33.59, 97.12]

Foldseek 3Di:
DDDDDPPPDDDPDDPVRVVVVLVLLLLVLLLLLQVLLVPPPVVVVLVVLVVLVVCCVVVVPDFQADDPVVLVVLLVQLLVLPLVSLLVLCCVLPPDDQDDPVQVVVLCVVSVVLSVVLSVLCVPPNPVSSNCCSNPPVSVVLVVLVPPPDPPPPPHNSVSSSVVSNLSSLLSSLVVQLVVLVVVLVVCVVPPVQQQLNSVVSCQQRDPPPDVVNRDSQHSNRLVSDSLVVLLVPDPVSVVLSVVLSVVRNVQDDPDDDPLSPDSSSSSNSSSSSSSSNSSSVSVVVVVVVVVVVVVVVVVVVVVVVVVQVLVQVLQLVVQHADPPPRHRRWGWDDWDDDDDPAQWIWTWTARPPPRDIDTDIHGNVSSVVSVVVVVD

Sequence (377 aa):
MEHEGFTKEQPHHSQDELERVCNNEIGLALAKLYPLVAKNRAAKKTVHDAWLQSRTRKSGVERYSLDPQEAQRLRMLAAGGDVLAIGREIQNILVDELPPADERQPFNEAFGQWMTNAVHALRNGGQERLEAFLKDDLLPWLQKYRRRGDQKAKSRNPRLFTNMVEYEARVAFYCCFANAWVLLVPWLREHRDLQPASERLLELMHSQNANDSGEDIFWGQILSMHPSSVWLFESPDHRAVLGRYLASVSSLGAGGTIDNASNPAYWNLVGATLIAFHEYRCQLEVDETARNRDSKAQSVSKNDAILEKDRFERFAESQGMSCQLCDHPKMMFRKQELYDRDEDTLNVTFICGACGAAQIELVSGIDLRTFIDSIDD